Protein AF-0000000083253469 (afdb_homodimer)

Organism: NCBI:txid582686

InterPro domains:
  IPR001451 Hexapeptide repeat [PF00132] (30-63)
  IPR001451 Hexapeptide repeat [PF14602] (118-150)
  IPR011004 Trimeric LpxA-like superfamily [SSF51161] (20-166)
  IPR052265 Gamma-class Carbonic Anhydrase [PTHR43360] (18-203)

Sequence (438 aa):
MTLPAGPYNQFVRFIGVNPATPFHAESLSPRIAPTAFIGPFSSVIGGVAIGDRVFVAPNVSIRADEGTPFHIGEGSNLQDGVILHGLKDGRVLVGGQPYSIYVDRSVSLAHGAIVHGPAYIGEQSFVGFQSLVFQAIVGSNVHIANNAVVIGNVTIANDRFVPPGAMIDTQEKADRLKPIPQDKEAFAAEVQRVNREFAASYSLMFGKRRCSCGIACDAMTLPAGPYNQFVRFIGVNPATPFHAESLSPRIAPTAFIGPFSSVIGGVAIGDRVFVAPNVSIRADEGTPFHIGEGSNLQDGVILHGLKDGRVLVGGQPYSIYVDRSVSLAHGAIVHGPAYIGEQSFVGFQSLVFQAIVGSNVHIANNAVVIGNVTIANDRFVPPGAMIDTQEKADRLKPIPQDKEAFAAEVQRVNREFAASYSLMFGKRRCSCGIACDA

Secondary structure (DSSP, 8-state):
----EEEEE----EEEPPPPBTTB------EE-TT-EE-TT-EEEESEEE-TT-EE-TT-EEEESSS--EEE-TT-EE-TT-EEEE-SS--EEETTEEESEEE-TT-EE-TT-EEEEEEEE-TT-EE-TT-EEEEEEE-TT-EE-TT-EEEEEEEEPTTEEEPTT-EE-SHHHHHTPEEPPHHHHHHHHHHHHHHHHHHHHHHHHT-S-B-TTSSB---/-----S-SSEEEEEEEPPPPBTTB------EE-TT-EE-TT-EEEESEEE-TT-EE-TT-EEEESSS--EEE-TT-EE-TT-EEEE-SS--EEETTEEESEEE-TT-EE-TT-EEEEEEEE-TT-EE-TT-EEEEEEE-TT-EE-TT-EEEEEEEEPTTEEEPTT-EE-SHHHHHTPEEPPHHHHHHHHHHHHHHHHHHHHHHHHH-S-B-TTSSB---

Nearest PDB structures (foldseek):
  3kwc-assembly1_C  TM=9.719E-01  e=8.882E-21  Thermosynechococcus vestitus BP-1
  3otz-assembly1_A  TM=9.745E-01  e=6.705E-19  Methanosarcina thermophila
  3oup-assembly1_A  TM=9.746E-01  e=2.377E-18  Methanosarcina thermophila
  3ow5-assembly1_A  TM=9.685E-01  e=2.139E-18  Methanosarcina thermophila
  3kwd-assembly1_A  TM=9.732E-01  e=9.871E-18  Thermosynechococcus vestitus BP-1

Foldseek 3Di:
DDDDPDDDDFQDEEFEWADADPLRRDTAGEAADLLFDAGGPEYAYHQEYHEHLEYEYPQEYHYPRQFDDEYAEALEYHYAQEYEEEHNDDFDADPRDTGQYYEYHLEYEYHLEYEYGPEYAEHLEYAEANEYHYLEYEYALEYEYHLEYHYANEYAYYQFYHDHNHYHHDNVSSVPTDGDDPVRSVVSVVVSVVSSVVSNVVSPVLHSCCPVVNGSDDD/DPPPDDDDDDQDEAFEWADQDPLRRDTAGEAADLLFDAGGCEYAYHQEYHEHLEYEYHQEYHYCNQFDDEYAEALEYDYAQEYEEEHNDDFDADPNDTGQYYHYHLEYEYHLEYEYGPEYAEHLEYAEANEYHYLEYEYYLEYEYALEYHYANEYAYHQFYHDHNHYHHDNVSNVPTDGHDPVRSVVSVVVSVVSSVVSNVVCVVLDDQCDPVSRSRPD

Radius of gyration: 21.38 Å; Cα contacts (8 Å, |Δi|>4): 1374; chains: 2; bounding box: 58×58×45 Å

Solvent-accessible surface area (backbone atoms only — not comparable to full-atom values): 19915 Å² total; per-residue (Å²): 128,83,72,53,52,52,50,36,72,46,72,45,63,46,79,39,58,23,69,65,39,99,90,42,70,68,60,32,58,54,44,69,36,88,49,31,27,80,24,46,54,16,36,42,29,3,34,34,39,37,29,48,29,19,22,3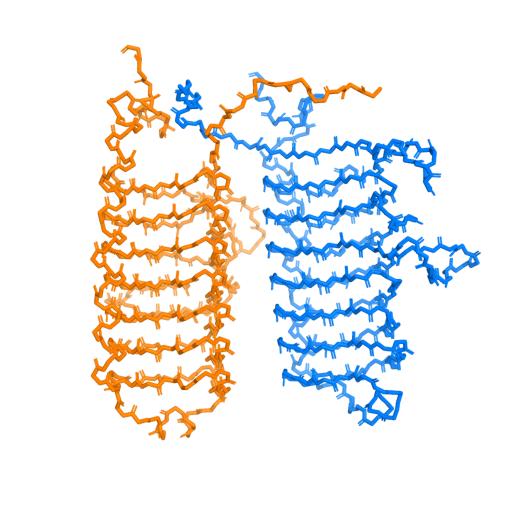4,31,41,46,22,40,38,43,25,63,59,8,53,34,36,39,38,24,40,38,13,33,38,28,44,44,18,37,39,39,26,35,73,60,62,59,35,74,56,96,84,40,71,20,6,31,37,35,32,39,40,22,40,35,27,45,43,14,35,41,33,22,22,24,36,38,25,41,54,14,31,39,22,40,52,14,40,42,31,30,25,37,39,29,34,42,23,40,36,29,40,48,16,36,38,28,63,70,22,57,36,58,60,41,22,34,41,56,68,56,36,76,34,59,37,52,70,55,34,69,64,47,47,67,49,53,68,68,60,52,51,48,46,52,50,53,45,55,55,43,37,47,44,7,52,24,47,41,57,66,47,40,89,49,46,32,96,80,70,33,57,53,76,135,128,84,64,88,79,66,85,78,61,65,34,37,22,32,71,40,57,22,46,47,36,98,90,40,70,70,62,32,58,54,45,68,36,87,51,31,27,82,25,44,54,17,37,40,29,2,33,34,38,36,28,47,31,20,22,34,32,41,45,21,41,39,42,25,61,58,9,53,33,35,37,38,24,40,39,14,33,37,28,44,43,18,35,39,38,26,37,74,60,61,60,36,74,57,95,84,39,73,20,6,31,36,36,32,38,40,21,39,35,28,45,43,15,34,41,32,22,20,24,36,37,26,39,55,15,33,37,22,41,53,13,39,41,31,30,26,38,38,28,33,43,22,41,35,29,40,46,16,35,38,28,63,72,23,58,36,58,59,41,21,35,43,54,67,55,36,76,34,59,37,53,69,55,35,70,64,47,46,67,48,52,68,67,58,53,50,50,48,52,49,53,46,54,56,44,39,48,46,9,53,51,52,42,57,74,58,37,89,20,50,28,93,88,77,24,35,40,65,128

Structure (mmCIF, N/CA/C/O backbone):
data_AF-0000000083253469-model_v1
#
loop_
_entity.id
_entity.type
_entity.pdbx_description
1 polymer 'Carbon dioxide concentrating mechanism protein CcmM'
#
loop_
_atom_site.group_PDB
_atom_site.id
_atom_site.type_symbol
_atom_site.label_atom_id
_atom_site.label_alt_id
_atom_site.label_comp_id
_atom_site.label_asym_id
_atom_site.label_entity_id
_atom_site.label_seq_id
_atom_site.pdbx_PDB_ins_code
_atom_site.Cartn_x
_atom_site.Cartn_y
_atom_site.Cartn_z
_atom_site.occupancy
_atom_site.B_iso_or_equiv
_atom_site.auth_seq_id
_atom_site.auth_comp_id
_atom_site.auth_asym_id
_atom_site.auth_atom_id
_atom_site.pdbx_PDB_model_num
ATOM 1 N N . MET A 1 1 ? -20.859 -10.062 25.219 1 39.72 1 MET A N 1
ATOM 2 C CA . MET A 1 1 ? -20.188 -9.305 24.172 1 39.72 1 MET A CA 1
ATOM 3 C C . MET A 1 1 ? -20.938 -9.461 22.844 1 39.72 1 MET A C 1
ATOM 5 O O . MET A 1 1 ? -21.125 -10.578 22.359 1 39.72 1 MET A O 1
ATOM 9 N N . THR A 1 2 ? -21.828 -8.594 22.594 1 52.28 2 THR A N 1
ATOM 10 C CA . THR A 1 2 ? -22.688 -8.742 21.422 1 52.28 2 THR A CA 1
ATOM 11 C C . THR A 1 2 ? -21.859 -8.867 20.156 1 52.28 2 THR A C 1
ATOM 13 O O . THR A 1 2 ? -20.906 -8.125 19.953 1 52.28 2 THR A O 1
ATOM 16 N N . LEU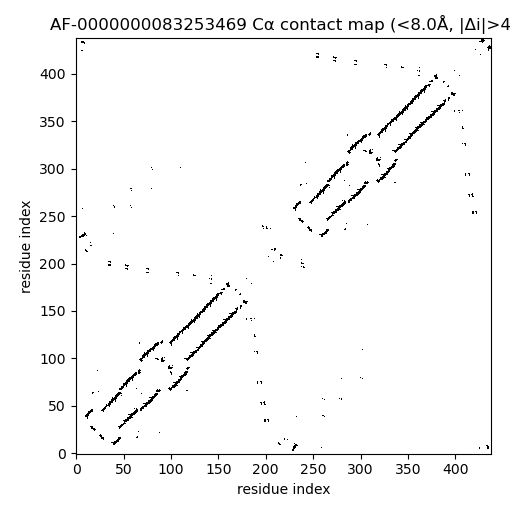 A 1 3 ? -21.953 -10.008 19.5 1 62.88 3 LEU A N 1
ATOM 17 C CA . LEU A 1 3 ? -21.281 -10.266 18.25 1 62.88 3 LEU A CA 1
ATOM 18 C C . LEU A 1 3 ? -21.562 -9.164 17.234 1 62.88 3 LEU A C 1
ATOM 20 O O . LEU A 1 3 ? -22.656 -8.594 17.219 1 62.88 3 LEU A O 1
ATOM 24 N N . PRO A 1 4 ? -20.5 -8.602 16.734 1 66.94 4 PRO A N 1
ATOM 25 C CA . PRO A 1 4 ? -20.75 -7.602 15.695 1 66.94 4 PRO A CA 1
ATOM 26 C C . PRO A 1 4 ? -21.797 -8.055 14.672 1 66.94 4 PRO A C 1
ATOM 28 O O . PRO A 1 4 ? -21.922 -9.25 14.406 1 66.94 4 PRO A O 1
ATOM 31 N N . ALA A 1 5 ? -22.531 -7.07 14.336 1 74.38 5 ALA A N 1
ATOM 32 C CA . ALA A 1 5 ? -23.422 -7.344 13.211 1 74.38 5 ALA A CA 1
ATOM 33 C C . ALA A 1 5 ? -22.641 -7.48 11.906 1 74.38 5 ALA A C 1
ATOM 35 O O . ALA A 1 5 ? -21.641 -6.797 11.703 1 74.38 5 ALA A O 1
ATOM 36 N N . GLY A 1 6 ? -23 -8.391 11.172 1 75.56 6 GLY A N 1
ATOM 37 C CA . GLY A 1 6 ? -22.328 -8.656 9.906 1 75.56 6 GLY A CA 1
ATOM 38 C C . GLY A 1 6 ? -21.938 -10.109 9.727 1 75.56 6 GLY A C 1
ATOM 39 O O . GLY A 1 6 ? -22.469 -10.992 10.406 1 75.56 6 GLY A O 1
ATOM 40 N N . PRO A 1 7 ? -21.078 -10.406 8.828 1 81.19 7 PRO A N 1
ATOM 41 C CA . PRO A 1 7 ? -20.344 -9.539 7.902 1 81.19 7 PRO A CA 1
ATOM 42 C C . PRO A 1 7 ? -21.234 -8.914 6.836 1 81.19 7 PRO A C 1
ATOM 44 O O . PRO A 1 7 ? -22.172 -9.562 6.348 1 81.19 7 PRO A O 1
ATOM 47 N N . TYR A 1 8 ? -20.984 -7.641 6.68 1 81.19 8 TYR A N 1
ATOM 48 C CA . TYR A 1 8 ? -21.609 -6.898 5.59 1 81.19 8 TYR A CA 1
ATOM 49 C C . TYR A 1 8 ? -20.594 -6.539 4.52 1 81.19 8 TYR A C 1
ATOM 51 O O . TYR A 1 8 ? -19.453 -6.211 4.828 1 81.19 8 TYR A O 1
ATOM 59 N N . ASN A 1 9 ? -21.016 -6.707 3.203 1 87 9 ASN A N 1
ATOM 60 C CA . ASN A 1 9 ? -20.234 -6.145 2.105 1 87 9 ASN A CA 1
ATOM 61 C C . ASN A 1 9 ? -20.641 -4.707 1.806 1 87 9 ASN A C 1
ATOM 63 O O . ASN A 1 9 ? -21.719 -4.469 1.233 1 87 9 ASN A O 1
ATOM 67 N N . GLN A 1 10 ? -19.844 -3.783 2.291 1 85.69 10 GLN A N 1
ATOM 68 C CA . GLN A 1 10 ? -20.203 -2.371 2.178 1 85.69 10 GLN A CA 1
ATOM 69 C C . GLN A 1 10 ? -18.969 -1.522 1.869 1 85.69 10 GLN A C 1
ATOM 71 O O . GLN A 1 10 ? -17.875 -1.795 2.373 1 85.69 10 GLN A O 1
ATOM 76 N N . PHE A 1 11 ? -19.234 -0.558 0.989 1 86.88 11 PHE A N 1
ATOM 77 C CA . PHE A 1 11 ? -18.234 0.488 0.789 1 86.88 11 PHE A CA 1
ATOM 78 C C . PHE A 1 11 ? -18.375 1.579 1.843 1 86.88 11 PHE A C 1
ATOM 80 O O . PHE A 1 11 ? -19.328 2.365 1.808 1 86.88 11 PHE A O 1
ATOM 87 N N . VAL A 1 12 ? -17.391 1.551 2.785 1 88.31 12 VAL A N 1
ATOM 88 C CA . VAL A 1 12 ? -17.5 2.504 3.885 1 88.31 12 VAL A CA 1
ATOM 89 C C . VAL A 1 12 ? -16.203 3.314 3.98 1 88.31 12 VAL A C 1
ATOM 91 O O . VAL A 1 12 ? -15.109 2.77 3.832 1 88.31 12 VAL A O 1
ATOM 94 N N . ARG A 1 13 ? -16.359 4.633 4.141 1 89.62 13 ARG A N 1
ATOM 95 C CA . ARG A 1 13 ? -15.258 5.535 4.477 1 89.62 13 ARG A CA 1
ATOM 96 C C . ARG A 1 13 ? -15.664 6.516 5.566 1 89.62 13 ARG A C 1
ATOM 98 O O . ARG A 1 13 ? -16.859 6.652 5.871 1 89.62 13 ARG A O 1
ATOM 105 N N . PHE A 1 14 ? -14.633 7.121 6.188 1 90.69 14 PHE A N 1
ATOM 106 C CA . PHE A 1 14 ? -14.93 8.086 7.238 1 90.69 14 PHE A CA 1
ATOM 107 C C . PHE A 1 14 ? -14.375 9.461 6.883 1 90.69 14 PHE A C 1
ATOM 109 O O . PHE A 1 14 ? -13.156 9.633 6.777 1 90.69 14 PHE A O 1
ATOM 116 N N . ILE A 1 15 ? -15.297 10.43 6.582 1 92.81 15 ILE A N 1
ATOM 117 C CA . ILE A 1 15 ? -14.953 11.836 6.371 1 92.81 15 ILE A CA 1
ATOM 118 C C . ILE A 1 15 ? -15.578 12.688 7.473 1 92.81 15 ILE A C 1
ATOM 120 O O . ILE A 1 15 ? -16.797 12.727 7.621 1 92.81 15 ILE A O 1
ATOM 124 N N . GLY A 1 16 ? -14.664 13.344 8.32 1 91.12 16 GLY A N 1
ATOM 125 C CA . GLY A 1 16 ? -15.242 14.047 9.445 1 91.12 16 GLY A CA 1
ATOM 126 C C . GLY A 1 16 ? -14.359 15.164 9.977 1 91.12 16 GLY A C 1
ATOM 127 O O . GLY A 1 16 ? -13.203 15.289 9.57 1 91.12 16 GLY A O 1
ATOM 128 N N . VAL A 1 17 ? -14.922 15.93 10.898 1 93.06 17 VAL A N 1
ATOM 129 C CA . VAL A 1 17 ? -14.219 17.031 11.531 1 93.06 17 VAL A CA 1
ATOM 130 C C . VAL A 1 17 ? -13.219 16.5 12.555 1 93.06 17 VAL A C 1
ATOM 132 O O . VAL A 1 17 ? -13.367 15.367 13.039 1 93.06 17 VAL A O 1
ATOM 135 N N . ASN A 1 18 ? -12.18 17.297 12.844 1 93.25 18 ASN A N 1
ATOM 136 C CA . ASN A 1 18 ? -11.336 17 14 1 93.25 18 ASN A CA 1
ATOM 137 C C . ASN A 1 18 ? -12.023 17.406 15.305 1 93.25 18 ASN A C 1
ATOM 139 O O . ASN A 1 18 ? -12.797 18.359 15.336 1 93.25 18 ASN A O 1
ATOM 143 N N . PRO A 1 19 ? -11.703 16.656 16.391 1 92.25 19 PRO A N 1
ATOM 144 C CA . PRO A 1 19 ? -12.227 17.125 17.672 1 92.25 19 PRO A CA 1
ATOM 145 C C . PRO A 1 19 ? -11.523 18.375 18.188 1 92.25 19 PRO A C 1
ATOM 147 O O . PRO A 1 19 ? -10.352 18.609 17.875 1 92.25 19 PRO A O 1
ATOM 150 N N . ALA A 1 20 ? -12.305 19.156 18.938 1 93.31 20 ALA A N 1
ATOM 151 C CA . ALA A 1 20 ? -11.648 20.25 19.641 1 93.31 20 ALA A CA 1
ATOM 152 C C . ALA A 1 20 ? -10.742 19.703 20.75 1 93.31 20 ALA A C 1
ATOM 154 O O . ALA A 1 20 ? -11.094 18.766 21.453 1 93.31 20 ALA A O 1
ATOM 155 N N . THR A 1 21 ? -9.547 20.234 20.719 1 92.25 21 THR A N 1
ATOM 156 C CA . THR A 1 21 ? -8.594 19.891 21.766 1 92.25 21 THR A CA 1
ATOM 157 C C . THR A 1 21 ? -8.047 21.156 22.422 1 92.25 21 THR A C 1
ATOM 159 O O . THR A 1 21 ? -8.227 22.266 21.906 1 92.25 21 THR A O 1
ATOM 162 N N . PRO A 1 22 ? -7.41 21.016 23.609 1 92.12 22 PRO A N 1
ATOM 163 C CA . PRO A 1 22 ? -6.816 22.203 24.234 1 92.12 22 PRO A CA 1
ATOM 164 C C . PRO A 1 22 ? -5.77 22.875 23.359 1 92.12 22 PRO A C 1
ATOM 166 O O . PRO A 1 22 ? -5.57 24.094 23.453 1 92.12 22 PRO A O 1
ATOM 169 N N . PHE A 1 23 ? -5.18 22.141 22.422 1 89.88 23 PHE A N 1
ATOM 170 C CA . PHE A 1 23 ? -4.133 22.734 21.594 1 89.88 23 PHE A CA 1
ATOM 171 C C . PHE A 1 23 ? -4.676 23.125 20.234 1 89.88 23 PHE A C 1
ATOM 173 O O . PHE A 1 23 ? -3.977 23.75 19.438 1 89.88 23 PHE A O 1
ATOM 180 N N . HIS A 1 24 ? -5.84 22.672 19.906 1 86.88 24 HIS A N 1
ATOM 181 C CA . HIS A 1 24 ? -6.551 23.016 18.688 1 86.88 24 HIS A CA 1
ATOM 182 C C . HIS A 1 24 ? -8.047 23.141 18.938 1 86.88 24 HIS A C 1
ATOM 184 O O . HIS A 1 24 ? -8.781 22.156 18.859 1 86.88 24 HIS A O 1
ATOM 190 N N . ALA A 1 25 ? -8.539 24.375 19.062 1 89.25 25 ALA A N 1
ATOM 191 C CA . ALA A 1 25 ? -9.906 24.609 19.531 1 89.25 25 ALA A CA 1
ATOM 192 C C . ALA A 1 25 ? -10.898 24.531 18.375 1 89.25 25 ALA A C 1
ATOM 194 O O . ALA A 1 25 ? -12.07 24.219 18.562 1 89.25 25 ALA A O 1
ATOM 195 N N . GLU A 1 26 ? -10.391 24.797 17.25 1 92.19 26 GLU A N 1
ATOM 196 C CA . GLU A 1 26 ? -11.281 24.828 16.094 1 92.19 26 GLU A CA 1
ATOM 197 C C . GLU A 1 26 ? -11.477 23.438 15.5 1 92.19 26 GLU A C 1
ATOM 199 O O . GLU A 1 26 ? -10.531 22.656 15.43 1 92.19 26 GLU A O 1
ATOM 204 N N . SER A 1 27 ? -12.656 23.125 15.172 1 93.56 27 SER A N 1
ATOM 205 C CA . SER A 1 27 ? -12.969 21.922 14.398 1 93.56 27 SER A CA 1
ATOM 206 C C . SER A 1 27 ? -13.148 22.266 12.922 1 93.56 27 SER A C 1
ATOM 208 O O . SER A 1 27 ? -13.992 23.078 12.562 1 93.56 27 SER A O 1
ATOM 210 N N . LEU A 1 28 ? -12.359 21.688 12.195 1 94.31 28 LEU A N 1
ATOM 211 C CA . LEU A 1 28 ? -12.367 21.938 10.758 1 94.31 28 LEU A CA 1
ATOM 212 C C . LEU A 1 28 ? -12.859 20.719 9.992 1 94.31 28 LEU A C 1
ATOM 214 O O . LEU A 1 28 ? -12.672 19.578 10.445 1 94.31 28 LEU A O 1
ATOM 218 N N . SER A 1 29 ? -13.43 20.984 8.828 1 94.81 29 SER A N 1
ATOM 219 C CA . SER A 1 29 ? -13.914 19.906 7.961 1 94.81 29 SER A CA 1
ATOM 220 C C . SER A 1 29 ? -13.062 19.781 6.703 1 94.81 29 SER A C 1
ATOM 222 O O . SER A 1 29 ? -12.648 20.781 6.125 1 94.81 29 SER A O 1
ATOM 224 N N . PRO A 1 30 ? -12.875 18.562 6.25 1 96.69 30 PRO A N 1
ATOM 225 C CA . PRO A 1 30 ? -12.172 18.406 4.977 1 96.69 30 PRO A CA 1
ATOM 226 C C . PRO A 1 30 ? -12.914 19.047 3.807 1 96.69 30 PRO A C 1
ATOM 228 O O . PRO A 1 30 ? -14.148 19.078 3.799 1 96.69 30 PRO A O 1
ATOM 231 N N . ARG A 1 31 ? -12.172 19.609 2.953 1 97.88 31 ARG A N 1
ATOM 232 C CA . ARG A 1 31 ? -12.672 20.062 1.661 1 97.88 31 ARG A CA 1
ATOM 233 C C . ARG A 1 31 ? -12.172 19.172 0.531 1 97.88 31 ARG A C 1
ATOM 235 O O . ARG A 1 31 ? -10.984 19.188 0.202 1 97.88 31 ARG A O 1
ATOM 242 N N . ILE A 1 32 ? -13.078 18.453 -0.111 1 96.31 32 ILE A N 1
ATOM 243 C CA . ILE A 1 32 ? -12.695 17.438 -1.091 1 96.31 32 ILE A CA 1
ATOM 244 C C . ILE A 1 32 ? -13.312 17.781 -2.447 1 96.31 32 ILE A C 1
ATOM 246 O O . ILE A 1 32 ? -14.539 17.922 -2.561 1 96.31 32 ILE A O 1
ATOM 250 N N . ALA A 1 33 ? -12.414 17.875 -3.385 1 95.94 33 ALA A N 1
ATOM 251 C CA . ALA A 1 33 ? -12.922 18.141 -4.727 1 95.94 33 ALA A CA 1
ATOM 252 C C . ALA A 1 33 ? -13.852 17.031 -5.203 1 95.94 33 ALA A C 1
ATOM 254 O O . ALA A 1 33 ? -13.609 15.859 -4.93 1 95.94 33 ALA A O 1
ATOM 255 N N . PRO A 1 34 ? -14.852 17.344 -6.047 1 91.38 34 PRO A N 1
ATOM 256 C CA . PRO A 1 34 ? -15.836 16.359 -6.492 1 91.38 34 PRO A CA 1
ATOM 257 C C . PRO A 1 34 ? -15.227 15.25 -7.348 1 91.38 34 PRO A C 1
ATOM 259 O O . PRO A 1 34 ? -15.758 14.133 -7.395 1 91.38 34 PRO A O 1
ATOM 262 N N . THR A 1 35 ? -14.07 15.508 -7.977 1 93.19 35 THR A N 1
ATOM 263 C CA . THR A 1 35 ? -13.5 14.531 -8.891 1 93.19 35 THR A CA 1
ATOM 264 C C . THR A 1 35 ? -12.461 13.664 -8.188 1 93.19 35 THR A C 1
ATOM 266 O O . THR A 1 35 ? -11.836 12.805 -8.805 1 93.19 35 THR A O 1
ATOM 269 N N . ALA A 1 36 ? -12.258 13.914 -6.91 1 95.5 36 ALA A N 1
ATOM 270 C CA . ALA A 1 36 ? -11.391 13.047 -6.125 1 95.5 36 ALA A CA 1
ATOM 271 C C . ALA A 1 36 ? -12.109 11.766 -5.723 1 95.5 36 ALA A C 1
ATOM 273 O O . ALA A 1 36 ? -13.344 11.742 -5.633 1 95.5 36 ALA A O 1
ATOM 274 N N . PHE A 1 37 ? -11.328 10.75 -5.578 1 95.56 37 PHE A N 1
ATOM 275 C CA . PHE A 1 37 ? -11.875 9.484 -5.098 1 95.56 37 PHE A CA 1
ATOM 276 C C . PHE A 1 37 ? -11.242 9.094 -3.768 1 95.56 37 PHE A C 1
ATOM 278 O O . PHE A 1 37 ? -10.016 9.078 -3.635 1 95.56 37 PHE A O 1
ATOM 285 N N . ILE A 1 38 ? -12.133 8.805 -2.781 1 96.25 38 ILE A N 1
ATOM 286 C CA . ILE A 1 38 ? -11.688 8.297 -1.487 1 96.25 38 ILE A CA 1
ATOM 287 C C . ILE A 1 38 ? -12.094 6.832 -1.338 1 96.25 38 ILE A C 1
ATOM 289 O O . ILE A 1 38 ? -13.289 6.516 -1.264 1 96.25 38 ILE A O 1
ATOM 293 N N . GLY A 1 39 ? -11.078 5.949 -1.179 1 95.31 39 GLY A N 1
ATOM 294 C CA . GLY A 1 39 ? -11.305 4.512 -1.199 1 95.31 39 GLY A CA 1
ATOM 295 C C . GLY A 1 39 ? -11.922 3.986 0.083 1 95.31 39 GLY A C 1
ATOM 296 O O . GLY A 1 39 ? -12.023 4.715 1.073 1 95.31 39 GLY A O 1
ATOM 297 N N . PRO A 1 40 ? -12.328 2.701 0.021 1 94.69 40 PRO A N 1
ATOM 298 C CA . PRO A 1 40 ? -12.984 2.111 1.186 1 94.69 40 PRO A CA 1
ATOM 299 C C . PRO A 1 40 ? -12.07 2.014 2.4 1 94.69 40 PRO A C 1
ATOM 301 O O . PRO A 1 40 ? -10.867 1.788 2.254 1 94.69 40 PRO A O 1
ATOM 304 N N . PHE A 1 41 ? -12.648 2.209 3.582 1 95.88 41 PHE A N 1
ATOM 305 C CA . PHE A 1 41 ? -12.047 2.047 4.898 1 95.88 41 PHE A CA 1
ATOM 306 C C . PHE A 1 41 ? -10.922 3.057 5.113 1 95.88 41 PHE A C 1
ATOM 308 O O . PHE A 1 41 ? -10.023 2.836 5.93 1 95.88 41 PHE A O 1
ATOM 315 N N . SER A 1 42 ? -10.969 4.137 4.289 1 97.12 42 SER A N 1
ATOM 316 C CA . SER A 1 42 ? -10.062 5.262 4.488 1 97.12 42 SER A CA 1
ATOM 317 C C . SER A 1 42 ? -10.711 6.352 5.332 1 97.12 42 SER A C 1
ATOM 319 O O . SER A 1 42 ? -11.938 6.426 5.426 1 97.12 42 SER A O 1
ATOM 321 N N . SER A 1 43 ? -9.828 7.145 5.98 1 97.25 43 SER A N 1
ATOM 322 C CA . SER A 1 43 ? -10.312 8.227 6.824 1 97.25 43 SER A CA 1
ATOM 323 C C . SER A 1 43 ? -9.672 9.555 6.438 1 97.25 43 SER A C 1
ATOM 325 O O . SER A 1 43 ? -8.461 9.625 6.188 1 97.25 43 SER A O 1
ATOM 327 N N . VAL A 1 44 ? -10.5 10.586 6.328 1 97.56 44 VAL A N 1
ATOM 328 C CA . VAL A 1 44 ? -10.07 11.969 6.156 1 97.56 44 VAL A CA 1
ATOM 329 C C . VAL A 1 44 ? -10.641 12.836 7.281 1 97.56 44 VAL A C 1
ATOM 331 O O . VAL A 1 44 ? -11.859 13.016 7.379 1 97.56 44 VAL A O 1
ATOM 334 N N . ILE A 1 45 ? -9.703 13.344 8.109 1 97 45 ILE A N 1
ATOM 335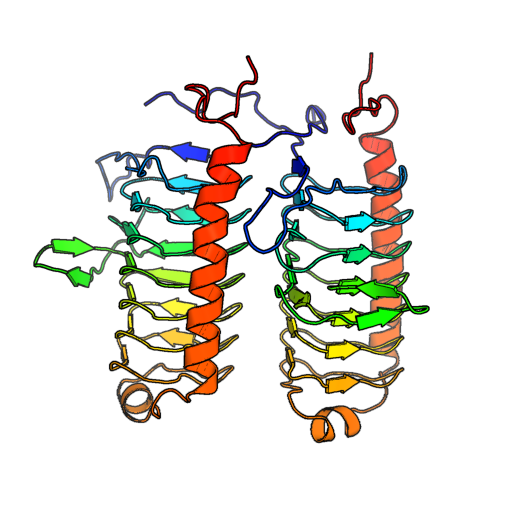 C CA . ILE A 1 45 ? -10.156 13.992 9.336 1 97 45 ILE A CA 1
ATOM 336 C C . ILE A 1 45 ? -9.523 15.375 9.453 1 97 45 ILE A C 1
ATOM 338 O O . ILE A 1 45 ? -8.297 15.508 9.414 1 97 45 ILE A O 1
ATOM 342 N N . GLY A 1 46 ? -10.352 16.422 9.594 1 96.94 46 GLY A N 1
ATOM 343 C CA . GLY A 1 46 ? -9.852 17.734 9.945 1 96.94 46 GLY A CA 1
ATOM 344 C C . GLY A 1 46 ? -9.57 18.609 8.734 1 96.94 46 GLY A C 1
ATOM 345 O O . GLY A 1 46 ? -10.242 18.5 7.707 1 96.94 46 GLY A O 1
ATOM 346 N N . GLY A 1 47 ? -8.68 19.625 8.898 1 97.44 47 GLY A N 1
ATOM 347 C CA . GLY A 1 47 ? -8.383 20.609 7.875 1 97.44 47 GLY A CA 1
ATOM 348 C C . GLY A 1 47 ? -7.543 20.078 6.738 1 97.44 47 GLY A C 1
ATOM 349 O O . GLY A 1 47 ? -6.359 20.406 6.625 1 97.44 47 GLY A O 1
ATOM 350 N N . VAL A 1 48 ? -8.18 19.297 5.887 1 98.69 48 VAL A N 1
ATOM 351 C CA . VAL A 1 48 ? -7.535 18.688 4.727 1 98.69 48 VAL A CA 1
ATOM 352 C C . VAL A 1 48 ? -8.188 19.203 3.445 1 98.69 48 VAL A C 1
ATOM 354 O O . VAL A 1 48 ? -9.414 19.156 3.299 1 98.69 48 VAL A O 1
ATOM 357 N N . ALA A 1 49 ? -7.41 19.75 2.605 1 98.81 49 ALA A N 1
ATOM 358 C CA . ALA A 1 49 ? -7.879 20.109 1.267 1 98.81 49 ALA A CA 1
ATOM 359 C C . ALA A 1 49 ? -7.395 19.094 0.233 1 98.81 49 ALA A C 1
ATOM 361 O O . ALA A 1 49 ? -6.188 18.891 0.075 1 98.81 49 ALA A O 1
ATOM 362 N N . ILE A 1 50 ? -8.312 18.469 -0.428 1 98.56 50 ILE A N 1
ATOM 363 C CA . ILE A 1 50 ? -7.996 17.484 -1.455 1 98.56 50 ILE A CA 1
ATOM 364 C C . ILE A 1 50 ? -8.43 18 -2.822 1 98.56 50 ILE A C 1
ATOM 366 O O . ILE A 1 50 ? -9.609 18.297 -3.033 1 98.56 50 ILE A O 1
ATOM 370 N N . GLY A 1 51 ? -7.457 18.062 -3.682 1 98.38 51 GLY A N 1
ATOM 371 C CA . GLY A 1 51 ? -7.699 18.672 -4.98 1 98.38 51 GLY A CA 1
ATOM 372 C C . GLY A 1 51 ? -8.336 17.719 -5.977 1 98.38 51 GLY A C 1
ATOM 373 O O . GLY A 1 51 ? -8.68 16.594 -5.629 1 98.38 51 GLY A O 1
ATOM 374 N N . ASP A 1 52 ? -8.492 18.219 -7.254 1 97.5 52 ASP A N 1
ATOM 375 C CA . ASP A 1 52 ? -9.148 17.484 -8.336 1 97.5 52 ASP A CA 1
ATOM 376 C C . ASP A 1 52 ? -8.375 16.219 -8.703 1 97.5 52 ASP A C 1
ATOM 378 O O . ASP A 1 52 ? -7.141 16.234 -8.719 1 97.5 52 ASP A O 1
ATOM 382 N N . ARG A 1 53 ? -9.109 15.109 -8.945 1 96.94 53 ARG A N 1
ATOM 383 C CA . ARG A 1 53 ? -8.586 13.883 -9.531 1 96.94 53 ARG A CA 1
ATOM 384 C C . ARG A 1 53 ? -7.559 13.234 -8.609 1 96.94 53 ARG A C 1
ATOM 386 O O . ARG A 1 53 ? -6.613 12.594 -9.078 1 96.94 53 ARG A O 1
ATOM 393 N N . VAL A 1 54 ? -7.656 13.602 -7.34 1 98.44 54 VAL A N 1
ATOM 394 C CA . VAL A 1 54 ? -6.852 12.875 -6.363 1 98.44 54 VAL A CA 1
ATOM 395 C C . VAL A 1 54 ? -7.43 11.477 -6.156 1 98.44 54 VAL A C 1
ATOM 397 O O . VAL A 1 54 ? -8.648 11.312 -6.059 1 98.44 54 VAL A O 1
ATOM 400 N N . PHE A 1 55 ? -6.523 10.523 -6.16 1 98.25 55 PHE A N 1
ATOM 401 C CA . PHE A 1 55 ? -6.91 9.148 -5.891 1 98.25 55 PHE A CA 1
ATOM 402 C C . PHE A 1 55 ? -6.414 8.703 -4.52 1 98.25 55 PHE A C 1
ATOM 404 O O . PHE A 1 55 ? -5.211 8.703 -4.258 1 98.25 55 PHE A O 1
ATOM 411 N N . VAL A 1 56 ? -7.352 8.336 -3.646 1 98.5 56 VAL A N 1
ATOM 412 C CA . VAL A 1 56 ? -7.023 7.742 -2.354 1 98.5 56 VAL A CA 1
ATOM 413 C C . VAL A 1 56 ? -7.465 6.281 -2.328 1 98.5 56 VAL A C 1
ATOM 415 O O . VAL A 1 56 ? -8.664 5.984 -2.402 1 98.5 56 VAL A O 1
ATOM 418 N N . ALA A 1 57 ? -6.516 5.379 -2.15 1 98.5 57 ALA A N 1
ATOM 419 C CA . ALA A 1 57 ? -6.773 3.939 -2.172 1 98.5 57 ALA A CA 1
ATOM 420 C C . ALA A 1 57 ? -7.363 3.469 -0.845 1 98.5 57 ALA A C 1
ATOM 422 O O . ALA A 1 57 ? -7.629 4.277 0.046 1 98.5 57 ALA A O 1
ATOM 423 N N . PRO A 1 58 ? -7.695 2.162 -0.756 1 98.12 58 PRO A N 1
ATOM 424 C CA . PRO A 1 58 ? -8.234 1.623 0.495 1 98.12 58 PRO A CA 1
ATOM 425 C C . PRO A 1 58 ? -7.27 1.78 1.668 1 98.12 58 PRO A C 1
ATOM 427 O O . PRO A 1 58 ? -6.051 1.694 1.486 1 98.12 58 PRO A O 1
ATOM 430 N N . ASN A 1 59 ? -7.84 1.961 2.875 1 98.62 59 ASN A N 1
ATOM 431 C CA . ASN A 1 59 ? -7.148 1.889 4.156 1 98.62 59 ASN A CA 1
ATOM 432 C C . ASN A 1 59 ? -6.098 2.986 4.289 1 98.62 59 ASN A C 1
ATOM 434 O O . ASN A 1 59 ? -5.031 2.766 4.867 1 98.62 59 ASN A O 1
ATOM 438 N N . VAL A 1 60 ? -6.414 4.145 3.699 1 98.81 60 VAL A N 1
ATOM 439 C CA . VAL A 1 60 ? -5.559 5.312 3.875 1 98.81 60 VAL A CA 1
ATOM 440 C C . VAL A 1 60 ? -6.035 6.129 5.078 1 98.81 60 VAL A C 1
ATOM 442 O O . VAL A 1 60 ? -7.238 6.285 5.289 1 98.81 60 VAL A O 1
ATOM 445 N N . SER A 1 61 ? -5.047 6.605 5.863 1 98.88 61 SER A N 1
ATOM 446 C CA . SER A 1 61 ? -5.352 7.484 6.988 1 98.88 61 SER A CA 1
ATOM 447 C C . SER A 1 61 ? -4.793 8.883 6.766 1 98.88 61 SER A C 1
ATOM 449 O O . SER A 1 61 ? -3.574 9.07 6.711 1 98.88 61 SER A O 1
ATOM 451 N N . ILE A 1 62 ? -5.688 9.883 6.57 1 98.88 62 ILE A N 1
ATOM 452 C CA . ILE A 1 62 ? -5.344 11.297 6.508 1 98.88 62 ILE A CA 1
ATOM 453 C C . ILE A 1 62 ? -5.902 12.023 7.73 1 98.88 62 ILE A C 1
ATOM 455 O O . ILE A 1 62 ? -7.094 12.344 7.777 1 98.88 62 ILE A O 1
ATOM 459 N N . ARG A 1 63 ? -5 12.164 8.68 1 98.69 63 ARG A N 1
ATOM 460 C CA . ARG A 1 63 ? -5.48 12.609 9.984 1 98.69 63 ARG A CA 1
ATOM 461 C C . ARG A 1 63 ? -4.848 13.945 10.375 1 98.69 63 ARG A C 1
ATOM 463 O O . ARG A 1 63 ? -3.787 13.977 11 1 98.69 63 ARG A O 1
ATOM 470 N N . ALA A 1 64 ? -5.547 15.039 10.086 1 98.19 64 ALA A N 1
ATOM 471 C CA . ALA A 1 64 ? -5.105 16.391 10.383 1 98.19 64 ALA A CA 1
ATOM 472 C C . ALA A 1 64 ? -5.73 16.906 11.68 1 98.19 64 ALA A C 1
ATOM 474 O O . ALA A 1 64 ? -6.273 18.016 11.719 1 98.19 64 ALA A O 1
ATOM 475 N N . ASP A 1 65 ? -5.582 16.141 12.742 1 96.38 65 ASP A N 1
ATOM 476 C CA . ASP A 1 65 ? -6.207 16.5 14.008 1 96.38 65 ASP A CA 1
ATOM 477 C C . ASP A 1 65 ? -5.18 17.031 15 1 96.38 65 ASP A C 1
ATOM 479 O O . ASP A 1 65 ? -5.539 17.531 16.062 1 96.38 65 ASP A O 1
ATOM 483 N N . GLU A 1 66 ? -3.875 16.875 14.734 1 96.69 66 GLU A N 1
ATOM 484 C CA . GLU A 1 66 ? -2.77 17.453 15.492 1 96.69 66 GLU A CA 1
ATOM 485 C C . GLU A 1 66 ? -2.074 18.562 14.703 1 96.69 66 GLU A C 1
ATOM 487 O O . GLU A 1 66 ? -2.359 19.75 14.891 1 96.69 66 GLU A O 1
ATOM 492 N N . GLY A 1 67 ? -1.254 18.109 13.812 1 96.38 67 GLY A N 1
ATOM 493 C CA . GLY A 1 67 ? -0.79 19.078 12.828 1 96.38 67 GLY A CA 1
ATOM 494 C C . GLY A 1 67 ? -1.809 19.344 11.742 1 96.38 67 GLY A C 1
ATOM 495 O O . GLY A 1 67 ? -2.439 18.422 11.227 1 96.38 67 GLY A O 1
ATOM 496 N N . THR A 1 68 ? -1.979 20.609 11.438 1 97 68 THR A N 1
ATOM 497 C CA . THR A 1 68 ? -2.969 21.078 10.477 1 97 68 THR A CA 1
ATOM 498 C C . THR A 1 68 ? -2.588 22.453 9.93 1 97 68 THR A C 1
ATOM 500 O O . THR A 1 68 ? -1.87 23.219 10.594 1 97 68 THR A O 1
ATOM 503 N N . PRO A 1 69 ? -2.992 22.828 8.641 1 98 69 PRO A N 1
ATOM 504 C CA . PRO A 1 69 ? -3.797 22.062 7.684 1 98 69 PRO A CA 1
ATOM 505 C C . PRO A 1 69 ? -2.945 21.203 6.754 1 98 69 PRO A C 1
ATOM 507 O O . PRO A 1 69 ? -1.717 21.312 6.75 1 98 69 PRO A O 1
ATOM 510 N N . PHE A 1 70 ? -3.57 20.266 6.055 1 98.88 70 PHE A N 1
ATOM 511 C CA . PHE A 1 70 ? -2.963 19.5 4.969 1 98.88 70 PHE A CA 1
ATOM 512 C C . PHE A 1 70 ? -3.467 20 3.617 1 98.88 70 PHE A C 1
ATOM 514 O O . PHE A 1 70 ? -4.613 20.438 3.498 1 98.88 70 PHE A O 1
ATOM 521 N N . HIS A 1 71 ? -2.604 19.953 2.689 1 98.94 71 HIS A N 1
ATOM 522 C CA . HIS A 1 71 ? -2.953 20.141 1.287 1 98.94 71 HIS A CA 1
ATOM 523 C C . HIS A 1 71 ? -2.494 18.969 0.435 1 98.94 71 HIS A C 1
ATOM 525 O O . HIS A 1 71 ? -1.332 18.562 0.508 1 98.94 71 HIS A O 1
ATOM 531 N N . ILE A 1 72 ? -3.418 18.422 -0.321 1 98.94 72 ILE A N 1
ATOM 532 C CA . ILE A 1 72 ? -3.113 17.391 -1.307 1 98.94 72 ILE A CA 1
ATOM 533 C C . ILE A 1 72 ? -3.488 17.891 -2.703 1 98.94 72 ILE A C 1
ATOM 535 O O . ILE A 1 72 ? -4.672 18.047 -3.012 1 98.94 72 ILE A O 1
ATOM 539 N N . GLY A 1 73 ? -2.494 17.984 -3.52 1 98.88 73 GLY A N 1
ATOM 540 C CA . GLY A 1 73 ? -2.65 18.688 -4.785 1 98.88 73 GLY A CA 1
ATOM 541 C C . GLY A 1 73 ? -3.266 17.828 -5.871 1 98.88 73 GLY A C 1
ATOM 542 O O . GLY A 1 73 ? -3.236 16.594 -5.789 1 98.88 73 GLY A O 1
ATOM 543 N N . GLU A 1 74 ? -3.676 18.516 -6.898 1 98.56 74 GLU A N 1
ATOM 544 C CA . GLU A 1 74 ? -4.391 17.922 -8.031 1 98.56 74 GLU A CA 1
ATOM 545 C C . GLU A 1 74 ? -3.617 16.75 -8.625 1 98.56 74 GLU A C 1
ATOM 547 O O . GLU A 1 74 ? -2.408 16.844 -8.844 1 98.56 74 GLU A O 1
ATOM 552 N N . GLY A 1 75 ? -4.305 15.672 -8.836 1 98.19 75 GLY A N 1
ATOM 553 C CA . GLY A 1 75 ? -3.75 14.547 -9.586 1 98.19 75 GLY A CA 1
ATOM 554 C C . GLY A 1 75 ? -2.82 13.68 -8.758 1 98.19 75 GLY A C 1
ATOM 555 O O . GLY A 1 75 ? -2.273 12.695 -9.266 1 98.19 75 GLY A O 1
ATOM 556 N N . SER A 1 76 ? -2.646 14.008 -7.508 1 98.88 76 SER A N 1
ATOM 557 C CA . SER A 1 76 ? -1.828 13.164 -6.645 1 98.88 76 SER A CA 1
ATOM 558 C C . SER A 1 76 ? -2.555 11.875 -6.281 1 98.88 76 SER A C 1
ATOM 560 O O . SER A 1 76 ? -3.768 11.758 -6.477 1 98.88 76 SER A O 1
ATOM 562 N N . ASN A 1 77 ? -1.774 10.953 -5.898 1 98.81 77 ASN A N 1
ATOM 563 C CA . ASN A 1 77 ? -2.369 9.695 -5.457 1 98.81 77 ASN A CA 1
ATOM 564 C C . ASN A 1 77 ? -1.732 9.195 -4.16 1 98.81 77 ASN A C 1
ATOM 566 O O . ASN A 1 77 ? -0.521 9.32 -3.973 1 98.81 77 ASN A O 1
ATOM 570 N N . LEU A 1 78 ? -2.578 8.781 -3.23 1 98.94 78 LEU A N 1
ATOM 571 C CA . LEU A 1 78 ? -2.221 8.07 -2.01 1 98.94 78 LEU A CA 1
ATOM 572 C C . LEU A 1 78 ? -2.633 6.602 -2.1 1 98.94 78 LEU A C 1
ATOM 574 O O . LEU A 1 78 ? -3.82 6.281 -2.035 1 98.94 78 LEU A O 1
ATOM 578 N N . GLN A 1 79 ? -1.646 5.773 -2.256 1 98.81 79 GLN A N 1
ATOM 579 C CA . GLN A 1 79 ? -1.917 4.359 -2.498 1 98.81 79 GLN A CA 1
ATOM 580 C C . GLN A 1 79 ? -2.24 3.631 -1.195 1 98.81 79 GLN A C 1
ATOM 582 O O . GLN A 1 79 ? -2.375 4.262 -0.144 1 98.81 79 GLN A O 1
ATOM 587 N N . ASP A 1 80 ? -2.453 2.312 -1.322 1 98.81 80 ASP A N 1
ATOM 588 C CA . ASP A 1 80 ? -3.02 1.525 -0.231 1 98.81 80 ASP A CA 1
ATOM 589 C C . ASP A 1 80 ? -2.176 1.652 1.034 1 98.81 80 ASP A C 1
ATOM 591 O O . ASP A 1 80 ? -0.961 1.441 1 1 98.81 80 ASP A O 1
ATOM 595 N N . GLY A 1 81 ? -2.838 2.062 2.162 1 98.69 81 GLY A N 1
ATOM 596 C CA . GLY A 1 81 ? -2.205 2.01 3.471 1 98.69 81 GLY A CA 1
ATOM 597 C C . GLY A 1 81 ? -1.335 3.219 3.76 1 98.69 81 GLY A C 1
ATOM 598 O O . GLY A 1 81 ? -0.635 3.258 4.773 1 98.69 81 GLY A O 1
ATOM 599 N N . VAL A 1 82 ? -1.393 4.242 2.957 1 98.88 82 VAL A N 1
ATOM 600 C CA . VAL A 1 82 ? -0.629 5.461 3.207 1 98.88 82 VAL A CA 1
ATOM 601 C C . VAL A 1 82 ? -1.158 6.156 4.457 1 98.88 82 VAL A C 1
ATOM 603 O O . VAL A 1 82 ? -2.363 6.141 4.723 1 98.88 82 VAL A O 1
ATOM 606 N N . ILE A 1 83 ? -0.2 6.785 5.203 1 98.94 83 ILE A N 1
ATOM 607 C CA . ILE A 1 83 ? -0.562 7.5 6.422 1 98.94 83 ILE A CA 1
ATOM 608 C C . ILE A 1 83 ? -0.018 8.922 6.367 1 98.94 83 ILE A C 1
ATOM 610 O O . ILE A 1 83 ? 1.173 9.133 6.121 1 98.94 83 ILE A O 1
ATOM 614 N N . LEU A 1 84 ? -0.894 9.906 6.539 1 98.94 84 LEU A N 1
ATOM 615 C CA . LEU A 1 84 ? -0.506 11.297 6.75 1 98.94 84 LEU A CA 1
ATOM 616 C C . LEU A 1 84 ? -0.893 11.766 8.148 1 98.94 84 LEU A C 1
ATOM 618 O O . LEU A 1 84 ? -2.055 11.656 8.547 1 98.94 84 LEU A O 1
ATOM 622 N N . HIS A 1 85 ? 0.083 12.234 8.883 1 98.81 85 HIS A N 1
ATOM 623 C CA . HIS A 1 85 ? -0.102 12.859 10.188 1 98.81 85 HIS A CA 1
ATOM 624 C C . HIS A 1 85 ? 0.975 13.906 10.453 1 98.81 85 HIS A C 1
ATOM 626 O O . HIS A 1 85 ? 1.966 13.984 9.719 1 98.81 85 HIS A O 1
ATOM 632 N N . GLY A 1 86 ? 0.66 14.789 11.352 1 97.38 86 GLY A N 1
ATOM 633 C CA . GLY A 1 86 ? 1.645 15.836 11.586 1 97.38 86 GLY A CA 1
ATOM 634 C C . GLY A 1 86 ? 1.759 16.234 13.047 1 97.38 86 GLY A C 1
ATOM 635 O O . GLY A 1 86 ? 0.795 16.109 13.805 1 97.38 86 GLY A O 1
ATOM 636 N N . LEU A 1 87 ? 2.877 16.703 13.367 1 95.69 87 LEU A N 1
ATOM 637 C CA . LEU A 1 87 ? 3.129 17.234 14.703 1 95.69 87 LEU A CA 1
ATOM 638 C C . LEU A 1 87 ? 2.303 18.484 14.945 1 95.69 87 LEU A C 1
ATOM 640 O O . LEU A 1 87 ? 1.981 19.219 14.008 1 95.69 87 LEU A O 1
ATOM 644 N N . LYS A 1 88 ? 2.078 18.625 16.234 1 94.62 88 LYS A N 1
ATOM 645 C CA . LYS A 1 88 ? 1.347 19.828 16.656 1 94.62 88 LYS A CA 1
ATOM 646 C C . LYS A 1 88 ? 2.049 21.094 16.188 1 94.62 88 LYS A C 1
ATOM 648 O O . LYS A 1 88 ? 1.397 22.047 15.742 1 94.62 88 LYS A O 1
ATOM 653 N N . ASP A 1 89 ? 3.322 21.031 16.297 1 92.75 89 ASP A N 1
ATOM 654 C CA . ASP A 1 89 ? 4.121 22.219 15.992 1 92.75 89 ASP A CA 1
ATOM 655 C C . ASP A 1 89 ? 4.902 22.016 14.695 1 92.75 89 ASP A C 1
ATOM 657 O O . ASP A 1 89 ? 5.117 20.891 14.258 1 92.75 89 ASP A O 1
ATOM 661 N N . GLY A 1 90 ? 5.238 23.078 14.047 1 94.5 90 GLY A N 1
ATOM 662 C CA . GLY A 1 90 ? 5.988 23.062 12.797 1 94.5 90 GLY A CA 1
ATOM 663 C C . GLY A 1 90 ? 5.105 23.141 11.57 1 94.5 90 GLY A C 1
ATOM 664 O O . GLY A 1 90 ? 4.008 22.594 11.547 1 94.5 90 GLY A O 1
ATOM 665 N N . ARG A 1 91 ? 5.562 23.938 10.703 1 97.75 91 ARG A N 1
ATOM 666 C CA . ARG A 1 91 ? 4.844 24.141 9.453 1 97.75 91 ARG A CA 1
ATOM 667 C C . ARG A 1 91 ? 5.816 24.375 8.297 1 97.75 91 ARG A C 1
ATOM 669 O O . ARG A 1 91 ? 6.949 24.812 8.508 1 97.75 91 ARG A O 1
ATOM 676 N N . VAL A 1 92 ? 5.316 24 7.133 1 97.94 92 VAL A N 1
ATOM 677 C CA . VAL A 1 92 ? 5.988 24.438 5.914 1 97.94 92 VAL A CA 1
ATOM 678 C C . VAL A 1 92 ? 5.207 25.594 5.281 1 97.94 92 VAL A C 1
ATOM 680 O O . VAL A 1 92 ? 3.975 25.594 5.305 1 97.94 92 VAL A O 1
ATOM 683 N N . LEU A 1 93 ? 5.98 26.547 4.77 1 97.5 93 LEU A N 1
ATOM 684 C CA . LEU A 1 93 ? 5.336 27.703 4.152 1 97.5 93 LEU A CA 1
ATOM 685 C C . LEU A 1 93 ? 5.242 27.531 2.641 1 97.5 93 LEU A C 1
ATOM 687 O O . LEU A 1 93 ? 6.246 27.25 1.979 1 97.5 93 LEU A O 1
ATOM 691 N N . VAL A 1 94 ? 4.039 27.625 2.062 1 97.69 94 VAL A N 1
ATOM 692 C CA . VAL A 1 94 ? 3.801 27.609 0.624 1 97.69 94 VAL A CA 1
ATOM 693 C C . VAL A 1 94 ? 2.955 28.812 0.219 1 97.69 94 VAL A C 1
ATOM 695 O O . VAL A 1 94 ? 1.818 28.953 0.674 1 97.69 94 VAL A O 1
ATOM 698 N N . GLY A 1 95 ? 3.502 29.672 -0.687 1 96.31 95 GLY A N 1
ATOM 699 C CA . GLY A 1 95 ? 2.801 30.906 -1.044 1 96.31 95 GLY A CA 1
ATOM 700 C C . GLY A 1 95 ? 2.471 31.766 0.154 1 96.31 95 GLY A C 1
ATOM 701 O O . GLY A 1 95 ? 1.388 32.344 0.225 1 96.31 95 GLY A O 1
ATOM 702 N N . GLY A 1 96 ? 3.303 31.656 1.124 1 96.38 96 GLY A N 1
ATOM 703 C CA . GLY A 1 96 ? 3.135 32.469 2.316 1 96.38 96 GLY A CA 1
ATOM 704 C C . GLY A 1 96 ? 2.168 31.859 3.318 1 96.38 96 GLY A C 1
ATOM 705 O O . GLY A 1 96 ? 1.94 32.438 4.391 1 96.38 96 GLY A O 1
ATOM 706 N N . GLN A 1 97 ? 1.588 30.797 3.023 1 97.88 97 GLN A N 1
ATOM 707 C CA . GLN A 1 97 ? 0.629 30.156 3.91 1 97.88 97 GLN A CA 1
ATOM 708 C C . GLN A 1 97 ? 1.254 28.938 4.605 1 97.88 97 GLN A C 1
ATOM 710 O O . GLN A 1 97 ? 1.994 28.172 3.984 1 97.88 97 GLN A O 1
ATOM 715 N N . PRO A 1 98 ? 1.008 28.781 5.859 1 98.12 98 PRO A N 1
ATOM 716 C CA . PRO A 1 98 ? 1.575 27.656 6.613 1 98.12 98 PRO A CA 1
ATOM 717 C C . PRO A 1 98 ? 0.777 26.359 6.445 1 98.12 98 PRO A C 1
ATOM 719 O O . PRO A 1 98 ? -0.456 26.391 6.445 1 98.12 98 PRO A O 1
ATOM 722 N N . TYR A 1 99 ? 1.451 25.266 6.305 1 98.75 99 TYR A N 1
ATOM 723 C CA . TYR A 1 99 ? 0.851 23.953 6.238 1 98.75 99 TYR A CA 1
ATOM 724 C C . TYR A 1 99 ? 1.614 22.953 7.109 1 98.75 99 TYR A C 1
ATOM 726 O O . TYR A 1 99 ? 2.842 23.031 7.211 1 98.75 99 TYR A O 1
ATOM 734 N N . SER A 1 100 ? 0.89 22.016 7.781 1 98.62 100 SER A N 1
ATOM 735 C CA . SER A 1 100 ? 1.564 20.875 8.391 1 98.62 100 SER A CA 1
ATOM 736 C C . SER A 1 100 ? 2.119 19.922 7.328 1 98.62 100 SER A C 1
ATOM 738 O O . SER A 1 100 ? 3.271 19.5 7.414 1 98.62 100 SER A O 1
ATOM 740 N N . ILE A 1 101 ? 1.303 19.594 6.367 1 98.94 101 ILE A N 1
ATOM 741 C CA . ILE A 1 101 ? 1.719 18.781 5.227 1 98.94 101 ILE A CA 1
ATOM 742 C C . ILE A 1 101 ? 1.22 19.422 3.932 1 98.94 101 ILE A C 1
ATOM 744 O O . ILE A 1 101 ? 0.044 19.766 3.818 1 98.94 101 ILE A O 1
ATOM 748 N N . TYR A 1 102 ? 2.119 19.594 3.023 1 98.94 102 TYR A N 1
ATOM 749 C CA . TYR A 1 102 ? 1.762 20.047 1.685 1 98.94 102 TYR A CA 1
ATOM 750 C C . TYR A 1 102 ? 2.27 19.078 0.626 1 98.94 102 TYR A C 1
ATOM 752 O O . TYR A 1 102 ? 3.479 18.969 0.407 1 98.94 102 TYR A O 1
ATOM 760 N N . VAL A 1 103 ? 1.382 18.391 0.056 1 98.94 103 VAL A N 1
ATOM 761 C CA . VAL A 1 103 ? 1.657 17.547 -1.102 1 98.94 103 VAL A CA 1
ATOM 762 C C . VAL A 1 103 ? 1.267 18.281 -2.383 1 98.94 103 VAL A C 1
ATOM 764 O O . VAL A 1 103 ? 0.088 18.562 -2.605 1 98.94 103 VAL A O 1
ATOM 767 N N . ASP A 1 104 ? 2.24 18.594 -3.189 1 98.81 104 ASP A N 1
ATOM 768 C CA . ASP A 1 104 ? 1.977 19.344 -4.41 1 98.81 104 ASP A CA 1
ATOM 769 C C . ASP A 1 104 ? 1.274 18.469 -5.453 1 98.81 104 ASP A C 1
ATOM 771 O O . ASP A 1 104 ? 0.822 17.375 -5.148 1 98.81 104 ASP A O 1
ATOM 775 N N . ARG A 1 105 ? 1.054 19.047 -6.719 1 98.69 105 ARG A N 1
ATOM 776 C CA . ARG A 1 105 ? 0.318 18.344 -7.77 1 98.69 105 ARG A CA 1
ATOM 777 C C . ARG A 1 105 ? 1.096 17.141 -8.273 1 98.69 105 ARG A C 1
ATOM 779 O O . ARG A 1 105 ? 2.328 17.172 -8.336 1 98.69 105 ARG A O 1
ATOM 786 N N . SER A 1 106 ? 0.378 16.094 -8.602 1 98.69 106 SER A N 1
ATOM 787 C CA . SER A 1 106 ? 0.902 14.945 -9.32 1 98.69 106 SER A CA 1
ATOM 788 C C . SER A 1 106 ? 2.006 14.25 -8.523 1 98.69 106 SER A C 1
ATOM 790 O O . SER A 1 106 ? 3.059 13.922 -9.07 1 98.69 106 SER A O 1
ATOM 792 N N . VAL A 1 107 ? 1.793 14.133 -7.281 1 98.88 107 VAL A N 1
ATOM 793 C CA . VAL A 1 107 ? 2.684 13.367 -6.414 1 98.88 107 VAL A CA 1
ATOM 794 C C . VAL A 1 107 ? 2.115 11.969 -6.199 1 98.88 107 VAL A C 1
ATOM 796 O O . VAL A 1 107 ? 0.904 11.797 -6.039 1 98.88 107 VAL A O 1
ATOM 799 N N . SER A 1 108 ? 3.006 10.984 -6.215 1 98.94 108 SER A N 1
ATOM 800 C CA . SER A 1 108 ? 2.613 9.625 -5.855 1 98.94 108 SER A CA 1
ATOM 801 C C . SER A 1 108 ? 3.188 9.227 -4.504 1 98.94 108 SER A C 1
ATOM 803 O O . SER A 1 108 ? 4.406 9.227 -4.316 1 98.94 108 SER A O 1
ATOM 805 N N . LEU A 1 109 ? 2.307 8.945 -3.541 1 98.94 109 LEU A N 1
ATOM 806 C CA . LEU A 1 109 ? 2.678 8.273 -2.301 1 98.94 109 LEU A CA 1
ATOM 807 C C . LEU A 1 109 ? 2.326 6.789 -2.359 1 98.94 109 LEU A C 1
ATOM 809 O O . LEU A 1 109 ? 1.151 6.426 -2.289 1 98.94 109 LEU A O 1
ATOM 813 N N . ALA A 1 110 ? 3.354 5.973 -2.459 1 98.75 110 ALA A N 1
ATOM 814 C CA . ALA A 1 110 ? 3.146 4.562 -2.777 1 98.75 110 ALA A CA 1
ATOM 815 C C . ALA A 1 110 ? 2.74 3.775 -1.535 1 98.75 110 ALA A C 1
ATOM 817 O O . ALA A 1 110 ? 2.727 4.316 -0.427 1 98.75 110 ALA A O 1
ATOM 818 N N . HIS A 1 111 ? 2.371 2.49 -1.801 1 98.75 111 HIS A N 1
ATOM 819 C CA . HIS A 1 111 ? 1.767 1.633 -0.788 1 98.75 111 HIS A CA 1
ATOM 820 C C . HIS A 1 111 ? 2.57 1.661 0.508 1 98.75 111 HIS A C 1
ATOM 822 O O . HIS A 1 111 ? 3.783 1.438 0.496 1 98.75 111 HIS A O 1
ATOM 828 N N . GLY A 1 112 ? 1.868 2.016 1.62 1 98.56 112 GLY A N 1
ATOM 829 C CA . GLY A 1 112 ? 2.445 1.914 2.951 1 98.56 112 GLY A CA 1
ATOM 830 C C . GLY A 1 112 ? 3.357 3.078 3.295 1 98.56 112 GLY A C 1
ATOM 831 O O . GLY A 1 112 ? 3.963 3.102 4.367 1 98.56 112 GLY A O 1
ATOM 832 N N . ALA A 1 113 ? 3.479 4.059 2.455 1 98.81 113 ALA A N 1
ATOM 833 C CA . ALA A 1 113 ? 4.305 5.219 2.771 1 98.81 113 ALA A CA 1
ATOM 834 C C . ALA A 1 113 ? 3.697 6.031 3.912 1 98.81 113 ALA A C 1
ATOM 836 O O . ALA A 1 113 ? 2.48 6.02 4.113 1 98.81 113 ALA A O 1
ATOM 837 N N . ILE A 1 114 ? 4.602 6.73 4.645 1 98.94 114 ILE A N 1
ATOM 838 C CA . ILE A 1 114 ? 4.18 7.605 5.734 1 98.94 114 ILE A CA 1
ATOM 839 C C . ILE A 1 114 ? 4.758 9 5.523 1 98.94 114 ILE A C 1
ATOM 841 O O . ILE A 1 114 ? 5.945 9.156 5.234 1 98.94 114 ILE A O 1
ATOM 845 N N . VAL A 1 115 ? 3.914 9.984 5.555 1 98.94 115 VAL A N 1
ATOM 846 C CA . VAL A 1 115 ? 4.34 11.375 5.629 1 98.94 115 VAL A CA 1
ATOM 847 C C . VAL A 1 115 ? 3.91 11.977 6.965 1 98.94 115 VAL A C 1
ATOM 849 O O . VAL A 1 115 ? 2.719 12.016 7.281 1 98.94 115 VAL A O 1
ATOM 852 N N . HIS A 1 116 ? 4.855 12.359 7.734 1 98.81 116 HIS A N 1
ATOM 853 C CA . HIS A 1 116 ? 4.582 12.984 9.023 1 98.81 116 HIS A CA 1
ATOM 854 C C . HIS A 1 116 ? 5.094 14.422 9.062 1 98.81 116 HIS A C 1
ATOM 856 O O . HIS A 1 116 ? 6.293 14.656 8.898 1 98.81 116 HIS A O 1
ATOM 862 N N . GLY A 1 117 ? 4.172 15.297 9.266 1 98.12 117 GLY A N 1
ATOM 863 C CA . GLY A 1 117 ? 4.516 16.703 9.195 1 98.12 117 GLY A CA 1
ATOM 864 C C . GLY A 1 117 ? 5.328 17.188 10.375 1 98.12 117 GLY A C 1
ATOM 865 O O . GLY A 1 117 ? 5.293 16.578 11.453 1 98.12 117 GLY A O 1
ATOM 866 N N . PRO A 1 118 ? 6.043 18.438 10.102 1 98.5 118 PRO A N 1
ATOM 867 C CA . PRO A 1 118 ? 5.906 19.297 8.914 1 98.5 118 PRO A CA 1
ATOM 868 C C . PRO A 1 118 ? 6.602 18.719 7.688 1 98.5 118 PRO A C 1
ATOM 870 O O . PRO A 1 118 ? 7.691 18.156 7.797 1 98.5 118 PRO A O 1
ATOM 873 N N . ALA A 1 119 ? 5.949 18.75 6.523 1 98.88 119 ALA A N 1
ATOM 874 C CA . ALA A 1 119 ? 6.559 18.172 5.328 1 98.88 119 ALA A CA 1
ATOM 875 C C . ALA A 1 119 ? 6.012 18.828 4.066 1 98.88 119 ALA A C 1
ATOM 877 O O . ALA A 1 119 ? 4.816 19.125 3.979 1 98.88 119 ALA A O 1
ATOM 878 N N . TYR A 1 120 ? 6.887 19.047 3.182 1 98.88 120 TYR A N 1
ATOM 879 C CA . TYR A 1 120 ? 6.559 19.469 1.823 1 98.88 120 TYR A CA 1
ATOM 880 C C . TYR A 1 120 ? 7.055 18.453 0.805 1 98.88 120 TYR A C 1
ATOM 882 O O . TYR A 1 120 ? 8.203 18 0.872 1 98.88 120 TYR A O 1
ATOM 890 N N . ILE A 1 121 ? 6.184 18.047 -0.099 1 98.94 121 ILE A N 1
ATOM 891 C CA . ILE A 1 121 ? 6.559 17.188 -1.216 1 98.94 121 ILE A CA 1
ATOM 892 C C . ILE A 1 121 ? 6.227 17.891 -2.535 1 98.94 121 ILE A C 1
ATOM 894 O O . ILE A 1 121 ? 5.055 18.125 -2.84 1 98.94 121 ILE A O 1
ATOM 898 N N . GLY A 1 122 ? 7.238 18.078 -3.34 1 98.88 122 GLY A N 1
ATOM 899 C CA . GLY A 1 122 ? 7.109 18.859 -4.562 1 98.88 122 GLY A CA 1
ATOM 900 C C . GLY A 1 122 ? 6.469 18.078 -5.699 1 98.88 122 GLY A C 1
ATOM 901 O O . GLY A 1 122 ? 6.387 16.859 -5.652 1 98.88 122 GLY A O 1
ATOM 902 N N . GLU A 1 123 ? 6.051 18.859 -6.715 1 98.69 123 GLU A N 1
ATOM 903 C CA . GLU A 1 123 ? 5.258 18.328 -7.816 1 98.69 123 GLU A CA 1
ATOM 904 C C . GLU A 1 123 ? 5.996 17.203 -8.531 1 98.69 123 GLU A C 1
ATOM 906 O O . GLU A 1 123 ? 7.219 17.234 -8.656 1 98.69 123 GLU A O 1
ATOM 911 N N . GLN A 1 124 ? 5.297 16.141 -8.938 1 98.56 124 GLN A N 1
ATOM 912 C CA . GLN A 1 124 ? 5.746 15.039 -9.781 1 98.56 124 GLN A CA 1
ATOM 913 C C . GLN A 1 124 ? 6.672 14.102 -9.016 1 98.56 124 GLN A C 1
ATOM 915 O O . GLN A 1 124 ? 7.27 13.195 -9.602 1 98.56 124 GLN A O 1
ATOM 920 N N . SER A 1 125 ? 6.785 14.266 -7.75 1 98.88 125 SER A N 1
ATOM 921 C CA . SER A 1 125 ? 7.66 13.391 -6.973 1 98.88 125 SER A CA 1
ATOM 922 C C . SER A 1 125 ? 6.977 12.07 -6.648 1 98.88 125 SER A C 1
ATOM 924 O O . SER A 1 125 ? 5.75 11.977 -6.66 1 98.88 125 SER A O 1
ATOM 926 N N . PHE A 1 126 ? 7.809 11.07 -6.438 1 98.88 126 PHE A N 1
ATOM 927 C CA . PHE A 1 126 ? 7.398 9.711 -6.102 1 98.88 126 PHE A CA 1
ATOM 928 C C . PHE A 1 126 ? 7.996 9.281 -4.77 1 98.88 126 PHE A C 1
ATOM 930 O O . PHE A 1 126 ? 9.219 9.281 -4.598 1 98.88 126 PHE A O 1
ATOM 937 N N . VAL A 1 127 ? 7.094 8.969 -3.801 1 98.94 127 VAL A N 1
ATOM 938 C CA . VAL A 1 127 ? 7.516 8.414 -2.52 1 98.94 127 VAL A CA 1
ATOM 939 C C . VAL A 1 127 ? 7.246 6.91 -2.496 1 98.94 127 VAL A C 1
ATOM 941 O O . VAL A 1 127 ? 6.094 6.48 -2.459 1 98.94 127 VAL A O 1
ATOM 944 N N . GLY A 1 128 ? 8.281 6.152 -2.404 1 98.56 128 GLY A N 1
ATOM 945 C CA . GLY A 1 128 ? 8.227 4.723 -2.676 1 98.56 128 GLY A CA 1
ATOM 946 C C . GLY A 1 128 ? 7.598 3.924 -1.552 1 98.56 128 GLY A C 1
ATOM 947 O O . GLY A 1 128 ? 7.242 4.48 -0.511 1 98.56 128 GLY A O 1
ATOM 948 N N . PHE A 1 129 ? 7.504 2.594 -1.808 1 97.56 129 PHE A N 1
ATOM 949 C CA . PHE A 1 129 ? 6.848 1.655 -0.905 1 97.56 129 PHE A CA 1
ATOM 950 C C . PHE A 1 129 ? 7.457 1.733 0.491 1 97.56 129 PHE A C 1
ATOM 952 O O . PHE A 1 129 ? 8.68 1.673 0.647 1 97.56 129 PHE A O 1
ATOM 959 N N . GLN A 1 130 ? 6.547 1.849 1.527 1 98.19 130 GLN A N 1
ATOM 960 C CA . GLN A 1 130 ? 6.941 1.706 2.926 1 98.19 130 GLN A CA 1
ATOM 961 C C . GLN A 1 130 ? 8.055 2.686 3.289 1 98.19 130 GLN A C 1
ATOM 963 O O . GLN A 1 130 ? 8.914 2.379 4.117 1 98.19 130 GLN A O 1
ATOM 968 N N . SER A 1 131 ? 8.094 3.838 2.588 1 98.62 131 SER A N 1
ATOM 969 C CA . SER A 1 131 ? 9.062 4.875 2.91 1 98.62 131 SER A CA 1
ATOM 970 C C . SER A 1 131 ? 8.484 5.898 3.883 1 98.62 131 SER A C 1
ATOM 972 O O . SER A 1 131 ? 7.266 5.945 4.086 1 98.62 131 SER A O 1
ATOM 974 N N . LEU A 1 132 ? 9.406 6.691 4.473 1 98.81 132 LEU A N 1
ATOM 975 C CA . LEU A 1 132 ? 9.023 7.688 5.469 1 98.81 132 LEU A CA 1
ATOM 976 C C . LEU A 1 132 ? 9.57 9.062 5.098 1 98.81 132 LEU A C 1
ATOM 978 O O . LEU A 1 132 ? 10.758 9.203 4.801 1 98.81 132 LEU A O 1
ATOM 982 N N . VAL A 1 133 ? 8.742 10.039 5.012 1 98.94 133 VAL A N 1
ATOM 983 C CA . VAL A 1 133 ? 9.125 11.445 4.965 1 98.94 133 VAL A CA 1
ATOM 984 C C . VAL A 1 133 ? 8.656 12.156 6.23 1 98.94 133 VAL A C 1
ATOM 986 O O . VAL A 1 133 ? 7.453 12.234 6.496 1 98.94 133 VAL A O 1
ATOM 989 N N . PHE A 1 134 ? 9.562 12.594 7.039 1 98.62 134 PHE A N 1
ATOM 990 C CA . PHE A 1 134 ? 9.227 13.219 8.312 1 98.62 134 PHE A CA 1
ATOM 991 C C . PHE A 1 134 ? 10.055 14.477 8.531 1 98.62 134 PHE A C 1
ATOM 993 O O . PHE A 1 134 ? 11.281 14.43 8.539 1 98.62 134 PHE A O 1
ATOM 1000 N N . GLN A 1 135 ? 9.406 15.602 8.719 1 97.75 135 GLN A N 1
ATOM 1001 C CA . GLN A 1 135 ? 10.109 16.859 8.953 1 97.75 135 GLN A CA 1
ATOM 1002 C C . GLN A 1 135 ? 11.125 17.141 7.848 1 97.75 135 GLN A C 1
ATOM 1004 O O . GLN A 1 135 ? 12.328 17.234 8.117 1 97.75 135 GLN A O 1
ATOM 1009 N N . ALA A 1 136 ? 10.609 17.281 6.625 1 98.75 136 ALA A N 1
ATOM 1010 C CA . ALA A 1 136 ? 11.508 17.422 5.484 1 98.75 136 ALA A CA 1
ATOM 1011 C C . ALA A 1 136 ? 10.828 18.172 4.336 1 98.75 136 ALA A C 1
ATOM 1013 O O . ALA A 1 136 ? 9.594 18.203 4.254 1 98.75 136 ALA A O 1
ATOM 1014 N N . ILE A 1 137 ? 11.641 18.797 3.57 1 98.88 137 ILE A N 1
ATOM 1015 C CA . ILE A 1 137 ? 11.227 19.391 2.307 1 98.88 137 ILE A CA 1
ATOM 1016 C C . ILE A 1 137 ? 11.773 18.578 1.142 1 98.88 137 ILE A C 1
ATOM 1018 O O . ILE A 1 137 ? 12.992 18.484 0.959 1 98.88 137 ILE A O 1
ATOM 1022 N N . VAL A 1 138 ? 10.898 17.953 0.4 1 98.94 138 VAL A N 1
ATOM 1023 C CA . VAL A 1 138 ? 11.258 17.203 -0.797 1 98.94 138 VAL A CA 1
ATOM 1024 C C . VAL A 1 138 ? 10.953 18.031 -2.041 1 98.94 138 VAL A C 1
ATOM 1026 O O . VAL A 1 138 ? 9.812 18.438 -2.262 1 98.94 138 VAL A O 1
ATOM 1029 N N . GLY A 1 139 ? 11.992 18.297 -2.848 1 98.88 139 GLY A N 1
ATOM 1030 C CA . GLY A 1 139 ? 11.797 19.078 -4.055 1 98.88 139 GLY A CA 1
ATOM 1031 C C . GLY A 1 139 ? 10.914 18.391 -5.078 1 98.88 139 GLY A C 1
ATOM 1032 O O . GLY A 1 139 ? 10.258 17.391 -4.77 1 98.88 139 GLY A O 1
ATOM 1033 N N . SER A 1 140 ? 10.883 19 -6.305 1 98.88 140 SER A N 1
ATOM 1034 C CA . SER A 1 140 ? 10.086 18.453 -7.402 1 98.88 140 SER A CA 1
ATOM 1035 C C . SER A 1 140 ? 10.852 17.375 -8.148 1 98.88 140 SER A C 1
ATOM 1037 O O . SER A 1 140 ? 12.078 17.406 -8.227 1 98.88 140 SER A O 1
ATOM 1039 N N . ASN A 1 141 ? 10.062 16.406 -8.633 1 98.75 141 ASN A N 1
ATOM 1040 C CA . ASN A 1 141 ? 10.617 15.336 -9.453 1 98.75 141 ASN A CA 1
ATOM 1041 C C . ASN A 1 141 ? 11.688 14.555 -8.703 1 98.75 141 ASN A C 1
ATOM 1043 O O . ASN A 1 141 ? 12.742 14.242 -9.258 1 98.75 141 ASN A O 1
ATOM 1047 N N . VAL A 1 142 ? 11.461 14.352 -7.488 1 98.94 142 VAL A N 1
ATOM 1048 C CA . VAL A 1 142 ? 12.32 13.508 -6.66 1 98.94 142 VAL A CA 1
ATOM 1049 C C . VAL A 1 142 ? 11.734 12.094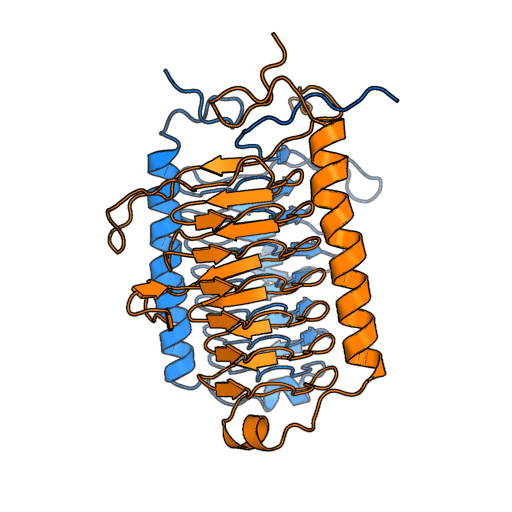 -6.59 1 98.94 142 VAL A C 1
ATOM 1051 O O . VAL A 1 142 ? 10.523 11.93 -6.445 1 98.94 142 VAL A O 1
ATOM 1054 N N . HIS A 1 143 ? 12.586 11.102 -6.734 1 98.94 143 HIS A N 1
ATOM 1055 C CA . HIS A 1 143 ? 12.195 9.711 -6.543 1 98.94 143 HIS A CA 1
ATOM 1056 C C . HIS A 1 143 ? 12.797 9.141 -5.262 1 98.94 143 HIS A C 1
ATOM 1058 O O . HIS A 1 143 ? 14.008 8.914 -5.188 1 98.94 143 HIS A O 1
ATOM 1064 N N . ILE A 1 144 ? 11.961 8.977 -4.281 1 98.94 144 ILE A N 1
ATOM 1065 C CA . ILE A 1 144 ? 12.359 8.273 -3.066 1 98.94 144 ILE A CA 1
ATOM 1066 C C . ILE A 1 144 ? 12.031 6.789 -3.205 1 98.94 144 ILE A C 1
ATOM 1068 O O . ILE A 1 144 ? 10.867 6.398 -3.232 1 98.94 144 ILE A O 1
ATOM 1072 N N . ALA A 1 145 ? 13.031 5.961 -3.223 1 98.38 145 ALA A N 1
ATOM 1073 C CA . ALA A 1 145 ? 12.836 4.531 -3.447 1 98.38 145 ALA A CA 1
ATOM 1074 C C . ALA A 1 145 ? 12.281 3.852 -2.197 1 98.38 145 ALA A C 1
ATOM 1076 O O . ALA A 1 145 ? 12.141 4.484 -1.148 1 98.38 145 ALA A O 1
ATOM 1077 N N . ASN A 1 146 ? 11.961 2.551 -2.418 1 97.81 146 ASN A N 1
ATOM 1078 C CA . ASN A 1 146 ? 11.305 1.795 -1.358 1 97.81 146 ASN A CA 1
ATOM 1079 C C . ASN A 1 146 ? 12.133 1.781 -0.078 1 97.81 146 ASN A C 1
ATOM 1081 O O . ASN A 1 146 ? 13.367 1.724 -0.131 1 97.81 146 ASN A O 1
ATOM 1085 N N . ASN A 1 147 ? 11.469 1.851 1.061 1 97.88 147 ASN A N 1
ATOM 1086 C CA . ASN A 1 147 ? 12.008 1.647 2.402 1 97.88 147 ASN A CA 1
ATOM 1087 C C . ASN A 1 147 ? 13.008 2.734 2.773 1 97.88 147 ASN A C 1
ATOM 1089 O O . ASN A 1 147 ? 13.766 2.584 3.734 1 97.88 147 ASN A O 1
ATOM 1093 N N . ALA A 1 148 ? 13.062 3.818 2.018 1 98.5 148 ALA A N 1
ATOM 1094 C CA . ALA A 1 148 ? 13.953 4.926 2.369 1 98.5 148 ALA A CA 1
ATOM 1095 C C . ALA A 1 148 ? 13.328 5.805 3.447 1 98.5 148 ALA A C 1
ATOM 1097 O O . ALA A 1 148 ? 12.109 5.801 3.631 1 98.5 148 ALA A O 1
ATOM 1098 N N . VAL A 1 149 ? 14.18 6.512 4.148 1 98.75 149 VAL A N 1
ATOM 1099 C CA . VAL A 1 149 ? 13.75 7.422 5.207 1 98.75 149 VAL A CA 1
ATOM 1100 C C . VAL A 1 149 ? 14.344 8.805 4.969 1 98.75 149 VAL A C 1
ATOM 1102 O O . VAL A 1 149 ? 15.555 8.953 4.809 1 98.75 149 VAL A O 1
ATOM 1105 N N . VAL A 1 150 ? 13.555 9.773 4.84 1 98.88 150 VAL A N 1
ATOM 1106 C CA . VAL A 1 150 ? 13.945 11.172 4.754 1 98.88 150 VAL A CA 1
ATOM 1107 C C . VAL A 1 150 ? 13.461 11.922 5.996 1 98.88 150 VAL A C 1
ATOM 1109 O O . VAL A 1 150 ? 12.258 12.07 6.203 1 98.88 150 VAL A O 1
ATOM 1112 N N . ILE A 1 151 ? 14.445 12.383 6.836 1 98.38 151 ILE A N 1
ATOM 1113 C CA . ILE A 1 151 ? 14.031 12.914 8.133 1 98.38 151 ILE A CA 1
ATOM 1114 C C . ILE A 1 151 ? 15.047 13.945 8.617 1 98.38 151 ILE A C 1
ATOM 1116 O O . ILE A 1 151 ? 16.141 14.047 8.062 1 98.38 151 ILE A O 1
ATOM 1120 N N . GLY A 1 152 ? 14.672 14.75 9.555 1 95.62 152 GLY A N 1
ATOM 1121 C CA . GLY A 1 152 ? 15.633 15.578 10.273 1 95.62 152 GLY A CA 1
ATOM 1122 C C . GLY A 1 152 ? 15.812 16.953 9.664 1 95.62 152 GLY A C 1
ATOM 1123 O O . GLY A 1 152 ? 16.938 17.453 9.578 1 95.62 152 GLY A O 1
ATOM 1124 N N . ASN A 1 153 ? 14.734 17.531 9.242 1 97 153 ASN A N 1
ATOM 1125 C CA . ASN A 1 153 ? 14.727 18.891 8.727 1 97 153 ASN A CA 1
ATOM 1126 C C . ASN A 1 153 ? 15.641 19.047 7.512 1 97 153 ASN A C 1
ATOM 1128 O O . ASN A 1 153 ? 16.359 20.031 7.379 1 97 153 ASN A O 1
ATOM 1132 N N . VAL A 1 154 ? 15.68 18.031 6.695 1 98.38 154 VAL A N 1
ATOM 1133 C CA . VAL A 1 154 ? 16.516 18.094 5.496 1 98.38 154 VAL A CA 1
ATOM 1134 C C . VAL A 1 154 ? 15.688 18.641 4.328 1 98.38 154 VAL A C 1
ATOM 1136 O O . VAL A 1 154 ? 14.453 18.578 4.348 1 98.38 154 VAL A O 1
ATOM 1139 N N . THR A 1 155 ? 16.422 19.219 3.428 1 98.81 155 THR A N 1
ATOM 1140 C CA . THR A 1 155 ? 15.875 19.656 2.146 1 98.81 155 THR A CA 1
ATOM 1141 C C . THR A 1 155 ? 16.516 18.875 0.998 1 98.81 155 THR A C 1
ATOM 1143 O O . THR A 1 155 ? 17.734 18.875 0.84 1 98.81 155 THR A O 1
ATOM 1146 N N . ILE A 1 156 ? 15.695 18.141 0.25 1 98.94 156 ILE A N 1
ATOM 1147 C CA . ILE A 1 156 ? 16.156 17.469 -0.951 1 98.94 156 ILE A CA 1
ATOM 1148 C C . ILE A 1 156 ? 15.898 18.328 -2.176 1 98.94 156 ILE A C 1
ATOM 1150 O O . ILE A 1 156 ? 14.766 18.766 -2.402 1 98.94 156 ILE A O 1
ATOM 1154 N N . ALA A 1 157 ? 16.891 18.578 -2.959 1 98.88 157 ALA A N 1
ATOM 1155 C CA . ALA A 1 157 ? 16.766 19.406 -4.16 1 98.88 157 ALA A CA 1
ATOM 1156 C C . ALA A 1 157 ? 15.922 18.703 -5.219 1 98.88 157 ALA A C 1
ATOM 1158 O O . ALA A 1 157 ? 15.672 17.5 -5.125 1 98.88 157 ALA A O 1
ATOM 1159 N N . ASN A 1 158 ? 15.508 19.531 -6.238 1 98.88 158 ASN A N 1
ATOM 1160 C CA . ASN A 1 158 ? 14.773 18.953 -7.363 1 98.88 158 ASN A CA 1
ATOM 1161 C C . ASN A 1 158 ? 15.594 17.906 -8.094 1 98.88 158 ASN A C 1
ATOM 1163 O O . ASN A 1 158 ? 16.828 17.938 -8.062 1 98.88 158 ASN A O 1
ATOM 1167 N N . ASP A 1 159 ? 14.891 16.953 -8.656 1 98.88 159 ASP A N 1
ATOM 1168 C CA . ASP A 1 159 ? 15.453 16.016 -9.625 1 98.88 159 ASP A CA 1
ATOM 1169 C C . ASP A 1 159 ? 16.5 15.117 -8.969 1 98.88 159 ASP A C 1
ATOM 1171 O O . ASP A 1 159 ? 17.562 14.867 -9.555 1 98.88 159 ASP A O 1
ATOM 1175 N N . ARG A 1 160 ? 16.188 14.656 -7.734 1 98.94 160 ARG A N 1
ATOM 1176 C CA . ARG A 1 160 ? 17.125 13.789 -7.027 1 98.94 160 ARG A CA 1
ATOM 1177 C C . ARG A 1 160 ? 16.547 12.391 -6.82 1 98.94 160 ARG A C 1
ATOM 1179 O O . ARG A 1 160 ? 15.32 12.211 -6.895 1 98.94 160 ARG A O 1
ATOM 1186 N N . PHE A 1 161 ? 17.453 11.492 -6.656 1 98.88 161 PHE A N 1
ATOM 1187 C CA . PHE A 1 161 ? 17.094 10.094 -6.406 1 98.88 161 PHE A CA 1
ATOM 1188 C C . PHE A 1 161 ? 17.594 9.656 -5.031 1 98.88 161 PHE A C 1
ATOM 1190 O O . PHE A 1 161 ? 18.781 9.766 -4.723 1 98.88 161 PHE A O 1
ATOM 1197 N N . VAL A 1 162 ? 16.609 9.172 -4.168 1 98.88 162 VAL A N 1
ATOM 1198 C CA . VAL A 1 162 ? 16.953 8.539 -2.896 1 98.88 162 VAL A CA 1
ATOM 1199 C C . VAL A 1 162 ? 16.953 7.023 -3.055 1 98.88 162 VAL A C 1
ATOM 1201 O O . VAL A 1 162 ? 15.914 6.418 -3.312 1 98.88 162 VAL A O 1
ATOM 1204 N N . PRO A 1 163 ? 18.078 6.406 -2.85 1 98.31 163 PRO A N 1
ATOM 1205 C CA . PRO A 1 163 ? 18.172 4.969 -3.102 1 98.31 163 PRO A CA 1
ATOM 1206 C C . PRO A 1 163 ? 17.344 4.145 -2.119 1 98.31 163 PRO A C 1
ATOM 1208 O O . PRO A 1 163 ? 16.984 4.633 -1.044 1 98.31 163 PRO A O 1
ATOM 1211 N N . PRO A 1 164 ? 17.125 2.879 -2.527 1 97.75 164 PRO A N 1
ATOM 1212 C CA . PRO A 1 164 ? 16.344 1.997 -1.646 1 97.75 164 PRO A CA 1
ATOM 1213 C C . PRO A 1 164 ? 17 1.825 -0.274 1 97.75 164 PRO A C 1
ATOM 1215 O O . PRO A 1 164 ? 18.203 1.601 -0.181 1 97.75 164 PRO A O 1
ATOM 1218 N N . GLY A 1 165 ? 16.172 2.047 0.702 1 97.31 165 GLY A N 1
ATOM 1219 C CA . GLY A 1 165 ? 16.625 1.772 2.057 1 97.31 165 GLY A CA 1
ATOM 1220 C C . GLY A 1 165 ? 17.516 2.863 2.619 1 97.31 165 GLY A C 1
ATOM 1221 O O . GLY A 1 165 ? 17.969 2.777 3.766 1 97.31 165 GLY A O 1
ATOM 1222 N N . ALA A 1 166 ? 17.719 3.928 1.898 1 98.19 166 ALA A N 1
ATOM 1223 C CA . ALA A 1 166 ? 18.641 4.969 2.348 1 98.19 166 ALA A CA 1
ATOM 1224 C C . ALA A 1 166 ? 1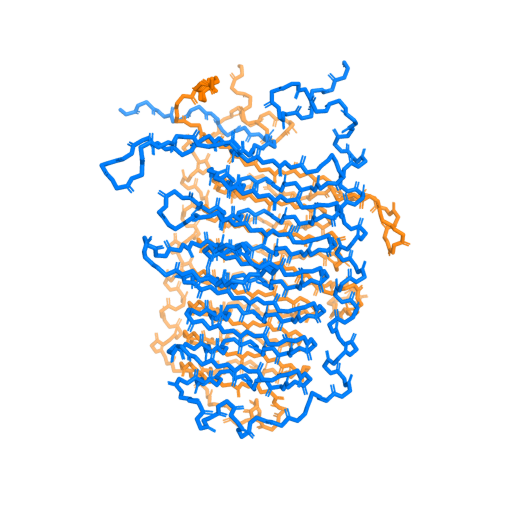8.062 5.746 3.523 1 98.19 166 ALA A C 1
ATOM 1226 O O . ALA A 1 166 ? 16.844 5.926 3.615 1 98.19 166 ALA A O 1
ATOM 1227 N N . MET A 1 167 ? 18.938 6.133 4.363 1 98.5 167 MET A N 1
ATOM 1228 C CA . MET A 1 167 ? 18.609 7.035 5.465 1 98.5 167 MET A CA 1
ATOM 1229 C C . MET A 1 167 ? 19.172 8.43 5.211 1 98.5 167 MET A C 1
ATOM 1231 O O . MET A 1 167 ? 20.391 8.648 5.312 1 98.5 167 MET A O 1
ATOM 1235 N N . ILE A 1 168 ? 18.312 9.344 4.867 1 98.88 168 ILE A N 1
ATOM 1236 C CA . ILE A 1 168 ? 18.703 10.727 4.637 1 98.88 168 ILE A CA 1
ATOM 1237 C C . ILE A 1 168 ? 18.328 11.586 5.84 1 98.88 168 ILE A C 1
ATOM 1239 O O . ILE A 1 168 ? 17.219 12.141 5.895 1 98.88 168 ILE A O 1
ATOM 1243 N N . ASP A 1 169 ? 19.328 11.719 6.793 1 98.69 169 ASP A N 1
ATOM 1244 C CA . ASP A 1 169 ? 18.984 12.359 8.062 1 98.69 169 ASP A CA 1
ATOM 1245 C C . ASP A 1 169 ? 19.875 13.578 8.32 1 98.69 169 ASP A C 1
ATOM 1247 O O . ASP A 1 169 ? 19.828 14.148 9.414 1 98.69 169 ASP A O 1
ATOM 1251 N N . THR A 1 170 ? 20.688 13.953 7.344 1 98.75 170 THR A N 1
ATOM 1252 C CA . THR A 1 170 ? 21.469 15.188 7.391 1 98.75 170 THR A CA 1
ATOM 1253 C C . THR A 1 170 ? 21.406 15.914 6.047 1 98.75 170 THR A C 1
ATOM 1255 O O . THR A 1 170 ? 21.234 15.281 5.004 1 98.75 170 THR A O 1
ATOM 1258 N N . GLN A 1 171 ? 21.641 17.219 6.188 1 98.69 171 GLN A N 1
ATOM 1259 C CA . GLN A 1 171 ? 21.641 17.984 4.949 1 98.69 171 GLN A CA 1
ATOM 1260 C C . GLN A 1 171 ? 22.797 17.578 4.051 1 98.69 171 GLN A C 1
ATOM 1262 O O . GLN A 1 171 ? 22.672 17.578 2.824 1 98.69 171 GLN A O 1
ATOM 1267 N N . GLU A 1 172 ? 23.891 17.188 4.656 1 98.69 172 GLU A N 1
ATOM 1268 C CA . GLU A 1 172 ? 25.031 16.719 3.881 1 98.69 172 GLU A CA 1
ATOM 1269 C C . GLU A 1 172 ? 24.672 15.5 3.033 1 98.69 172 GLU A C 1
ATOM 1271 O O . GLU A 1 172 ? 25.031 15.422 1.858 1 98.69 172 GLU A O 1
ATOM 1276 N N . LYS A 1 173 ? 23.938 14.57 3.627 1 98.75 173 LYS A N 1
ATOM 1277 C CA . LYS A 1 173 ? 23.5 13.398 2.889 1 98.75 173 LYS A CA 1
ATOM 1278 C C . LYS A 1 173 ? 22.547 13.789 1.759 1 98.75 173 LYS A C 1
ATOM 1280 O O . LYS A 1 173 ? 22.641 13.25 0.653 1 98.75 173 LYS A O 1
ATOM 1285 N N . ALA A 1 174 ? 21.656 14.688 2.043 1 98.81 174 ALA A N 1
ATOM 1286 C CA . ALA A 1 174 ? 20.719 15.156 1.036 1 98.81 174 ALA A CA 1
ATOM 1287 C C . ALA A 1 174 ? 21.438 15.805 -0.137 1 98.81 174 ALA A C 1
ATOM 1289 O O . ALA A 1 174 ? 21.094 15.578 -1.297 1 98.81 174 ALA A O 1
ATOM 1290 N N . ASP A 1 175 ? 22.484 16.578 0.208 1 98.69 175 ASP A N 1
ATOM 1291 C CA . ASP A 1 175 ? 23.219 17.328 -0.802 1 98.69 175 ASP A CA 1
ATOM 1292 C C . ASP A 1 175 ? 24 16.375 -1.713 1 98.69 175 ASP A C 1
ATOM 1294 O O . ASP A 1 175 ? 24.375 16.75 -2.83 1 98.69 175 ASP A O 1
ATOM 1298 N N . ARG A 1 176 ? 24.25 15.18 -1.286 1 98.56 176 ARG A N 1
ATOM 1299 C CA . ARG A 1 176 ? 25.094 14.242 -2.018 1 98.56 176 ARG A CA 1
ATOM 1300 C C . ARG A 1 176 ? 24.25 13.344 -2.922 1 98.56 176 ARG A C 1
ATOM 1302 O O . ARG A 1 176 ? 24.797 12.555 -3.699 1 98.56 176 ARG A O 1
ATOM 1309 N N . LEU A 1 177 ? 22.984 13.484 -2.848 1 98.75 177 LEU A N 1
ATOM 1310 C CA . LEU A 1 177 ? 22.109 12.633 -3.652 1 98.75 177 LEU A CA 1
ATOM 1311 C C . LEU A 1 177 ? 22.359 12.859 -5.141 1 98.75 177 LEU A C 1
ATOM 1313 O O . LEU A 1 177 ? 22.562 14 -5.574 1 98.75 177 LEU A O 1
ATOM 1317 N N . LYS A 1 178 ? 22.297 11.82 -5.926 1 98.62 178 LYS A N 1
ATOM 1318 C CA . LYS A 1 178 ? 22.516 11.859 -7.371 1 98.62 178 LYS A CA 1
ATOM 1319 C C . LYS A 1 178 ? 21.25 12.25 -8.117 1 98.62 178 LYS A C 1
ATOM 1321 O O . LYS A 1 178 ? 20.141 12.195 -7.551 1 98.62 178 LYS A O 1
ATOM 1326 N N . PRO A 1 179 ? 21.406 12.664 -9.367 1 98.62 179 PRO A N 1
ATOM 1327 C CA . PRO A 1 179 ? 20.219 12.945 -10.172 1 98.62 179 PRO A CA 1
ATOM 1328 C C . PRO A 1 179 ? 19.344 11.719 -10.406 1 98.62 179 PRO A C 1
ATOM 1330 O O . PRO A 1 179 ? 19.859 10.594 -10.43 1 98.62 179 PRO A O 1
ATOM 1333 N N . ILE A 1 180 ? 18.109 11.969 -10.602 1 98.31 180 ILE A N 1
ATOM 1334 C CA . ILE A 1 180 ? 17.156 10.891 -10.828 1 98.31 180 ILE A CA 1
ATOM 1335 C C . ILE A 1 180 ? 17.484 10.172 -12.133 1 98.31 180 ILE A C 1
ATOM 1337 O O . ILE A 1 180 ? 17.609 10.812 -13.18 1 98.31 180 ILE A O 1
ATOM 1341 N N . PRO A 1 181 ? 17.594 8.891 -12.109 1 97.56 181 PRO A N 1
ATOM 1342 C CA . PRO A 1 181 ? 17.781 8.148 -13.352 1 97.56 181 PRO A CA 1
ATOM 1343 C C . PRO A 1 181 ? 16.547 8.164 -14.242 1 97.56 181 PRO A C 1
ATOM 1345 O O . PRO A 1 181 ? 15.422 8.258 -13.742 1 97.56 181 PRO A O 1
ATOM 1348 N N . GLN A 1 182 ? 16.75 7.938 -15.477 1 96.75 182 GLN A N 1
ATOM 1349 C CA . GLN A 1 182 ? 15.672 8.023 -16.453 1 96.75 182 GLN A CA 1
ATOM 1350 C C . GLN A 1 182 ? 14.617 6.953 -16.203 1 96.75 182 GLN A C 1
ATOM 1352 O O . GLN A 1 182 ? 13.414 7.207 -16.359 1 96.75 182 GLN A O 1
ATOM 1357 N N . ASP A 1 183 ? 14.984 5.852 -15.938 1 95.94 183 ASP A N 1
ATOM 1358 C CA . ASP A 1 183 ? 14.047 4.754 -15.742 1 95.94 183 ASP A CA 1
ATOM 1359 C C . ASP A 1 183 ? 13.148 5.016 -14.531 1 95.94 183 ASP A C 1
ATOM 1361 O O . ASP A 1 183 ? 11.969 4.637 -14.531 1 95.94 183 ASP A O 1
ATOM 1365 N N . LYS A 1 184 ? 13.672 5.617 -13.531 1 96.19 184 LYS A N 1
ATOM 1366 C CA . LYS A 1 184 ? 12.883 5.953 -12.352 1 96.19 184 LYS A CA 1
ATOM 1367 C C . LYS A 1 184 ? 11.883 7.07 -12.656 1 96.19 184 LYS A C 1
ATOM 1369 O O . LYS A 1 184 ? 10.742 7.039 -12.188 1 96.19 184 LYS A O 1
ATOM 1374 N N . GLU A 1 185 ? 12.344 7.941 -13.414 1 96.56 185 GLU A N 1
ATOM 1375 C CA . GLU A 1 185 ? 11.453 9.016 -13.844 1 96.56 185 GLU A CA 1
ATOM 1376 C C . GLU A 1 185 ? 10.297 8.477 -14.672 1 96.56 185 GLU A C 1
ATOM 1378 O O . GLU A 1 185 ? 9.148 8.867 -14.477 1 96.56 185 GLU A O 1
ATOM 1383 N N . ALA A 1 186 ? 10.609 7.645 -15.516 1 96.06 186 ALA A N 1
ATOM 1384 C CA . ALA A 1 186 ? 9.602 7.035 -16.375 1 96.06 186 ALA A CA 1
ATOM 1385 C C . ALA A 1 186 ? 8.617 6.195 -15.547 1 96.06 186 ALA A C 1
ATOM 1387 O O . ALA A 1 186 ? 7.418 6.199 -15.812 1 96.06 186 ALA A O 1
ATOM 1388 N N . PHE A 1 187 ? 9.156 5.535 -14.688 1 95.38 187 PHE A N 1
ATOM 1389 C CA . PHE A 1 187 ? 8.32 4.73 -13.805 1 95.38 187 PHE A CA 1
ATOM 1390 C C . PHE A 1 187 ? 7.32 5.605 -13.062 1 95.38 187 PHE A C 1
ATOM 1392 O O . PHE A 1 187 ? 6.125 5.312 -13.039 1 95.38 187 PHE A O 1
ATOM 1399 N N . ALA A 1 188 ? 7.773 6.621 -12.492 1 96.25 188 ALA A N 1
ATOM 1400 C CA . ALA A 1 188 ? 6.926 7.543 -11.734 1 96.25 188 ALA A CA 1
ATOM 1401 C C . ALA A 1 188 ? 5.848 8.148 -12.625 1 96.25 188 ALA A C 1
ATOM 1403 O O . ALA A 1 188 ? 4.699 8.305 -12.211 1 96.25 188 ALA A O 1
ATOM 1404 N N . ALA A 1 189 ? 6.242 8.461 -13.766 1 96.25 189 ALA A N 1
ATOM 1405 C CA . ALA A 1 189 ? 5.293 9.039 -14.711 1 96.25 189 ALA A CA 1
ATOM 1406 C C . ALA A 1 189 ? 4.188 8.047 -15.055 1 96.25 189 ALA A C 1
ATOM 1408 O O . ALA A 1 189 ? 3.018 8.422 -15.164 1 96.25 189 ALA A O 1
ATOM 1409 N N . GLU A 1 190 ? 4.551 6.82 -15.219 1 95.12 190 GLU A N 1
ATOM 1410 C CA . GLU A 1 190 ? 3.561 5.793 -15.523 1 95.12 190 GLU A CA 1
ATOM 1411 C C . GLU A 1 190 ? 2.617 5.574 -14.344 1 95.12 190 GLU A C 1
ATOM 1413 O O . GLU A 1 190 ? 1.408 5.418 -14.531 1 95.12 190 GLU A O 1
ATOM 1418 N N . VAL A 1 191 ? 3.154 5.551 -13.164 1 95.69 191 VAL A N 1
ATOM 1419 C CA . VAL A 1 191 ? 2.336 5.426 -11.961 1 95.69 191 VAL A CA 1
ATOM 1420 C C . VAL A 1 191 ? 1.318 6.559 -11.906 1 95.69 191 VAL A C 1
ATOM 1422 O O . VAL A 1 191 ? 0.143 6.336 -11.609 1 95.69 191 VAL A O 1
ATOM 1425 N N . GLN A 1 192 ? 1.768 7.691 -12.219 1 95.5 192 GLN A N 1
ATOM 1426 C CA . GLN A 1 192 ? 0.897 8.859 -12.211 1 95.5 192 GLN A CA 1
ATOM 1427 C C . GLN A 1 192 ? -0.233 8.711 -13.227 1 95.5 192 GLN A C 1
ATOM 1429 O O . GLN A 1 192 ? -1.394 8.984 -12.922 1 95.5 192 GLN A O 1
ATOM 1434 N N . ARG A 1 193 ? 0.128 8.305 -14.312 1 93.44 193 ARG A N 1
ATOM 1435 C CA . ARG A 1 193 ? -0.862 8.156 -15.375 1 93.44 193 ARG A CA 1
ATOM 1436 C C . ARG A 1 193 ? -1.939 7.148 -14.977 1 93.44 193 ARG A C 1
ATOM 1438 O O . ARG A 1 193 ? -3.133 7.43 -15.102 1 93.44 193 ARG A O 1
ATOM 1445 N N . VAL A 1 194 ? -1.579 6.07 -14.547 1 94.06 194 VAL A N 1
ATOM 1446 C CA . VAL A 1 194 ? -2.49 4.992 -14.18 1 94.06 194 VAL A CA 1
ATOM 1447 C C . VAL A 1 194 ? -3.406 5.453 -13.055 1 94.06 194 VAL A C 1
ATOM 1449 O O . VAL A 1 194 ? -4.621 5.254 -13.109 1 94.06 194 VAL A O 1
ATOM 1452 N N . ASN A 1 195 ? -2.826 6.082 -12.078 1 94.31 195 ASN A N 1
ATOM 1453 C CA . ASN A 1 195 ? -3.613 6.434 -10.898 1 94.31 195 ASN A CA 1
ATOM 1454 C C . ASN A 1 195 ? -4.566 7.59 -11.188 1 94.31 195 ASN A C 1
ATOM 1456 O O . ASN A 1 195 ? -5.629 7.688 -10.57 1 94.31 195 ASN A O 1
ATOM 1460 N N . ARG A 1 196 ? -4.254 8.391 -12.109 1 93.38 196 ARG A N 1
ATOM 1461 C CA . ARG A 1 196 ? -5.195 9.414 -12.555 1 93.38 196 ARG A CA 1
ATOM 1462 C C . ARG A 1 196 ? -6.438 8.781 -13.18 1 93.38 196 ARG A C 1
ATOM 1464 O O . ARG A 1 196 ? -7.555 9.258 -12.969 1 93.38 196 ARG A O 1
ATOM 1471 N N . GLU A 1 197 ? -6.199 7.77 -13.859 1 93.44 197 GLU A N 1
ATOM 1472 C CA . GLU A 1 197 ? -7.312 7.039 -14.461 1 93.44 197 GLU A CA 1
ATOM 1473 C C . GLU A 1 197 ? -8.188 6.395 -13.391 1 93.44 197 GLU A C 1
ATOM 1475 O O . GLU A 1 197 ? -9.414 6.312 -13.547 1 93.44 197 GLU A O 1
ATOM 1480 N N . PHE A 1 198 ? -7.613 5.969 -12.359 1 93.88 198 PHE A N 1
ATOM 1481 C CA . PHE A 1 198 ? -8.375 5.344 -11.281 1 93.88 198 PHE A CA 1
ATOM 1482 C C . PHE A 1 198 ? -9.344 6.336 -10.664 1 93.88 198 PHE A C 1
ATOM 1484 O O . PHE A 1 198 ? -10.508 6.004 -10.414 1 93.88 198 PHE A O 1
ATOM 1491 N N . ALA A 1 199 ? -8.859 7.535 -10.406 1 92.75 199 ALA A N 1
ATOM 1492 C CA . ALA A 1 199 ? -9.734 8.539 -9.812 1 92.75 199 ALA A CA 1
ATOM 1493 C C . ALA A 1 199 ? -11 8.727 -10.641 1 92.75 199 ALA A C 1
ATOM 1495 O O . ALA A 1 199 ? -12.109 8.719 -10.109 1 92.75 199 ALA A O 1
ATOM 1496 N N . ALA A 1 200 ? -10.852 8.758 -11.867 1 90.56 200 ALA A N 1
ATOM 1497 C CA . ALA A 1 200 ? -11.977 8.961 -12.773 1 90.56 200 ALA A CA 1
ATOM 1498 C C . ALA A 1 200 ? -12.844 7.711 -12.852 1 90.56 200 ALA A C 1
ATOM 1500 O O . ALA A 1 200 ? -14.07 7.793 -12.75 1 90.56 200 ALA A O 1
ATOM 1501 N N . SER A 1 201 ? -12.258 6.602 -13 1 92 201 SER A N 1
ATOM 1502 C CA . SER A 1 201 ? -12.969 5.352 -13.25 1 92 201 SER A CA 1
ATOM 1503 C C . SER A 1 201 ? -13.75 4.906 -12.016 1 92 201 SER A C 1
ATOM 1505 O O . SER A 1 201 ? -14.891 4.457 -12.125 1 92 201 SER A O 1
ATOM 1507 N N . TYR A 1 202 ? -13.156 4.992 -10.898 1 91.44 202 TYR A N 1
ATOM 1508 C CA . TYR A 1 202 ? -13.852 4.641 -9.664 1 91.44 202 TYR A CA 1
ATOM 1509 C C . TYR A 1 202 ? -15 5.605 -9.391 1 91.44 202 TYR A C 1
ATOM 1511 O O . TYR A 1 202 ? -16.062 5.199 -8.914 1 91.44 202 TYR A O 1
ATOM 1519 N N . SER A 1 203 ? -14.719 6.863 -9.633 1 84.88 203 SER A N 1
ATOM 1520 C CA . SER A 1 203 ? -15.773 7.859 -9.438 1 84.88 203 SER A CA 1
ATOM 1521 C C . SER A 1 203 ? -16.984 7.566 -10.32 1 84.88 203 SER A C 1
ATOM 1523 O O . SER A 1 203 ? -18.125 7.723 -9.883 1 84.88 203 SER A O 1
ATOM 1525 N N . LEU A 1 204 ? -16.719 7.125 -11.492 1 81.38 204 LEU A N 1
ATOM 1526 C CA . LEU A 1 204 ? -17.797 6.781 -12.414 1 81.38 204 LEU A CA 1
ATOM 1527 C C . LEU A 1 204 ? -18.547 5.543 -11.938 1 81.38 204 LEU A C 1
ATOM 1529 O O . LEU A 1 204 ? -19.766 5.473 -12.055 1 81.38 204 LEU A O 1
ATOM 1533 N N . MET A 1 205 ? -17.875 4.637 -11.5 1 81.69 205 MET A N 1
ATOM 1534 C CA . MET A 1 205 ? -18.453 3.371 -11.055 1 81.69 205 MET A CA 1
ATOM 1535 C C . MET A 1 205 ? -19.359 3.582 -9.852 1 81.69 205 MET A C 1
ATOM 1537 O O . MET A 1 205 ? -20.422 2.961 -9.758 1 81.69 205 MET A O 1
ATOM 1541 N N . PHE A 1 206 ? -18.969 4.293 -8.898 1 73.88 206 PHE A N 1
ATOM 1542 C CA . PHE A 1 206 ? -19.766 4.477 -7.695 1 73.88 206 PHE A CA 1
ATOM 1543 C C . PHE A 1 206 ? -20.734 5.641 -7.859 1 73.88 206 PHE A C 1
ATOM 1545 O O . PHE A 1 206 ? -21.625 5.824 -7.039 1 73.88 206 PHE A O 1
ATOM 1552 N N . GLY A 1 207 ? -21.094 5.926 -9.219 1 60.22 207 GLY A N 1
ATOM 1553 C CA . GLY A 1 207 ? -22.078 6.922 -9.617 1 60.22 207 GLY A CA 1
ATOM 1554 C C . GLY A 1 207 ? -21.859 8.273 -8.969 1 60.22 207 GLY A C 1
ATOM 1555 O O . GLY A 1 207 ? -21.016 8.414 -8.078 1 60.22 207 GLY A O 1
ATOM 1556 N N . LYS A 1 208 ? -22.484 9.367 -9.68 1 47.62 208 LYS A N 1
ATOM 1557 C CA . LYS A 1 208 ? -22.578 10.727 -9.172 1 47.62 208 LYS A CA 1
ATOM 1558 C C . LYS A 1 208 ? -23.266 10.758 -7.809 1 47.62 208 LYS A C 1
ATOM 1560 O O . LYS A 1 208 ? -23.297 11.789 -7.141 1 47.62 208 LYS A O 1
ATOM 1565 N N . ARG A 1 209 ? -24.234 9.836 -7.746 1 37.69 209 ARG A N 1
ATOM 1566 C CA . ARG A 1 209 ? -25.125 9.93 -6.594 1 37.69 209 ARG A CA 1
ATOM 1567 C C . ARG A 1 209 ? -24.438 9.445 -5.324 1 37.69 209 ARG A C 1
ATOM 1569 O O . ARG A 1 209 ? -24.344 8.242 -5.078 1 37.69 209 ARG A O 1
ATOM 1576 N N . ARG A 1 210 ? -23.25 9.875 -5.035 1 42.91 210 ARG A N 1
ATOM 1577 C CA . ARG A 1 210 ? -22.875 9.695 -3.637 1 42.91 210 ARG A CA 1
ATOM 1578 C C . ARG A 1 210 ? -24.016 10.094 -2.703 1 42.91 210 ARG A C 1
ATOM 1580 O O . ARG A 1 210 ? -24.609 11.164 -2.854 1 42.91 210 ARG A O 1
ATOM 1587 N N . CYS A 1 211 ? -24.781 9.125 -2.361 1 40.12 211 CYS A N 1
ATOM 1588 C CA . CYS A 1 211 ? -25.781 9.578 -1.414 1 40.12 211 CYS A CA 1
ATOM 1589 C C . CYS A 1 211 ? -25.188 10.586 -0.434 1 40.12 211 CYS A C 1
ATOM 1591 O O . CYS A 1 211 ? -23.984 10.641 -0.249 1 40.12 211 CYS A O 1
ATOM 1593 N N . SER A 1 212 ? -25.906 11.531 -0.198 1 36.28 212 SER A N 1
ATOM 1594 C CA . SER A 1 212 ? -25.469 12.492 0.805 1 36.28 212 SER A CA 1
ATOM 1595 C C . SER A 1 212 ? -24.672 11.812 1.913 1 36.28 212 SER A C 1
ATOM 1597 O O . SER A 1 212 ? -23.969 12.477 2.684 1 36.28 212 SER A O 1
ATOM 1599 N N . CYS A 1 213 ? -24.922 10.461 2.117 1 35.81 213 CYS A N 1
ATOM 1600 C CA . CYS A 1 213 ? -24.328 9.789 3.268 1 35.81 213 CYS A CA 1
ATOM 1601 C C . CYS A 1 213 ? -22.969 9.18 2.908 1 35.81 213 CYS A C 1
ATOM 1603 O O . CYS A 1 213 ? -22.297 8.602 3.764 1 35.81 213 CYS A O 1
ATOM 1605 N N . GLY A 1 214 ? -22.344 9.422 1.817 1 35.88 214 GLY A N 1
ATOM 1606 C CA . GLY A 1 214 ? -21.031 8.984 1.364 1 35.88 214 GLY A CA 1
ATOM 1607 C C . GLY A 1 214 ? -21.047 7.617 0.716 1 35.88 214 GLY A C 1
ATOM 1608 O O . GLY A 1 214 ? -20 7.082 0.354 1 35.88 214 GLY A O 1
ATOM 1609 N N . ILE A 1 215 ? -22.219 6.855 0.921 1 37.12 215 ILE A N 1
ATOM 1610 C CA . ILE A 1 215 ? -22.406 5.531 0.341 1 37.12 215 ILE A CA 1
ATOM 1611 C C . ILE A 1 215 ? -22.984 5.66 -1.069 1 37.12 215 ILE A C 1
ATOM 1613 O O . ILE A 1 215 ? -23.781 6.555 -1.34 1 37.12 215 ILE A O 1
ATOM 1617 N N . ALA A 1 216 ? -22.438 5.039 -2.074 1 39.44 216 ALA A N 1
ATOM 1618 C CA . ALA A 1 216 ? -23.047 4.988 -3.4 1 39.44 216 ALA A CA 1
ATOM 1619 C C . ALA A 1 216 ? -24.438 4.363 -3.346 1 39.44 216 ALA A C 1
ATOM 1621 O O . ALA A 1 216 ? -24.578 3.197 -2.973 1 39.44 216 ALA A O 1
ATOM 1622 N N . CYS A 1 217 ? -25.5 5.156 -2.857 1 37.25 217 CYS A N 1
ATOM 1623 C CA . CYS A 1 217 ? -26.891 4.727 -2.834 1 37.25 217 CYS A CA 1
ATOM 1624 C C . CYS A 1 217 ? -27.422 4.488 -4.246 1 37.25 217 CYS A C 1
ATOM 1626 O O . CYS A 1 217 ? -27.203 5.312 -5.137 1 37.25 217 CYS A O 1
ATOM 1628 N N . ASP A 1 218 ? -27.406 3.213 -4.641 1 34.66 218 ASP A N 1
ATOM 1629 C CA . ASP A 1 218 ? -28.125 2.891 -5.863 1 34.66 218 ASP A CA 1
ATOM 1630 C C . ASP A 1 218 ? -29.438 3.674 -5.949 1 34.66 218 ASP A C 1
ATOM 1632 O O . ASP A 1 218 ? -30.078 3.934 -4.93 1 34.66 218 ASP A O 1
ATOM 1636 N N . ALA A 1 219 ? -30.094 3.979 -7.203 1 29.75 219 ALA A N 1
ATOM 1637 C CA . ALA A 1 219 ? -31.469 4.457 -7.406 1 29.75 219 ALA A CA 1
ATOM 1638 C C . ALA A 1 219 ? -32.469 3.504 -6.789 1 29.75 219 ALA A C 1
ATOM 1640 O O . ALA A 1 219 ? -32.312 2.283 -6.859 1 29.75 219 ALA A O 1
ATOM 1641 N N . MET B 1 1 ? -22.172 19.469 12.133 1 32.06 1 MET B N 1
ATOM 1642 C CA . MET B 1 1 ? -21.234 18.375 11.875 1 32.06 1 MET B CA 1
ATOM 1643 C C . MET B 1 1 ? -21.875 17.031 12.203 1 32.06 1 MET B C 1
ATOM 1645 O O . MET B 1 1 ? -22.297 16.797 13.336 1 32.06 1 MET B O 1
ATOM 1649 N N . THR B 1 2 ? -22.641 16.469 11.289 1 39.12 2 THR B N 1
ATOM 1650 C CA . THR B 1 2 ? -23.375 15.258 11.625 1 39.12 2 THR B CA 1
ATOM 1651 C C . THR B 1 2 ? -22.438 14.18 12.156 1 39.12 2 THR B C 1
ATOM 1653 O O . THR B 1 2 ? -21.406 13.898 11.547 1 39.12 2 THR B O 1
ATOM 1656 N N . LEU B 1 3 ? -22.453 14.031 13.484 1 47.69 3 LEU B N 1
ATOM 1657 C CA . LEU B 1 3 ? -21.719 12.938 14.109 1 47.69 3 LEU B CA 1
ATOM 1658 C C . LEU B 1 3 ? -21.953 11.625 13.367 1 47.69 3 LEU B C 1
ATOM 1660 O O . LEU B 1 3 ? -22.984 11.445 12.734 1 47.69 3 LEU B O 1
ATOM 1664 N N . PRO B 1 4 ? -20.844 10.992 13.164 1 50.91 4 PRO B N 1
ATOM 1665 C CA . PRO B 1 4 ? -21.047 9.695 12.523 1 50.91 4 PRO B CA 1
ATOM 1666 C C . PRO B 1 4 ? -22.266 8.953 13.055 1 50.91 4 PRO B C 1
ATOM 1668 O O . PRO B 1 4 ? -22.531 8.977 14.258 1 50.91 4 PRO B O 1
ATOM 1671 N N . ALA B 1 5 ? -23.328 8.953 12.234 1 53.53 5 ALA B N 1
ATOM 1672 C CA . ALA B 1 5 ? -24.5 8.117 12.531 1 53.53 5 ALA B CA 1
ATOM 1673 C C . ALA B 1 5 ? -24.25 6.664 12.141 1 53.53 5 ALA B C 1
ATOM 1675 O O . ALA B 1 5 ? -23.484 6.391 11.203 1 53.53 5 ALA B O 1
ATOM 1676 N N . GLY B 1 6 ? -23.984 5.633 12.727 1 53 6 GLY B N 1
ATOM 1677 C CA . GLY B 1 6 ? -24.078 4.246 12.289 1 53 6 GLY B CA 1
ATOM 1678 C C . GLY B 1 6 ? -24 3.258 13.438 1 53 6 GLY B C 1
ATOM 1679 O O . GLY B 1 6 ? -23.75 3.643 14.578 1 53 6 GLY B O 1
ATOM 1680 N N . PRO B 1 7 ? -24.688 2.18 13.156 1 56.41 7 PRO B N 1
ATOM 1681 C CA . PRO B 1 7 ? -24.422 1.154 14.164 1 56.41 7 PRO B CA 1
ATOM 1682 C C . PRO B 1 7 ? -22.953 1.069 14.547 1 56.41 7 PRO B C 1
ATOM 1684 O O . PRO B 1 7 ? -22.078 1.296 13.703 1 56.41 7 PRO B O 1
ATOM 1687 N N . TYR B 1 8 ? -22.844 0.957 15.836 1 69.06 8 TYR B N 1
ATOM 1688 C CA . TYR B 1 8 ? -21.562 0.769 16.5 1 69.06 8 TYR B CA 1
ATOM 1689 C C . TYR B 1 8 ? -21.156 -0.701 16.516 1 69.06 8 TYR B C 1
ATOM 1691 O O . TYR B 1 8 ? -22 -1.582 16.312 1 69.06 8 TYR B O 1
ATOM 1699 N N . ASN B 1 9 ? -20.109 -1.199 16.125 1 78 9 ASN B N 1
ATOM 1700 C CA . ASN B 1 9 ? -19.484 -2.518 16.156 1 78 9 ASN B CA 1
ATOM 1701 C C . ASN B 1 9 ? -19.953 -3.381 14.977 1 78 9 ASN B C 1
ATOM 1703 O O . ASN B 1 9 ? -20.828 -4.23 15.141 1 78 9 ASN B O 1
ATOM 1707 N N . GLN B 1 10 ? -19.453 -2.986 13.844 1 83.06 10 GLN B N 1
ATOM 1708 C CA . GLN B 1 10 ? -19.844 -3.66 12.609 1 83.06 10 GLN B CA 1
ATOM 1709 C C . GLN B 1 10 ? -18.672 -4.41 11.992 1 83.06 10 GLN B C 1
ATOM 1711 O O . GLN B 1 10 ? -17.547 -3.906 11.984 1 83.06 10 GLN B O 1
ATOM 1716 N N . PHE B 1 11 ? -19.031 -5.652 11.609 1 86.62 11 PHE B N 1
ATOM 1717 C CA . PHE B 1 11 ? -18.125 -6.363 10.711 1 86.62 11 PHE B CA 1
ATOM 1718 C C . PHE B 1 11 ? -18.406 -6 9.258 1 86.62 11 PHE B C 1
ATOM 1720 O O . PHE B 1 11 ? -19.422 -6.426 8.688 1 86.62 11 PHE B O 1
ATOM 1727 N N . VAL B 1 12 ? -17.516 -5.125 8.719 1 89.12 12 VAL B N 1
ATOM 1728 C CA . VAL B 1 12 ? -17.719 -4.672 7.348 1 89.12 12 VAL B CA 1
ATOM 1729 C C . VAL B 1 12 ? -16.469 -4.996 6.512 1 89.12 12 VAL B C 1
ATOM 1731 O O . VAL B 1 12 ? -15.344 -4.82 6.969 1 89.12 12 VAL B O 1
ATOM 1734 N N . ARG B 1 13 ? -16.703 -5.605 5.332 1 92.19 13 ARG B N 1
ATOM 1735 C CA . ARG B 1 13 ? -15.68 -5.777 4.305 1 92.19 13 ARG B CA 1
ATOM 1736 C C . ARG B 1 13 ? -16.172 -5.27 2.953 1 92.19 13 ARG B C 1
ATOM 1738 O O . ARG B 1 13 ? -17.359 -4.988 2.789 1 92.19 13 ARG B O 1
ATOM 1745 N N . PHE B 1 14 ? -15.188 -5.023 1.984 1 93.62 14 PHE B N 1
ATOM 1746 C CA . PHE B 1 14 ? -15.594 -4.59 0.652 1 93.62 14 PHE B CA 1
ATOM 1747 C C . PHE B 1 14 ? -15.109 -5.57 -0.408 1 93.62 14 PHE B C 1
ATOM 1749 O O . PHE B 1 14 ? -13.914 -5.656 -0.684 1 93.62 14 PHE B O 1
ATOM 1756 N N . ILE B 1 15 ? -16.078 -6.297 -0.973 1 94.31 15 ILE B N 1
ATOM 1757 C CA . ILE B 1 15 ? -15.852 -7.199 -2.1 1 94.31 15 ILE B CA 1
ATOM 1758 C C . ILE B 1 15 ? -16.578 -6.672 -3.334 1 94.31 15 ILE B C 1
ATOM 1760 O O . ILE B 1 15 ? -17.812 -6.559 -3.34 1 94.31 15 ILE B O 1
ATOM 1764 N N . GLY B 1 16 ? -15.805 -6.277 -4.359 1 92.06 16 GLY B N 1
ATOM 1765 C CA . GLY B 1 16 ? -16.469 -5.648 -5.496 1 92.06 16 GLY B CA 1
ATOM 1766 C C . GLY B 1 16 ? -15.688 -5.793 -6.789 1 92.06 16 GLY B C 1
ATOM 1767 O O . GLY B 1 16 ? -14.539 -6.234 -6.785 1 92.06 16 GLY B O 1
ATOM 1768 N N . VAL B 1 17 ? -16.297 -5.367 -7.867 1 93.5 17 VAL B N 1
ATOM 1769 C CA . VAL B 1 17 ? -15.688 -5.406 -9.195 1 93.5 17 VAL B CA 1
ATOM 1770 C C . VAL B 1 17 ? -14.664 -4.277 -9.328 1 93.5 17 VAL B C 1
ATOM 1772 O O . VAL B 1 17 ? -14.734 -3.279 -8.609 1 93.5 17 VAL B O 1
ATOM 1775 N N . ASN B 1 18 ? -13.672 -4.461 -10.211 1 94.06 18 ASN B N 1
ATOM 1776 C CA . ASN B 1 18 ? -12.828 -3.342 -10.625 1 94.06 18 ASN B CA 1
ATOM 1777 C C . ASN B 1 18 ? -13.555 -2.404 -11.578 1 94.06 18 ASN B C 1
ATOM 1779 O O . ASN B 1 18 ? -14.422 -2.842 -12.344 1 94.06 18 ASN B O 1
ATOM 1783 N N . PRO B 1 19 ? -13.172 -1.101 -11.508 1 93.06 19 PRO B N 1
ATOM 1784 C CA . PRO B 1 19 ? -13.742 -0.21 -12.516 1 93.06 19 PRO B CA 1
ATOM 1785 C C . PRO B 1 19 ? -13.188 -0.467 -13.914 1 93.06 19 PRO B C 1
ATOM 1787 O O . PRO B 1 19 ? -12.055 -0.936 -14.055 1 93.06 19 PRO B O 1
ATOM 1790 N N . ALA B 1 20 ? -14.031 -0.19 -14.898 1 92.81 20 ALA B N 1
ATOM 1791 C CA . ALA B 1 20 ? -13.477 -0.135 -16.25 1 92.81 20 ALA B CA 1
ATOM 1792 C C . ALA B 1 20 ? -12.531 1.05 -16.406 1 92.81 20 ALA B C 1
ATOM 1794 O O . ALA B 1 20 ? -12.805 2.145 -15.906 1 92.81 20 ALA B O 1
ATOM 1795 N N . THR B 1 21 ? -11.398 0.812 -16.922 1 92.56 21 THR B N 1
ATOM 1796 C CA . THR B 1 21 ? -10.422 1.854 -17.219 1 92.56 21 THR B CA 1
ATOM 1797 C C . THR B 1 21 ? -10.008 1.805 -18.688 1 92.56 21 THR B C 1
ATOM 1799 O O . THR B 1 21 ? -10.305 0.835 -19.391 1 92.56 21 THR B O 1
ATOM 1802 N N . PRO B 1 22 ? -9.336 2.861 -19.156 1 90.56 22 PRO B N 1
ATOM 1803 C CA . PRO B 1 22 ? -8.859 2.838 -20.547 1 90.56 22 PRO B CA 1
ATOM 1804 C C . PRO B 1 22 ? -7.871 1.699 -20.797 1 90.56 22 PRO B C 1
ATOM 1806 O O . PRO B 1 22 ? -7.766 1.222 -21.938 1 90.56 22 PRO B O 1
ATOM 1809 N N . PHE B 1 23 ? -7.234 1.242 -19.719 1 89.81 23 PHE B N 1
ATOM 1810 C CA . PHE B 1 23 ? -6.238 0.199 -19.938 1 89.81 23 PHE B CA 1
ATOM 1811 C C . PHE B 1 23 ? -6.801 -1.169 -19.562 1 89.81 23 PHE B C 1
ATOM 1813 O O . PHE B 1 23 ? -6.145 -2.191 -19.766 1 89.81 23 PHE B O 1
ATOM 1820 N N . HIS B 1 24 ? -7.883 -1.198 -18.969 1 89.19 24 HIS B N 1
ATOM 1821 C CA . HIS B 1 24 ? -8.602 -2.416 -18.609 1 89.19 24 HIS B CA 1
ATOM 1822 C C . HIS B 1 24 ? -10.109 -2.215 -18.719 1 89.19 24 HIS B C 1
ATOM 1824 O O . HIS B 1 24 ? -10.75 -1.775 -17.766 1 89.19 24 HIS B O 1
ATOM 1830 N N . ALA B 1 25 ? -10.719 -2.67 -19.781 1 89.56 25 ALA B N 1
ATOM 1831 C CA . ALA B 1 25 ? -12.109 -2.342 -20.078 1 89.56 25 ALA B CA 1
ATOM 1832 C C . ALA B 1 25 ? -13.062 -3.273 -19.344 1 89.56 25 ALA B C 1
ATOM 1834 O O . ALA B 1 25 ? -14.211 -2.91 -19.062 1 89.56 25 ALA B O 1
ATOM 1835 N N . GLU B 1 26 ? -12.57 -4.414 -19.016 1 92.12 26 GLU B N 1
ATOM 1836 C CA . GLU B 1 26 ? -13.438 -5.414 -18.391 1 92.12 26 GLU B CA 1
ATOM 1837 C C . GLU B 1 26 ? -13.508 -5.227 -16.875 1 92.12 26 GLU B C 1
ATOM 1839 O O . GLU B 1 26 ? -12.492 -4.941 -16.234 1 92.12 26 GLU B O 1
ATOM 1844 N N . SER B 1 27 ? -14.719 -5.316 -16.359 1 92.5 27 SER B N 1
ATOM 1845 C CA . SER B 1 27 ? -14.914 -5.371 -14.914 1 92.5 27 SER B CA 1
ATOM 1846 C C . SER B 1 27 ? -15.109 -6.809 -14.438 1 92.5 27 SER B C 1
ATOM 1848 O O . SER B 1 27 ? -16.016 -7.504 -14.891 1 92.5 27 SER B O 1
ATOM 1850 N N . LEU B 1 28 ? -14.25 -7.203 -13.633 1 94.31 28 LEU B N 1
ATOM 1851 C CA . LEU B 1 28 ? -14.273 -8.57 -13.117 1 94.31 28 LEU B CA 1
ATOM 1852 C C . LEU B 1 28 ? -14.641 -8.586 -11.641 1 94.31 28 LEU B C 1
ATOM 1854 O O . LEU B 1 28 ? -14.32 -7.645 -10.906 1 94.31 28 LEU B O 1
ATOM 1858 N N . SER B 1 29 ? -15.281 -9.711 -11.25 1 94.75 29 SER B N 1
ATOM 1859 C CA . SER B 1 29 ? -15.641 -9.891 -9.844 1 94.75 29 SER B CA 1
ATOM 1860 C C . SER B 1 29 ? -14.766 -10.945 -9.18 1 94.75 29 SER B C 1
ATOM 1862 O O . SER B 1 29 ? -14.43 -11.961 -9.789 1 94.75 29 SER B O 1
ATOM 1864 N N . PRO B 1 30 ? -14.477 -10.742 -7.902 1 97 30 PRO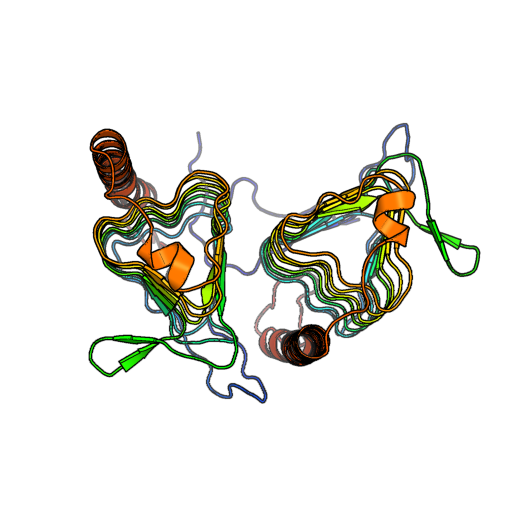 B N 1
ATOM 1865 C CA . PRO B 1 30 ? -13.734 -11.781 -7.188 1 97 30 PRO B CA 1
ATOM 1866 C C . PRO B 1 30 ? -14.5 -13.102 -7.086 1 97 30 PRO B C 1
ATOM 1868 O O . PRO B 1 30 ? -15.734 -13.094 -6.996 1 97 30 PRO B O 1
ATOM 1871 N N . ARG B 1 31 ? -13.789 -14.156 -7.188 1 97.94 31 ARG B N 1
ATOM 1872 C CA . ARG B 1 31 ? -14.297 -15.492 -6.898 1 97.94 31 ARG B CA 1
ATOM 1873 C C . ARG B 1 31 ? -13.703 -16.031 -5.598 1 97.94 31 ARG B C 1
ATOM 1875 O O . ARG B 1 31 ? -12.516 -16.359 -5.539 1 97.94 31 ARG B O 1
ATOM 1882 N N . ILE B 1 32 ? -14.57 -16.172 -4.594 1 96.56 32 ILE B N 1
ATOM 1883 C CA . ILE B 1 32 ? -14.086 -16.516 -3.262 1 96.56 32 ILE B CA 1
ATOM 1884 C C . ILE B 1 32 ? -14.719 -17.828 -2.811 1 96.56 32 ILE B C 1
ATOM 1886 O O . ILE B 1 32 ? -15.938 -17.969 -2.768 1 96.56 32 ILE B O 1
ATOM 1890 N N . ALA B 1 33 ? -13.805 -18.734 -2.498 1 95.88 33 ALA B N 1
ATOM 1891 C CA . ALA B 1 33 ? -14.305 -20.031 -2.012 1 95.88 33 ALA B CA 1
ATOM 1892 C C . ALA B 1 33 ? -15.133 -19.844 -0.744 1 95.88 33 ALA B C 1
ATOM 1894 O O . ALA B 1 33 ? -14.797 -19.016 0.114 1 95.88 33 ALA B O 1
ATOM 1895 N N . PRO B 1 34 ? -16.125 -20.672 -0.476 1 91.06 34 PRO B N 1
ATOM 1896 C CA . PRO B 1 34 ? -17.016 -20.531 0.673 1 91.06 34 PRO B CA 1
ATOM 1897 C C . PRO B 1 34 ? -16.297 -20.719 2.008 1 91.06 34 PRO B C 1
ATOM 1899 O O . PRO B 1 34 ? -16.734 -20.188 3.029 1 91.06 34 PRO B O 1
ATOM 1902 N N . THR B 1 35 ? -15.188 -21.438 1.999 1 92.19 35 THR B N 1
ATOM 1903 C CA . THR B 1 35 ? -14.523 -21.75 3.26 1 92.19 35 THR B CA 1
ATOM 1904 C C . THR B 1 35 ? -13.422 -20.719 3.559 1 92.19 35 THR B C 1
ATOM 1906 O O . THR B 1 35 ? -12.734 -20.828 4.574 1 92.19 35 THR B O 1
ATOM 1909 N N . ALA B 1 36 ? -13.242 -19.797 2.68 1 95.31 36 ALA B N 1
ATOM 1910 C CA . ALA B 1 36 ? -12.32 -18.703 2.961 1 95.31 36 ALA B CA 1
ATOM 1911 C C . ALA B 1 36 ? -12.945 -17.672 3.908 1 95.31 36 ALA B C 1
ATOM 1913 O O . ALA B 1 36 ? -14.172 -17.562 3.975 1 95.31 36 ALA B O 1
ATOM 1914 N N . PHE B 1 37 ? -12.086 -17.047 4.617 1 94.56 37 PHE B N 1
ATOM 1915 C CA . PHE B 1 37 ? -12.539 -15.969 5.496 1 94.56 37 PHE B CA 1
ATOM 1916 C C . PHE B 1 37 ? -11.898 -14.641 5.105 1 94.56 37 PHE B C 1
ATOM 1918 O O . PHE B 1 37 ? -10.68 -14.547 4.973 1 94.56 37 PHE B O 1
ATOM 1925 N N . ILE B 1 38 ? -12.797 -13.641 4.895 1 96.19 38 ILE B N 1
ATOM 1926 C CA . ILE B 1 38 ? -12.328 -12.281 4.625 1 96.19 38 ILE B CA 1
ATOM 1927 C C . ILE B 1 38 ? -12.594 -11.398 5.836 1 96.19 38 ILE B C 1
ATOM 1929 O O . ILE B 1 38 ? -13.75 -11.125 6.176 1 96.19 38 ILE B O 1
ATOM 1933 N N . GLY B 1 39 ? -11.508 -10.906 6.434 1 95.19 39 GLY B N 1
ATOM 1934 C CA . GLY B 1 39 ? -11.594 -10.164 7.68 1 95.19 39 GLY B CA 1
ATOM 1935 C C . GLY B 1 39 ? -12.188 -8.781 7.512 1 95.19 39 GLY B C 1
ATOM 1936 O O . GLY B 1 39 ? -12.367 -8.305 6.387 1 95.19 39 GLY B O 1
ATOM 1937 N N . PRO B 1 40 ? -12.547 -8.156 8.648 1 93.69 40 PRO B N 1
ATOM 1938 C CA . PRO B 1 40 ? -13.18 -6.836 8.586 1 93.69 40 PRO B CA 1
ATOM 1939 C C . PRO B 1 40 ? -12.242 -5.758 8.047 1 93.69 40 PRO B C 1
ATOM 1941 O O . PRO B 1 40 ? -11.031 -5.816 8.266 1 93.69 40 PRO B O 1
ATOM 1944 N N . PHE B 1 41 ? -12.805 -4.812 7.305 1 96.19 41 PHE B N 1
ATOM 1945 C CA . PHE B 1 41 ? -12.141 -3.627 6.773 1 96.19 41 PHE B CA 1
ATOM 1946 C C . PHE B 1 41 ? -11.094 -4.016 5.734 1 96.19 41 PHE B C 1
ATOM 1948 O O . PHE B 1 41 ? -10.125 -3.287 5.52 1 96.19 41 PHE B O 1
ATOM 1955 N N . SER B 1 42 ? -11.289 -5.234 5.191 1 98 42 SER B N 1
ATOM 1956 C CA . SER B 1 42 ? -10.477 -5.68 4.062 1 98 42 SER B CA 1
ATOM 1957 C C . SER B 1 42 ? -11.211 -5.473 2.742 1 98 42 SER B C 1
ATOM 1959 O O . SER B 1 42 ? -12.445 -5.43 2.711 1 98 42 SER B O 1
ATOM 1961 N N . SER B 1 43 ? -10.438 -5.25 1.689 1 98 43 SER B N 1
ATOM 1962 C CA . SER B 1 43 ? -10.992 -5.043 0.356 1 98 43 SER B CA 1
ATOM 1963 C C . SER B 1 43 ? -10.469 -6.09 -0.627 1 98 43 SER B C 1
ATOM 1965 O O . SER B 1 43 ? -9.273 -6.387 -0.649 1 98 43 SER B O 1
ATOM 1967 N N . VAL B 1 44 ? -11.359 -6.707 -1.355 1 98.25 44 VAL B N 1
ATOM 1968 C CA . VAL B 1 44 ? -11.055 -7.578 -2.484 1 98.25 44 VAL B CA 1
ATOM 1969 C C . VAL B 1 44 ? -11.711 -7.039 -3.75 1 98.25 44 VAL B C 1
ATOM 1971 O O . VAL B 1 44 ? -12.938 -7.047 -3.871 1 98.25 44 VAL B O 1
ATOM 1974 N N . ILE B 1 45 ? -10.875 -6.605 -4.668 1 97.5 45 ILE B N 1
ATOM 1975 C CA . ILE B 1 45 ? -11.398 -5.867 -5.812 1 97.5 45 ILE B CA 1
ATOM 1976 C C . ILE B 1 45 ? -10.898 -6.496 -7.109 1 97.5 45 ILE B C 1
ATOM 1978 O O . ILE B 1 45 ? -9.688 -6.633 -7.309 1 97.5 45 ILE B O 1
ATOM 1982 N N . GLY B 1 46 ? -11.812 -6.867 -7.984 1 97.25 46 GLY B N 1
ATOM 1983 C CA . GLY B 1 46 ? -11.438 -7.258 -9.336 1 97.25 46 GLY B CA 1
ATOM 1984 C C . GLY B 1 46 ? -11.219 -8.75 -9.484 1 97.25 46 GLY B C 1
ATOM 1985 O O . GLY B 1 46 ? -11.852 -9.547 -8.789 1 97.25 46 GLY B O 1
ATOM 1986 N N . GLY B 1 47 ? -10.406 -9.172 -10.508 1 97.56 47 GLY B N 1
ATOM 1987 C CA . GLY B 1 47 ? -10.195 -10.562 -10.867 1 97.56 47 GLY B CA 1
ATOM 1988 C C . GLY B 1 47 ? -9.289 -11.297 -9.898 1 97.56 47 GLY B C 1
ATOM 1989 O O . GLY B 1 47 ? -8.141 -11.609 -10.227 1 97.56 47 GLY B O 1
ATOM 1990 N N . VAL B 1 48 ? -9.859 -11.602 -8.75 1 98.75 48 VAL B N 1
ATOM 1991 C CA . VAL B 1 48 ? -9.141 -12.32 -7.699 1 98.75 48 VAL B CA 1
ATOM 1992 C C . VAL B 1 48 ? -9.812 -13.664 -7.438 1 98.75 48 VAL B C 1
ATOM 1994 O O . VAL B 1 48 ? -11.023 -13.727 -7.195 1 98.75 48 VAL B O 1
ATOM 1997 N N . ALA B 1 49 ? -9.062 -14.734 -7.535 1 98.81 49 ALA B N 1
ATOM 1998 C CA . ALA B 1 49 ? -9.531 -16.047 -7.117 1 98.81 49 ALA B CA 1
ATOM 1999 C C . ALA B 1 49 ? -8.945 -16.438 -5.758 1 98.81 49 ALA B C 1
ATOM 2001 O O . ALA B 1 49 ? -7.727 -16.5 -5.602 1 98.81 49 ALA B O 1
ATOM 2002 N N . ILE B 1 50 ? -9.82 -16.625 -4.82 1 98.56 50 ILE B N 1
ATOM 2003 C CA . ILE B 1 50 ? -9.398 -17.016 -3.477 1 98.56 50 ILE B CA 1
ATOM 2004 C C . ILE B 1 50 ? -9.852 -18.438 -3.188 1 98.56 50 ILE B C 1
ATOM 2006 O O . ILE B 1 50 ? -11.055 -18.734 -3.221 1 98.56 50 ILE B O 1
ATOM 2010 N N . GLY B 1 51 ? -8.852 -19.25 -2.863 1 98.25 51 GLY B N 1
ATOM 2011 C CA . GLY B 1 51 ? -9.117 -20.672 -2.703 1 98.25 51 GLY B CA 1
ATOM 2012 C C . GLY B 1 51 ? -9.656 -21.016 -1.329 1 98.25 51 GLY B C 1
ATOM 2013 O O . GLY B 1 51 ? -9.906 -20.141 -0.508 1 98.25 51 GLY B O 1
ATOM 2014 N N . ASP B 1 52 ? -9.82 -22.375 -1.116 1 96.94 52 ASP B N 1
ATOM 2015 C CA . ASP B 1 52 ? -10.398 -22.922 0.108 1 96.94 52 ASP B CA 1
ATOM 2016 C C . ASP B 1 52 ? -9.508 -22.625 1.313 1 96.94 52 ASP B C 1
ATOM 2018 O O . ASP B 1 52 ? -8.281 -22.703 1.217 1 96.94 52 ASP B O 1
ATOM 2022 N N . ARG B 1 53 ? -10.141 -22.219 2.471 1 96.19 53 ARG B N 1
ATOM 2023 C CA . ARG B 1 53 ? -9.516 -22.109 3.783 1 96.19 53 ARG B CA 1
ATOM 2024 C C . ARG B 1 53 ? -8.445 -21.031 3.791 1 96.19 53 ARG B C 1
ATOM 2026 O O . ARG B 1 53 ? -7.457 -21.125 4.523 1 96.19 53 ARG B O 1
ATOM 2033 N N . VAL B 1 54 ? -8.586 -20.125 2.83 1 98.12 54 VAL B N 1
ATOM 2034 C CA . VAL B 1 54 ? -7.738 -18.938 2.889 1 98.12 54 VAL B CA 1
ATOM 2035 C C . VAL B 1 54 ? -8.203 -18.031 4.027 1 98.12 54 VAL B C 1
ATOM 2037 O O . VAL B 1 54 ? -9.406 -17.828 4.215 1 98.12 54 VAL B O 1
ATOM 2040 N N . PHE B 1 55 ? -7.242 -17.578 4.758 1 98.12 55 PHE B N 1
ATOM 2041 C CA . PHE B 1 55 ? -7.523 -16.625 5.832 1 98.12 55 PHE B CA 1
ATOM 2042 C C . PHE B 1 55 ? -7.012 -15.242 5.473 1 98.12 55 PHE B C 1
ATOM 2044 O O . PHE B 1 55 ? -5.809 -15.047 5.277 1 98.12 55 PHE B O 1
ATOM 2051 N N . VAL B 1 56 ? -7.922 -14.289 5.359 1 98.25 56 VAL B N 1
ATOM 2052 C CA . VAL B 1 56 ? -7.566 -12.883 5.184 1 98.25 56 VAL B CA 1
ATOM 2053 C C . VAL B 1 56 ? -7.871 -12.102 6.461 1 98.25 56 VAL B C 1
ATOM 2055 O O . VAL B 1 56 ? -9.031 -11.984 6.859 1 98.25 56 VAL B O 1
ATOM 2058 N N . ALA B 1 57 ? -6.859 -11.602 7.09 1 98.19 57 ALA B N 1
ATOM 2059 C CA . ALA B 1 57 ? -6.984 -10.852 8.344 1 98.19 57 ALA B CA 1
ATOM 2060 C C . ALA B 1 57 ? -7.555 -9.461 8.094 1 98.19 57 ALA B C 1
ATOM 2062 O O . ALA B 1 57 ? -7.891 -9.109 6.961 1 98.19 57 ALA B O 1
ATOM 2063 N N . PRO B 1 58 ? -7.828 -8.688 9.195 1 97.56 58 PRO B N 1
ATOM 2064 C CA . PRO B 1 58 ? -8.367 -7.332 9.031 1 97.56 58 PRO B CA 1
ATOM 2065 C C . PRO B 1 58 ? -7.418 -6.406 8.273 1 97.56 58 PRO B C 1
ATOM 2067 O O . PRO B 1 58 ? -6.195 -6.562 8.359 1 97.56 58 PRO B O 1
ATOM 2070 N N . ASN B 1 59 ? -7.984 -5.461 7.512 1 98.44 59 ASN B N 1
ATOM 2071 C CA . ASN B 1 59 ? -7.273 -4.332 6.918 1 98.44 59 ASN B CA 1
ATOM 2072 C C . ASN B 1 59 ? -6.336 -4.789 5.801 1 98.44 59 ASN B C 1
ATOM 2074 O O . ASN B 1 59 ? -5.258 -4.223 5.621 1 98.44 59 ASN B O 1
ATOM 2078 N N . VAL B 1 60 ? -6.734 -5.887 5.141 1 98.81 60 VAL B N 1
ATOM 2079 C CA . VAL B 1 60 ? -5.984 -6.348 3.977 1 98.81 60 VAL B CA 1
ATOM 2080 C C . VAL B 1 60 ? -6.547 -5.699 2.711 1 98.81 60 VAL B C 1
ATOM 2082 O O . VAL B 1 60 ? -7.762 -5.535 2.578 1 98.81 60 VAL B O 1
ATOM 2085 N N . SER B 1 61 ? -5.652 -5.23 1.808 1 98.88 61 SER B N 1
ATOM 2086 C CA . SER B 1 61 ? -6.047 -4.703 0.506 1 98.88 61 SER B CA 1
ATOM 2087 C C . SER B 1 61 ? -5.586 -5.617 -0.625 1 98.88 61 SER B C 1
ATOM 2089 O O . SER B 1 61 ? -4.383 -5.77 -0.856 1 98.88 61 SER B O 1
ATOM 2091 N N . ILE B 1 62 ? -6.508 -6.316 -1.273 1 98.88 62 ILE B N 1
ATOM 2092 C CA . ILE B 1 62 ? -6.285 -7.102 -2.482 1 98.88 62 ILE B CA 1
ATOM 2093 C C . ILE B 1 62 ? -6.918 -6.395 -3.68 1 98.88 62 ILE B C 1
ATOM 2095 O O . ILE B 1 62 ? -8.125 -6.488 -3.895 1 98.88 62 ILE B O 1
ATOM 2099 N N . ARG B 1 63 ? -6.074 -5.684 -4.402 1 98.62 63 ARG B N 1
ATOM 2100 C CA . ARG B 1 63 ? -6.602 -4.77 -5.406 1 98.62 63 ARG B CA 1
ATOM 2101 C C . ARG B 1 63 ? -6.105 -5.141 -6.801 1 98.62 63 ARG B C 1
ATOM 2103 O O . ARG B 1 63 ? -5.059 -4.656 -7.242 1 98.62 63 ARG B O 1
ATOM 2110 N N . ALA B 1 64 ? -6.875 -5.957 -7.516 1 98.25 64 ALA B N 1
ATOM 2111 C CA . ALA B 1 64 ? -6.582 -6.395 -8.875 1 98.25 64 ALA B CA 1
ATOM 2112 C C . ALA B 1 64 ? -7.285 -5.508 -9.898 1 98.25 64 ALA B C 1
ATOM 2114 O O . ALA B 1 64 ? -7.957 -6.004 -10.805 1 98.25 64 ALA B O 1
ATOM 2115 N N . ASP B 1 65 ? -7.09 -4.242 -9.742 1 96.81 65 ASP B N 1
ATOM 2116 C CA . ASP B 1 65 ? -7.758 -3.291 -10.625 1 96.81 65 ASP B CA 1
ATOM 2117 C C . ASP B 1 65 ? -6.801 -2.758 -11.688 1 96.81 65 ASP B C 1
ATOM 2119 O O . ASP B 1 65 ? -7.223 -2.1 -12.633 1 96.81 65 ASP B O 1
ATOM 2123 N N . GLU B 1 66 ? -5.504 -2.922 -11.492 1 97 66 GLU B N 1
ATOM 2124 C CA . GLU B 1 66 ? -4.477 -2.588 -12.477 1 97 66 GLU B CA 1
ATOM 2125 C C . GLU B 1 66 ? -3.885 -3.846 -13.102 1 97 66 GLU B C 1
ATOM 2127 O O . GLU B 1 66 ? -4.289 -4.25 -14.195 1 97 66 GLU B O 1
ATOM 2132 N N . GLY B 1 67 ? -2.979 -4.406 -12.398 1 96.88 67 GLY B N 1
ATOM 2133 C CA . GLY B 1 67 ? -2.596 -5.762 -12.773 1 96.88 67 GLY B CA 1
ATOM 2134 C C . GLY B 1 67 ? -3.619 -6.805 -12.359 1 96.88 67 GLY B C 1
ATOM 2135 O O . GLY B 1 67 ? -4.16 -6.75 -11.258 1 96.88 67 GLY B O 1
ATOM 2136 N N . THR B 1 68 ? -3.9 -7.715 -13.242 1 97.25 68 THR B N 1
ATOM 2137 C CA . THR B 1 68 ? -4.91 -8.75 -13.055 1 97.25 68 THR B CA 1
ATOM 2138 C C . THR B 1 68 ? -4.645 -9.945 -13.969 1 97.25 68 THR B C 1
ATOM 2140 O O . THR B 1 68 ? -4.027 -9.789 -15.023 1 97.25 68 THR B O 1
ATO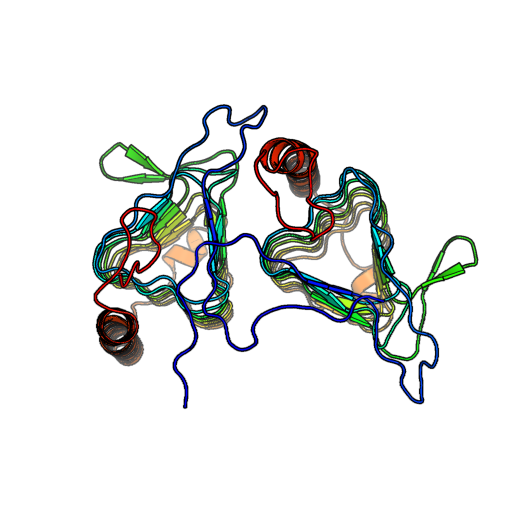M 2143 N N . PRO B 1 69 ? -5.023 -11.266 -13.617 1 98.19 69 PRO B N 1
ATOM 2144 C CA . PRO B 1 69 ? -5.746 -11.672 -12.406 1 98.19 69 PRO B CA 1
ATOM 2145 C C . PRO B 1 69 ? -4.812 -12.055 -11.266 1 98.19 69 PRO B C 1
ATOM 2147 O O . PRO B 1 69 ? -3.598 -12.148 -11.461 1 98.19 69 PRO B O 1
ATOM 2150 N N . PHE B 1 70 ? -5.355 -12.125 -10.039 1 98.88 70 PHE B N 1
ATOM 2151 C CA . PHE B 1 70 ? -4.668 -12.695 -8.883 1 98.88 70 PHE B CA 1
ATOM 2152 C C . PHE B 1 70 ? -5.191 -14.094 -8.57 1 98.88 70 PHE B C 1
ATOM 2154 O O . PHE B 1 70 ? -6.371 -14.383 -8.781 1 98.88 70 PHE B O 1
ATOM 2161 N N . HIS B 1 71 ? -4.316 -14.922 -8.117 1 98.94 71 HIS B N 1
ATOM 2162 C CA . HIS B 1 71 ? -4.656 -16.219 -7.539 1 98.94 71 HIS B CA 1
ATOM 2163 C C . HIS B 1 71 ? -4.074 -16.359 -6.137 1 98.94 71 HIS B C 1
ATOM 2165 O O . HIS B 1 71 ? -2.883 -16.125 -5.926 1 98.94 71 HIS B O 1
ATOM 2171 N N . ILE B 1 72 ? -4.934 -16.672 -5.191 1 98.94 72 ILE B N 1
ATOM 2172 C CA . ILE B 1 72 ? -4.52 -17 -3.832 1 98.94 72 ILE B CA 1
ATOM 2173 C C . ILE B 1 72 ? -4.906 -18.438 -3.512 1 98.94 72 ILE B C 1
ATOM 2175 O O . ILE B 1 72 ? -6.09 -18.766 -3.393 1 98.94 72 ILE B O 1
ATOM 2179 N N . GLY B 1 73 ? -3.9 -19.234 -3.264 1 98.81 73 GLY B N 1
ATOM 2180 C CA . GLY B 1 73 ? -4.09 -20.672 -3.201 1 98.81 73 GLY B CA 1
ATOM 2181 C C . GLY B 1 73 ? -4.609 -21.156 -1.858 1 98.81 73 GLY B C 1
ATOM 2182 O O . GLY B 1 73 ? -4.465 -20.453 -0.85 1 98.81 73 GLY B O 1
ATOM 2183 N N . GLU B 1 74 ? -5.051 -22.375 -1.884 1 98.38 74 GLU B N 1
ATOM 2184 C CA . GLU B 1 74 ? -5.691 -23.031 -0.746 1 98.38 74 GLU B CA 1
ATOM 2185 C C . GLU B 1 74 ? -4.805 -22.969 0.496 1 98.38 74 GLU B C 1
ATOM 2187 O O . GLU B 1 74 ? -3.607 -23.25 0.423 1 98.38 74 GLU B O 1
ATOM 2192 N N . GLY B 1 75 ? -5.426 -22.562 1.561 1 97.94 75 GLY B N 1
ATOM 2193 C CA . GLY B 1 75 ? -4.77 -22.656 2.854 1 97.94 75 GLY B CA 1
ATOM 2194 C C . GLY B 1 75 ? -3.775 -21.531 3.104 1 97.94 75 GLY B C 1
ATOM 2195 O O . GLY B 1 75 ? -3.131 -21.5 4.152 1 97.94 75 GLY B O 1
ATOM 2196 N N . SER B 1 76 ? -3.641 -20.625 2.201 1 98.81 76 SER B N 1
ATOM 2197 C CA . SER B 1 76 ? -2.771 -19.469 2.416 1 98.81 76 SER B CA 1
ATOM 2198 C C . SER B 1 76 ? -3.395 -18.484 3.395 1 98.81 76 SER B C 1
ATOM 2200 O O . SER B 1 76 ? -4.59 -18.562 3.684 1 98.81 76 SER B O 1
ATOM 2202 N N . ASN B 1 77 ? -2.529 -17.703 3.934 1 98.75 77 ASN B N 1
ATOM 2203 C CA . ASN B 1 77 ? -3.023 -16.656 4.832 1 98.75 77 ASN B CA 1
ATOM 2204 C C . ASN B 1 77 ? -2.367 -15.312 4.543 1 98.75 77 ASN B C 1
ATOM 2206 O O . ASN B 1 77 ? -1.173 -15.25 4.246 1 98.75 77 ASN B O 1
ATOM 2210 N N . LEU B 1 78 ? -3.188 -14.32 4.441 1 98.88 78 LEU B N 1
ATOM 2211 C CA . LEU B 1 78 ? -2.789 -12.914 4.395 1 98.88 78 LEU B CA 1
ATOM 2212 C C . LEU B 1 78 ? -3.072 -12.227 5.727 1 98.88 78 LEU B C 1
ATOM 2214 O O . LEU B 1 78 ? -4.23 -11.992 6.074 1 98.88 78 LEU B O 1
ATOM 2218 N N . GLN B 1 79 ? -2.033 -11.938 6.441 1 98.75 79 GLN B N 1
ATOM 2219 C CA . GLN B 1 79 ? -2.186 -11.406 7.789 1 98.75 79 GLN B CA 1
ATOM 2220 C C . GLN B 1 79 ? -2.457 -9.906 7.762 1 98.75 79 GLN B C 1
ATOM 2222 O O . GLN B 1 79 ? -2.664 -9.328 6.695 1 98.75 79 GLN B O 1
ATOM 2227 N N . ASP B 1 80 ? -2.514 -9.289 8.938 1 98.69 80 ASP B N 1
ATOM 2228 C CA . ASP B 1 80 ? -3.047 -7.938 9.094 1 98.69 80 ASP B CA 1
ATOM 2229 C C . ASP B 1 80 ? -2.254 -6.93 8.266 1 98.69 80 ASP B C 1
ATOM 2231 O O . ASP B 1 80 ? -1.029 -6.848 8.383 1 98.69 80 ASP B O 1
ATOM 2235 N N . GLY B 1 81 ? -3.014 -6.184 7.352 1 98.62 81 GLY B N 1
ATOM 2236 C CA . GLY B 1 81 ? -2.396 -5.059 6.672 1 98.62 81 GLY B CA 1
ATOM 2237 C C . GLY B 1 81 ? -1.615 -5.461 5.434 1 98.62 81 GLY B C 1
ATOM 2238 O O . GLY B 1 81 ? -0.917 -4.637 4.84 1 98.62 81 GLY B O 1
ATOM 2239 N N . VAL B 1 82 ? -1.728 -6.703 5.023 1 98.88 82 VAL B N 1
ATOM 2240 C CA . VAL B 1 82 ? -1.076 -7.137 3.793 1 98.88 82 VAL B CA 1
ATOM 2241 C C . VAL B 1 82 ? -1.696 -6.414 2.6 1 98.88 82 VAL B C 1
ATOM 2243 O O . VAL B 1 82 ? -2.906 -6.18 2.568 1 98.88 82 VAL B O 1
ATOM 2246 N N . ILE B 1 83 ? -0.828 -6.035 1.622 1 98.94 83 ILE B N 1
ATOM 2247 C CA . ILE B 1 83 ? -1.273 -5.344 0.417 1 98.94 83 ILE B CA 1
ATOM 2248 C C . ILE B 1 83 ? -0.834 -6.129 -0.819 1 98.94 83 ILE B C 1
ATOM 2250 O O . ILE B 1 83 ? 0.349 -6.438 -0.976 1 98.94 83 ILE B O 1
ATOM 2254 N N . LEU B 1 84 ? -1.765 -6.535 -1.656 1 98.94 84 LEU B N 1
ATOM 2255 C CA . LEU B 1 84 ? -1.506 -7.086 -2.982 1 98.94 84 LEU B CA 1
ATOM 2256 C C . LEU B 1 84 ? -1.959 -6.117 -4.07 1 98.94 84 LEU B C 1
ATOM 2258 O O . LEU B 1 84 ? -3.125 -5.719 -4.105 1 98.94 84 LEU B O 1
ATOM 2262 N N . HIS B 1 85 ? -1.093 -5.73 -4.883 1 98.75 85 HIS B N 1
ATOM 2263 C CA . HIS B 1 85 ? -1.358 -4.926 -6.07 1 98.75 85 HIS B CA 1
ATOM 2264 C C . HIS B 1 85 ? -0.395 -5.273 -7.199 1 98.75 85 HIS B C 1
ATOM 2266 O O . HIS B 1 85 ? 0.586 -5.992 -6.988 1 98.75 85 HIS B O 1
ATOM 2272 N N . GLY B 1 86 ? -0.77 -4.941 -8.438 1 97.19 86 GLY B N 1
ATOM 2273 C CA . GLY B 1 86 ? 0.094 -5.309 -9.547 1 97.19 86 GLY B CA 1
ATOM 2274 C C . GLY B 1 86 ? 0.155 -4.25 -10.633 1 97.19 86 GLY B C 1
ATOM 2275 O O . GLY B 1 86 ? -0.821 -3.533 -10.867 1 97.19 86 GLY B O 1
ATOM 2276 N N . LEU B 1 87 ? 1.237 -4.199 -11.258 1 95.38 87 LEU B N 1
ATOM 2277 C CA . LEU B 1 87 ? 1.415 -3.305 -12.398 1 95.38 87 LEU B CA 1
ATOM 2278 C C . LEU B 1 87 ? 0.492 -3.695 -13.547 1 95.38 87 LEU B C 1
ATOM 2280 O O . LEU B 1 87 ? 0.137 -4.867 -13.688 1 95.38 87 LEU B O 1
ATOM 2284 N N . LYS B 1 88 ? 0.266 -2.648 -14.305 1 93.38 88 LYS B N 1
ATOM 2285 C CA . LYS B 1 88 ? -0.566 -2.836 -15.484 1 93.38 88 LYS B CA 1
ATOM 2286 C C . LYS B 1 88 ? 0.016 -3.906 -16.406 1 93.38 88 LYS B C 1
ATOM 2288 O O . LYS B 1 88 ? -0.722 -4.719 -16.969 1 93.38 88 LYS B O 1
ATOM 2293 N N . ASP B 1 89 ? 1.297 -3.846 -16.484 1 91.81 89 ASP B N 1
ATOM 2294 C CA . ASP B 1 89 ? 1.978 -4.738 -17.406 1 91.81 89 ASP B CA 1
ATOM 2295 C C . ASP B 1 89 ? 2.783 -5.801 -16.672 1 91.81 89 ASP B C 1
ATOM 2297 O O . ASP B 1 89 ? 3.086 -5.637 -15.477 1 91.81 89 ASP B O 1
ATOM 2301 N N . GLY B 1 90 ? 3.043 -6.859 -17.297 1 93.81 90 GLY B N 1
ATOM 2302 C CA . GLY B 1 90 ? 3.805 -7.957 -16.719 1 93.81 90 GLY B CA 1
ATOM 2303 C C . GLY B 1 90 ? 2.932 -9.031 -16.094 1 93.81 90 GLY B C 1
ATOM 2304 O O . GLY B 1 90 ? 1.882 -8.734 -15.523 1 93.81 90 GLY B O 1
ATOM 2305 N N . ARG B 1 91 ? 3.348 -10.234 -16.359 1 97.88 91 ARG B N 1
ATOM 2306 C CA . ARG B 1 91 ? 2.641 -11.398 -15.828 1 97.88 91 ARG B CA 1
ATOM 2307 C C . ARG B 1 91 ? 3.607 -12.531 -15.516 1 97.88 91 ARG B C 1
ATOM 2309 O O . ARG B 1 91 ? 4.699 -12.602 -16.094 1 97.88 91 ARG B O 1
ATOM 2316 N N . VAL B 1 92 ? 3.152 -13.336 -14.578 1 97.94 92 VAL B N 1
ATOM 2317 C CA . VAL B 1 92 ? 3.805 -14.633 -14.391 1 97.94 92 VAL B CA 1
ATOM 2318 C C . VAL B 1 92 ? 2.934 -15.742 -14.977 1 97.94 92 VAL B C 1
ATOM 2320 O O . VAL B 1 92 ? 1.704 -15.68 -14.898 1 97.94 92 VAL B O 1
ATOM 2323 N N . LEU B 1 93 ? 3.611 -16.734 -15.562 1 97.44 93 LEU B N 1
ATOM 2324 C CA . LEU B 1 93 ? 2.875 -17.828 -16.172 1 97.44 93 LEU B CA 1
ATOM 2325 C C . LEU B 1 93 ? 2.822 -19.031 -15.234 1 97.44 93 LEU B C 1
ATOM 2327 O O . LEU B 1 93 ? 3.857 -19.5 -14.75 1 97.44 93 LEU B O 1
ATOM 2331 N N . VAL B 1 94 ? 1.656 -19.516 -14.93 1 97.56 94 VAL B N 1
ATOM 2332 C CA . VAL B 1 94 ? 1.444 -20.734 -14.156 1 97.56 94 VAL B CA 1
ATOM 2333 C C . VAL B 1 94 ? 0.504 -21.672 -14.906 1 97.56 94 VAL B C 1
ATOM 2335 O O . VAL B 1 94 ? -0.652 -21.328 -15.164 1 97.56 94 VAL B O 1
ATOM 2338 N N . GLY B 1 95 ? 0.992 -22.875 -15.25 1 96.38 95 GLY B N 1
ATOM 2339 C CA . GLY B 1 95 ? 0.196 -23.797 -16.047 1 96.38 95 GLY B CA 1
ATOM 2340 C C . GLY B 1 95 ? -0.235 -23.203 -17.375 1 96.38 95 GLY B C 1
ATOM 2341 O O . GLY B 1 95 ? -1.366 -23.406 -17.828 1 96.38 95 GLY B O 1
ATOM 2342 N N . GLY B 1 96 ? 0.563 -22.328 -17.875 1 96.56 96 GLY B N 1
ATOM 2343 C CA . GLY B 1 96 ? 0.298 -21.703 -19.156 1 96.56 96 GLY B CA 1
ATOM 2344 C C . GLY B 1 96 ? -0.636 -20.516 -19.078 1 96.56 96 GLY B C 1
ATOM 2345 O O . GLY B 1 96 ? -0.934 -19.875 -20.078 1 96.56 96 GLY B O 1
ATOM 2346 N N . GLN B 1 97 ? -1.086 -20.234 -17.938 1 97.88 97 GLN B N 1
ATOM 2347 C CA . GLN B 1 97 ? -2.006 -19.109 -17.75 1 97.88 97 GLN B CA 1
ATOM 2348 C C . GLN B 1 97 ? -1.297 -17.922 -17.125 1 97.88 97 GLN B C 1
ATOM 2350 O O . GLN B 1 97 ? -0.483 -18.078 -16.219 1 97.88 97 GLN B O 1
ATOM 2355 N N . PRO B 1 98 ? -1.546 -16.75 -17.609 1 98.19 98 PRO B N 1
ATOM 2356 C CA . PRO B 1 98 ? -0.901 -15.539 -17.094 1 98.19 98 PRO B CA 1
ATOM 2357 C C . PRO B 1 98 ? -1.579 -15.008 -15.828 1 98.19 98 PRO B C 1
ATOM 2359 O O . 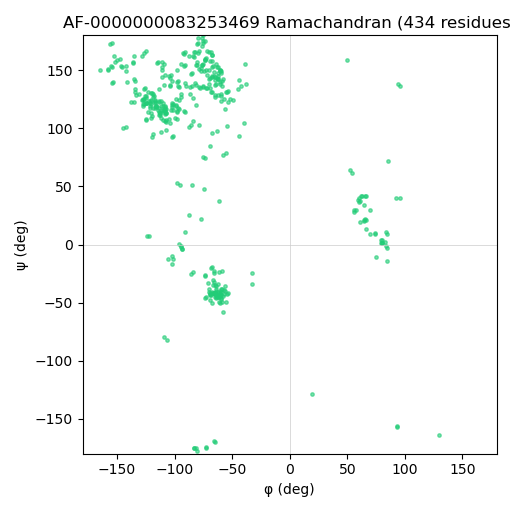PRO B 1 98 ? -2.811 -14.984 -15.75 1 98.19 98 PRO B O 1
ATOM 2362 N N . TYR B 1 99 ? -0.795 -14.609 -14.883 1 98.75 99 TYR B N 1
ATOM 2363 C CA . TYR B 1 99 ? -1.273 -13.977 -13.656 1 98.75 99 TYR B CA 1
ATOM 2364 C C . TYR B 1 99 ? -0.441 -12.75 -13.32 1 98.75 99 TYR B C 1
ATOM 2366 O O . TYR B 1 99 ? 0.771 -12.727 -13.547 1 98.75 99 TYR B O 1
ATOM 2374 N N . SER B 1 100 ? -1.119 -11.672 -12.828 1 98.62 100 SER B N 1
ATOM 2375 C CA . SER B 1 100 ? -0.358 -10.594 -12.219 1 98.62 100 SER B CA 1
ATOM 2376 C C . SER B 1 100 ? 0.3 -11.047 -10.922 1 98.62 100 SER B C 1
ATOM 2378 O O . SER B 1 100 ? 1.486 -10.797 -10.695 1 98.62 100 SER B O 1
ATOM 2380 N N . ILE B 1 101 ? -0.471 -11.656 -10.047 1 98.94 101 ILE B N 1
ATOM 2381 C CA . ILE B 1 101 ? 0.043 -12.234 -8.812 1 98.94 101 ILE B CA 1
ATOM 2382 C C . ILE B 1 101 ? -0.482 -13.656 -8.648 1 98.94 101 ILE B C 1
ATOM 2384 O O . ILE B 1 101 ? -1.682 -13.906 -8.805 1 98.94 101 ILE B O 1
ATOM 2388 N N . TYR B 1 102 ? 0.419 -14.586 -8.383 1 98.94 102 TYR B N 1
ATOM 2389 C CA . TYR B 1 102 ? 0.048 -15.961 -8.055 1 98.94 102 TYR B CA 1
ATOM 2390 C C . TYR B 1 102 ? 0.656 -16.391 -6.719 1 98.94 102 TYR B C 1
ATOM 2392 O O . TYR B 1 102 ? 1.873 -16.547 -6.613 1 98.94 102 TYR B O 1
ATOM 2400 N N . VAL B 1 103 ? -0.165 -16.484 -5.766 1 98.94 103 VAL B N 1
ATOM 2401 C CA . VAL B 1 103 ? 0.206 -17.062 -4.473 1 98.94 103 VAL B CA 1
ATOM 2402 C C . VAL B 1 103 ? -0.225 -18.516 -4.41 1 98.94 103 VAL B C 1
ATOM 2404 O O . VAL B 1 103 ? -1.42 -18.828 -4.434 1 98.94 103 VAL B O 1
ATOM 2407 N N . ASP B 1 104 ? 0.735 -19.391 -4.34 1 98.75 104 ASP B N 1
ATOM 2408 C CA . ASP B 1 104 ? 0.428 -20.812 -4.34 1 98.75 104 ASP B CA 1
ATOM 2409 C C . ASP B 1 104 ? -0.176 -21.234 -3.004 1 98.75 104 ASP B C 1
ATOM 2411 O O . ASP B 1 104 ? -0.54 -20.391 -2.182 1 98.75 104 ASP B O 1
ATOM 2415 N N . ARG B 1 105 ? -0.408 -22.609 -2.807 1 98.56 105 ARG B N 1
ATOM 2416 C CA . ARG B 1 105 ? -1.064 -23.141 -1.615 1 98.56 105 ARG B CA 1
ATOM 2417 C C . ARG B 1 105 ? -0.176 -22.984 -0.386 1 98.56 105 ARG B C 1
ATOM 2419 O O . ARG B 1 105 ? 1.049 -23.094 -0.481 1 98.56 105 ARG B O 1
ATOM 2426 N N . SER B 1 106 ? -0.775 -22.703 0.718 1 98.56 106 SER B N 1
ATOM 2427 C CA . SER B 1 106 ? -0.145 -22.75 2.033 1 98.56 106 SER B CA 1
ATOM 2428 C C . SER B 1 106 ? 0.999 -21.75 2.133 1 98.56 106 SER B C 1
ATOM 2430 O O . SER B 1 106 ? 2.082 -22.078 2.621 1 98.56 106 SER B O 1
ATOM 2432 N N . VAL B 1 107 ? 0.782 -20.609 1.619 1 98.88 107 VAL B N 1
ATOM 2433 C CA . VAL B 1 107 ? 1.716 -19.5 1.758 1 98.88 107 VAL B CA 1
ATOM 2434 C C . VAL B 1 107 ? 1.268 -18.594 2.896 1 98.88 107 VAL B C 1
ATOM 2436 O O . VAL B 1 107 ? 0.072 -18.344 3.062 1 98.88 107 VAL B O 1
ATOM 2439 N N . SER B 1 108 ? 2.225 -18.109 3.668 1 98.94 108 SER B N 1
ATOM 2440 C CA . SER B 1 108 ? 1.947 -17.109 4.68 1 98.94 108 SER B CA 1
ATOM 2441 C C . SER B 1 108 ? 2.537 -15.75 4.289 1 98.94 108 SER B C 1
ATOM 2443 O O . SER B 1 108 ? 3.746 -15.633 4.086 1 98.94 108 SER B O 1
ATOM 2445 N N . LEU B 1 109 ? 1.686 -14.789 4.078 1 98.88 109 LEU B N 1
ATOM 2446 C CA . LEU B 1 109 ? 2.092 -13.391 3.986 1 98.88 109 LEU B CA 1
ATOM 2447 C C . LEU B 1 109 ? 1.877 -12.672 5.316 1 98.88 109 LEU B C 1
ATOM 2449 O O . LEU B 1 109 ? 0.738 -12.391 5.695 1 98.88 109 LEU B O 1
ATOM 2453 N N . ALA B 1 110 ? 2.957 -12.375 5.996 1 98.75 110 ALA B N 1
ATOM 2454 C CA . ALA B 1 110 ? 2.879 -11.891 7.371 1 98.75 110 ALA B CA 1
ATOM 2455 C C . ALA B 1 110 ? 2.52 -10.406 7.41 1 98.75 110 ALA B C 1
ATOM 2457 O O . ALA B 1 110 ? 2.443 -9.75 6.371 1 98.75 110 ALA B O 1
ATOM 2458 N N . HIS B 1 111 ? 2.283 -9.898 8.656 1 98.69 111 HIS B N 1
ATOM 2459 C CA . HIS B 1 111 ? 1.702 -8.586 8.891 1 98.69 111 HIS B CA 1
ATOM 2460 C C . HIS B 1 111 ? 2.48 -7.5 8.148 1 98.69 111 HIS B C 1
ATOM 2462 O O . HIS B 1 111 ? 3.705 -7.422 8.266 1 98.69 111 HIS B O 1
ATOM 2468 N N . GLY B 1 112 ? 1.7 -6.777 7.297 1 98.56 112 GLY B N 1
ATOM 2469 C CA . GLY B 1 112 ? 2.273 -5.602 6.66 1 98.56 112 GLY B CA 1
ATOM 2470 C C . GLY B 1 112 ? 3.092 -5.93 5.426 1 98.56 112 GLY B C 1
ATOM 2471 O O . GLY B 1 112 ? 3.678 -5.039 4.809 1 98.56 112 GLY B O 1
ATOM 2472 N N . ALA B 1 113 ? 3.164 -7.184 5.039 1 98.81 113 ALA B N 1
ATOM 2473 C CA . ALA B 1 113 ? 3.885 -7.531 3.816 1 98.81 113 ALA B CA 1
ATOM 2474 C C . ALA B 1 113 ? 3.191 -6.949 2.588 1 98.81 113 ALA B C 1
ATOM 2476 O O . ALA B 1 113 ? 1.976 -6.746 2.592 1 98.81 113 ALA B O 1
ATOM 2477 N N . ILE B 1 114 ? 3.99 -6.613 1.559 1 98.88 114 ILE B N 1
ATOM 2478 C CA . ILE B 1 114 ? 3.473 -6.113 0.289 1 98.88 114 ILE B CA 1
ATOM 2479 C C . ILE B 1 114 ? 3.938 -7.02 -0.849 1 98.88 114 ILE B C 1
ATOM 2481 O O . ILE B 1 114 ? 5.125 -7.336 -0.953 1 98.88 114 ILE B O 1
ATOM 2485 N N . VAL B 1 115 ? 3.02 -7.543 -1.595 1 98.88 115 VAL B N 1
ATOM 2486 C CA . VAL B 1 115 ? 3.311 -8.219 -2.855 1 98.88 115 VAL B CA 1
ATOM 2487 C C . VAL B 1 115 ? 2.793 -7.379 -4.023 1 98.88 115 VAL B C 1
ATOM 2489 O O . VAL B 1 115 ? 1.592 -7.113 -4.121 1 98.88 115 VAL B O 1
ATOM 2492 N N . HIS B 1 116 ? 3.67 -6.902 -4.844 1 98.69 116 HIS B N 1
ATOM 2493 C CA . HIS B 1 116 ? 3.32 -6.094 -6.004 1 98.69 116 HIS B CA 1
ATOM 2494 C C . HIS B 1 116 ? 3.709 -6.793 -7.301 1 98.69 116 HIS B C 1
ATOM 2496 O O . HIS B 1 116 ? 4.891 -7.035 -7.555 1 98.69 116 HIS B O 1
ATOM 2502 N N . GLY B 1 117 ? 2.721 -7.074 -8.148 1 98.12 117 GLY B N 1
ATOM 2503 C CA . GLY B 1 117 ? 2.941 -7.875 -9.344 1 98.12 117 GLY B CA 1
ATOM 2504 C C . GLY B 1 117 ? 3.684 -7.129 -10.438 1 98.12 117 GLY B C 1
ATOM 2505 O O . GLY B 1 117 ? 3.689 -5.895 -10.453 1 98.12 117 GLY B O 1
ATOM 2506 N N . PRO B 1 118 ? 4.293 -8.07 -11.352 1 98.38 118 PRO B N 1
ATOM 2507 C CA . PRO B 1 118 ? 4.113 -9.523 -11.461 1 98.38 118 PRO B CA 1
ATOM 2508 C C . PRO B 1 118 ? 4.883 -10.289 -10.391 1 98.38 118 PRO B C 1
ATOM 2510 O O . PRO B 1 118 ? 6.02 -9.938 -10.062 1 98.38 118 PRO B O 1
ATOM 2513 N N . ALA B 1 119 ? 4.234 -11.25 -9.789 1 98.88 119 ALA B N 1
ATOM 2514 C CA . ALA B 1 119 ? 4.914 -12 -8.742 1 98.88 119 ALA B CA 1
ATOM 2515 C C . ALA B 1 119 ? 4.34 -13.406 -8.602 1 98.88 119 ALA B C 1
ATOM 2517 O O . ALA B 1 119 ? 3.127 -13.602 -8.711 1 98.88 119 ALA B O 1
ATOM 2518 N N . TYR B 1 120 ? 5.199 -14.336 -8.406 1 98.88 120 TYR B N 1
ATOM 2519 C CA . TYR B 1 120 ? 4.867 -15.703 -8.039 1 98.88 120 TYR B CA 1
ATOM 2520 C C . TYR B 1 120 ? 5.465 -16.062 -6.68 1 98.88 120 TYR B C 1
ATOM 2522 O O . TYR B 1 120 ? 6.645 -15.812 -6.43 1 98.88 120 TYR B O 1
ATOM 2530 N N . ILE B 1 121 ? 4.648 -16.594 -5.797 1 98.94 121 ILE B N 1
ATOM 2531 C CA . ILE B 1 121 ? 5.121 -17.125 -4.52 1 98.94 121 ILE B CA 1
ATOM 2532 C C . ILE B 1 121 ? 4.754 -18.609 -4.406 1 98.94 121 ILE B C 1
ATOM 2534 O O . ILE B 1 121 ? 3.572 -18.953 -4.355 1 98.94 121 ILE B O 1
ATOM 2538 N N . GLY B 1 122 ? 5.754 -19.406 -4.246 1 98.88 122 GLY B N 1
ATOM 2539 C CA . GLY B 1 122 ? 5.578 -20.859 -4.273 1 98.88 122 GLY B CA 1
ATOM 2540 C C . GLY B 1 122 ? 5.027 -21.406 -2.973 1 98.88 122 GLY B C 1
ATOM 2541 O O . GLY B 1 122 ? 5.059 -20.734 -1.94 1 98.88 122 GLY B O 1
ATOM 2542 N N . GLU B 1 123 ? 4.594 -22.672 -3.076 1 98.62 123 GLU B N 1
ATOM 2543 C CA . GLU B 1 123 ? 3.871 -23.312 -1.989 1 98.62 123 GLU B CA 1
ATOM 2544 C C . GLU B 1 123 ? 4.715 -23.375 -0.719 1 98.62 123 GLU B C 1
ATOM 2546 O O . GLU B 1 123 ? 5.938 -23.516 -0.785 1 98.62 123 GLU B O 1
ATOM 2551 N N . GLN B 1 124 ? 4.109 -23.141 0.438 1 98.44 124 GLN B N 1
ATOM 2552 C CA . GLN B 1 124 ? 4.66 -23.312 1.776 1 98.44 124 GLN B CA 1
ATOM 2553 C C . GLN B 1 124 ? 5.656 -22.203 2.113 1 98.44 124 GLN B C 1
ATOM 2555 O O . GLN B 1 124 ? 6.336 -22.266 3.141 1 98.44 124 GLN B O 1
ATOM 2560 N N . SER B 1 125 ? 5.734 -21.219 1.314 1 98.81 125 SER B N 1
ATOM 2561 C CA . SER B 1 125 ? 6.664 -20.125 1.588 1 98.81 125 SER B CA 1
ATOM 2562 C C . SER B 1 125 ? 6.094 -19.156 2.615 1 98.81 125 SER B C 1
ATOM 2564 O O . SER B 1 125 ? 4.879 -19.078 2.799 1 98.81 125 SER B O 1
ATOM 2566 N N . PHE B 1 126 ? 7.02 -18.484 3.295 1 98.88 126 PHE B N 1
ATOM 2567 C CA . PHE B 1 126 ? 6.723 -17.484 4.316 1 98.88 126 PHE B CA 1
ATOM 2568 C C . PHE B 1 126 ? 7.332 -16.141 3.951 1 98.88 126 PHE B C 1
ATOM 2570 O O . PHE B 1 126 ? 8.547 -16.031 3.768 1 98.88 126 PHE B O 1
ATOM 2577 N N . VAL B 1 127 ? 6.441 -15.172 3.766 1 98.94 127 VAL B N 1
ATOM 2578 C CA . VAL B 1 127 ? 6.883 -13.805 3.523 1 98.94 127 VAL B CA 1
ATOM 2579 C C . VAL B 1 127 ? 6.762 -12.984 4.809 1 98.94 127 VAL B C 1
ATOM 2581 O O . VAL B 1 127 ? 5.652 -12.695 5.266 1 98.94 127 VAL B O 1
ATOM 2584 N N . GLY B 1 128 ? 7.832 -12.555 5.305 1 98.69 128 GLY B N 1
ATOM 2585 C CA . GLY B 1 128 ? 7.93 -12.023 6.656 1 98.69 128 GLY B CA 1
ATOM 2586 C C . GLY B 1 128 ? 7.348 -10.633 6.797 1 98.69 128 GLY B C 1
ATOM 2587 O O . GLY B 1 128 ? 6.891 -10.039 5.812 1 98.69 128 GLY B O 1
ATOM 2588 N N . PHE B 1 129 ? 7.426 -10.102 8.078 1 97.94 129 PHE B N 1
ATOM 2589 C CA . PHE B 1 129 ? 6.812 -8.836 8.469 1 97.94 129 PHE B CA 1
ATOM 2590 C C . PHE B 1 129 ? 7.406 -7.68 7.672 1 97.94 129 PHE B C 1
ATOM 2592 O O . PHE B 1 129 ? 8.625 -7.555 7.566 1 97.94 129 PHE B O 1
ATOM 2599 N N . GLN B 1 130 ? 6.461 -6.852 7.066 1 97.88 130 GLN B N 1
ATOM 2600 C CA . GLN B 1 130 ? 6.84 -5.598 6.422 1 97.88 130 GLN B CA 1
ATOM 2601 C C . GLN B 1 130 ? 7.801 -5.844 5.262 1 97.88 130 GLN B C 1
ATOM 2603 O O . GLN B 1 130 ? 8.547 -4.945 4.867 1 97.88 130 GLN B O 1
ATOM 2608 N N . SER B 1 131 ? 7.82 -7.121 4.773 1 98.56 131 SER B N 1
ATOM 2609 C CA . SER B 1 131 ? 8.672 -7.41 3.621 1 98.56 131 SER B CA 1
ATOM 2610 C C . SER B 1 131 ? 7.977 -7.035 2.314 1 98.56 131 SER B C 1
ATOM 2612 O O . SER B 1 131 ? 6.762 -6.82 2.291 1 98.56 131 SER B O 1
ATOM 2614 N N . LEU B 1 132 ? 8.797 -6.891 1.252 1 98.75 132 LEU B N 1
ATOM 2615 C CA . LEU B 1 132 ? 8.32 -6.512 -0.074 1 98.75 132 LEU B CA 1
ATOM 2616 C C . LEU B 1 132 ? 8.75 -7.535 -1.119 1 98.75 132 LEU B C 1
ATOM 2618 O O . LEU B 1 132 ? 9.93 -7.875 -1.211 1 98.75 132 LEU B O 1
ATOM 2622 N N . VAL B 1 133 ? 7.828 -8.125 -1.811 1 98.88 133 VAL B N 1
ATOM 2623 C CA . VAL B 1 133 ? 8.078 -8.906 -3.016 1 98.88 133 VAL B CA 1
ATOM 2624 C C . VAL B 1 133 ? 7.52 -8.18 -4.234 1 98.88 133 VAL B C 1
ATOM 2626 O O . VAL B 1 133 ? 6.309 -7.953 -4.324 1 98.88 133 VAL B O 1
ATOM 2629 N N . PHE B 1 134 ? 8.375 -7.781 -5.121 1 98.31 134 PHE B N 1
ATOM 2630 C CA . PHE B 1 134 ? 7.965 -6.988 -6.27 1 98.31 134 PHE B CA 1
ATOM 2631 C C . PHE B 1 134 ? 8.664 -7.457 -7.539 1 98.31 134 PHE B C 1
ATOM 2633 O O . PHE B 1 134 ? 9.898 -7.441 -7.613 1 98.31 134 PHE B O 1
ATOM 2640 N N . GLN B 1 135 ? 7.91 -7.836 -8.539 1 97.31 135 GLN B N 1
ATOM 2641 C CA . GLN B 1 135 ? 8.484 -8.32 -9.797 1 97.31 135 GLN B CA 1
ATOM 2642 C C . GLN B 1 135 ? 9.492 -9.445 -9.539 1 97.31 135 GLN B C 1
ATOM 2644 O O . GLN B 1 135 ? 10.672 -9.312 -9.875 1 97.31 135 GLN B O 1
ATOM 2649 N N . ALA B 1 136 ? 8.984 -10.555 -9.008 1 98.69 136 ALA B N 1
ATOM 2650 C CA . ALA B 1 136 ? 9.891 -11.633 -8.617 1 98.69 136 ALA B CA 1
ATOM 2651 C C . ALA B 1 136 ? 9.172 -12.977 -8.609 1 98.69 136 ALA B C 1
ATOM 2653 O O . ALA B 1 136 ? 7.945 -13.031 -8.484 1 98.69 136 ALA B O 1
ATOM 2654 N N . ILE B 1 137 ? 9.953 -13.977 -8.805 1 98.81 137 ILE B N 1
ATOM 2655 C CA . ILE B 1 137 ? 9.508 -15.359 -8.633 1 98.81 137 ILE B CA 1
ATOM 2656 C C . ILE B 1 137 ? 10.156 -15.953 -7.383 1 98.81 137 ILE B C 1
ATOM 2658 O O . ILE B 1 137 ? 11.375 -16.109 -7.316 1 98.81 137 ILE B O 1
ATOM 2662 N N . VAL B 1 138 ? 9.344 -16.25 -6.406 1 98.94 138 VAL B N 1
ATOM 2663 C CA . VAL B 1 138 ? 9.797 -16.906 -5.184 1 98.94 138 VAL B CA 1
ATOM 2664 C C . VAL B 1 138 ? 9.438 -18.391 -5.227 1 98.94 138 VAL B C 1
ATOM 2666 O O . VAL B 1 138 ? 8.266 -18.75 -5.344 1 98.94 138 VAL B O 1
ATOM 2669 N N . GLY B 1 139 ? 10.453 -19.234 -5.113 1 98.81 139 GLY B N 1
ATOM 2670 C CA . GLY B 1 139 ? 10.211 -20.672 -5.141 1 98.81 139 GLY B CA 1
ATOM 2671 C C . GLY B 1 139 ? 9.414 -21.172 -3.953 1 98.81 139 GLY B C 1
ATOM 2672 O O . GLY B 1 139 ? 8.852 -20.375 -3.195 1 98.81 139 GLY B O 1
ATOM 2673 N N . SER B 1 140 ? 9.367 -22.547 -3.824 1 98.81 140 SER B N 1
ATOM 2674 C CA . SER B 1 140 ? 8.641 -23.172 -2.73 1 98.81 140 SER B CA 1
ATOM 2675 C C . SER B 1 140 ? 9.508 -23.281 -1.48 1 98.81 140 SER B C 1
ATOM 2677 O O . SER B 1 140 ? 10.734 -23.406 -1.576 1 98.81 140 SER B O 1
ATOM 2679 N N . ASN B 1 141 ? 8.828 -23.156 -0.366 1 98.75 141 ASN B N 1
ATOM 2680 C CA . ASN B 1 141 ? 9.492 -23.328 0.926 1 98.75 141 ASN B CA 1
ATOM 2681 C C . ASN B 1 141 ? 10.617 -22.312 1.118 1 98.75 141 ASN B C 1
ATOM 2683 O O . ASN B 1 141 ? 11.703 -22.672 1.576 1 98.75 141 ASN B O 1
ATOM 2687 N N . VAL B 1 142 ? 10.375 -21.172 0.714 1 98.88 142 VAL B N 1
ATOM 2688 C CA . VAL B 1 142 ? 11.281 -20.047 0.939 1 98.88 142 VAL B CA 1
ATOM 2689 C C . VAL B 1 142 ? 10.828 -19.25 2.158 1 98.88 142 VAL B C 1
ATOM 2691 O O . VAL B 1 142 ? 9.633 -19 2.34 1 98.88 142 VAL B O 1
ATOM 2694 N N . HIS B 1 143 ? 11.781 -18.875 2.982 1 98.88 143 HIS B N 1
ATOM 2695 C CA . HIS B 1 143 ? 11.508 -17.984 4.105 1 98.88 143 HIS B CA 1
ATOM 2696 C C . HIS B 1 143 ? 12.133 -16.609 3.883 1 98.88 143 HIS B C 1
ATOM 2698 O O . HIS B 1 143 ? 13.359 -16.469 3.936 1 98.88 143 HIS B O 1
ATOM 2704 N N . ILE B 1 144 ? 11.312 -15.68 3.605 1 98.88 144 ILE B N 1
ATOM 2705 C CA . ILE B 1 144 ? 11.742 -14.289 3.535 1 98.88 144 ILE B CA 1
ATOM 2706 C C . ILE B 1 144 ? 11.578 -13.633 4.898 1 98.88 144 ILE B C 1
ATOM 2708 O O . ILE B 1 144 ? 10.453 -13.43 5.367 1 98.88 144 ILE B O 1
ATOM 2712 N N . ALA B 1 145 ? 12.641 -13.266 5.523 1 98.56 145 ALA B N 1
ATOM 2713 C CA . ALA B 1 145 ? 12.586 -12.703 6.871 1 98.56 145 ALA B CA 1
ATOM 2714 C C . ALA B 1 145 ? 12.094 -11.258 6.848 1 98.56 145 ALA B C 1
ATOM 2716 O O . ALA B 1 145 ? 11.914 -10.68 5.777 1 98.56 145 ALA B O 1
ATOM 2717 N N . ASN B 1 146 ? 11.922 -10.719 8.078 1 98.19 146 ASN B N 1
ATOM 2718 C CA . ASN B 1 146 ? 11.289 -9.414 8.234 1 98.19 146 ASN B CA 1
ATOM 2719 C C . ASN B 1 146 ? 12.078 -8.32 7.527 1 98.19 146 ASN B C 1
ATOM 2721 O O . ASN B 1 146 ? 13.312 -8.336 7.523 1 98.19 146 ASN B O 1
ATOM 2725 N N . ASN B 1 147 ? 11.336 -7.43 6.863 1 97.62 147 ASN B N 1
ATOM 2726 C CA . ASN B 1 147 ? 11.844 -6.195 6.277 1 97.62 147 ASN B CA 1
ATOM 2727 C C . ASN B 1 147 ? 12.742 -6.477 5.074 1 97.62 147 ASN B C 1
ATOM 2729 O O . ASN B 1 147 ? 13.43 -5.578 4.586 1 97.62 147 ASN B O 1
ATOM 2733 N N . ALA B 1 148 ? 12.773 -7.727 4.637 1 98.5 148 ALA B N 1
ATOM 2734 C CA . ALA B 1 148 ? 13.547 -8.031 3.436 1 98.5 148 ALA B CA 1
ATOM 2735 C C . ALA B 1 148 ? 12.805 -7.566 2.18 1 98.5 148 ALA B C 1
ATOM 2737 O O . ALA B 1 148 ? 11.586 -7.387 2.201 1 98.5 148 ALA B O 1
ATOM 2738 N N . VAL B 1 149 ? 13.586 -7.309 1.146 1 98.69 149 VAL B N 1
ATOM 2739 C CA . VAL B 1 149 ? 13.047 -6.863 -0.135 1 98.69 149 VAL B CA 1
ATOM 2740 C C . VAL B 1 149 ? 13.523 -7.793 -1.249 1 98.69 149 VAL B C 1
ATOM 2742 O O . VAL B 1 149 ? 14.719 -8.055 -1.379 1 98.69 149 VAL B O 1
ATOM 2745 N N . VAL B 1 150 ? 12.625 -8.383 -1.944 1 98.81 150 VAL B N 1
ATOM 2746 C CA . VAL B 1 150 ? 12.891 -9.18 -3.139 1 98.81 150 VAL B CA 1
ATOM 2747 C C . VAL B 1 150 ? 12.312 -8.484 -4.363 1 98.81 150 VAL B C 1
ATOM 2749 O O . VAL B 1 150 ? 11.086 -8.375 -4.504 1 98.81 150 VAL B O 1
ATOM 2752 N N . ILE B 1 151 ? 13.242 -7.98 -5.262 1 97.56 151 ILE B N 1
ATOM 2753 C CA . ILE B 1 151 ? 12.758 -7.098 -6.316 1 97.56 151 ILE B CA 1
ATOM 2754 C C . ILE B 1 151 ? 13.664 -7.211 -7.543 1 97.56 151 ILE B C 1
ATOM 2756 O O . ILE B 1 151 ? 14.797 -7.68 -7.441 1 97.56 151 ILE B O 1
ATOM 2760 N N . GLY B 1 152 ? 13.172 -6.875 -8.727 1 94.81 152 GLY B N 1
ATOM 2761 C CA . GLY B 1 152 ? 14.031 -6.691 -9.891 1 94.81 152 GLY B CA 1
ATOM 2762 C C . GLY B 1 152 ? 14.117 -7.926 -10.766 1 94.81 152 GLY B C 1
ATOM 2763 O O . GLY B 1 152 ? 15.203 -8.289 -11.219 1 94.81 152 GLY B O 1
ATOM 2764 N N . ASN B 1 153 ? 13.023 -8.57 -10.938 1 96.5 153 ASN B N 1
ATOM 2765 C CA . ASN B 1 153 ? 12.922 -9.711 -11.836 1 96.5 153 ASN B CA 1
ATOM 2766 C C . ASN B 1 153 ? 13.852 -10.844 -11.414 1 96.5 153 ASN B C 1
ATOM 2768 O O . ASN B 1 153 ? 14.5 -11.469 -12.25 1 96.5 153 ASN B O 1
ATOM 2772 N N . VAL B 1 154 ? 13.992 -11.039 -10.117 1 98.19 154 VAL B N 1
ATOM 2773 C CA . VAL B 1 154 ? 14.836 -12.133 -9.625 1 98.19 154 VAL B CA 1
ATOM 2774 C C . VAL B 1 154 ? 13.984 -13.383 -9.414 1 98.19 154 VAL B C 1
ATOM 2776 O O . VAL B 1 154 ? 12.766 -13.297 -9.258 1 98.19 154 VAL B O 1
ATOM 2779 N N . THR B 1 155 ? 14.68 -14.469 -9.516 1 98.75 155 THR B N 1
ATOM 2780 C CA . THR B 1 155 ? 14.109 -15.766 -9.172 1 98.75 155 THR B CA 1
ATOM 2781 C C . THR B 1 155 ? 14.844 -16.375 -7.977 1 98.75 155 THR B C 1
ATOM 2783 O O . THR B 1 155 ? 16.062 -16.547 -8.008 1 98.75 155 THR B O 1
ATOM 2786 N N . ILE B 1 156 ? 14.102 -16.594 -6.922 1 98.94 156 ILE B N 1
ATOM 2787 C CA . ILE B 1 156 ? 14.664 -17.297 -5.766 1 98.94 156 ILE B CA 1
ATOM 2788 C C . ILE B 1 156 ? 14.344 -18.781 -5.859 1 98.94 156 ILE B C 1
ATOM 2790 O O . ILE B 1 156 ? 13.188 -19.172 -6.023 1 98.94 156 ILE B O 1
ATOM 2794 N N . ALA B 1 157 ? 15.312 -19.625 -5.719 1 98.88 157 ALA B N 1
ATOM 2795 C CA . ALA B 1 157 ? 15.141 -21.078 -5.789 1 98.88 157 ALA B CA 1
ATOM 2796 C C . ALA B 1 157 ? 14.375 -21.594 -4.574 1 98.88 157 ALA B C 1
ATOM 2798 O O . ALA B 1 157 ? 14.234 -20.891 -3.574 1 98.88 157 ALA B O 1
ATOM 2799 N N . ASN B 1 158 ? 13.922 -22.875 -4.73 1 98.88 158 ASN B N 1
ATOM 2800 C CA . ASN B 1 158 ? 13.266 -23.516 -3.602 1 98.88 158 ASN B CA 1
ATOM 2801 C C . ASN B 1 158 ? 14.195 -23.625 -2.396 1 98.88 158 ASN B C 1
ATOM 2803 O O . ASN B 1 158 ? 15.422 -23.656 -2.551 1 98.88 158 ASN B O 1
ATOM 2807 N N . ASP B 1 159 ? 13.602 -23.594 -1.247 1 98.81 159 ASP B N 1
ATOM 2808 C CA . ASP B 1 159 ? 14.266 -23.953 -0 1 98.81 159 ASP B CA 1
ATOM 2809 C C . ASP B 1 159 ? 15.383 -22.969 0.334 1 98.81 159 ASP B C 1
ATOM 2811 O O . ASP B 1 159 ? 16.469 -23.375 0.747 1 98.81 159 ASP B O 1
ATOM 2815 N N . ARG B 1 160 ? 15.094 -21.688 0.112 1 98.88 160 ARG B N 1
ATOM 2816 C CA . ARG B 1 160 ? 16.094 -20.656 0.408 1 98.88 160 ARG B CA 1
ATOM 2817 C C . ARG B 1 160 ? 15.625 -19.75 1.544 1 98.88 160 ARG B C 1
ATOM 2819 O O . ARG B 1 160 ? 14.438 -19.703 1.849 1 98.88 160 ARG B O 1
ATOM 2826 N N . PHE B 1 161 ? 16.578 -19.156 2.168 1 98.88 161 PHE B N 1
ATOM 2827 C CA . PHE B 1 161 ? 16.344 -18.219 3.258 1 98.88 161 PHE B CA 1
ATOM 2828 C C . PHE B 1 161 ? 16.844 -16.828 2.887 1 98.88 161 PHE B C 1
ATOM 2830 O O . PHE B 1 161 ? 18 -16.641 2.518 1 98.88 161 PHE B O 1
ATOM 2837 N N . VAL B 1 162 ? 15.93 -15.844 2.912 1 98.88 162 VAL B N 1
ATOM 2838 C CA . VAL B 1 162 ? 16.297 -14.445 2.754 1 98.88 162 VAL B CA 1
ATOM 2839 C C . VAL B 1 162 ? 16.453 -13.789 4.125 1 98.88 162 VAL B C 1
ATOM 2841 O O . VAL B 1 162 ? 15.484 -13.68 4.879 1 98.88 162 VAL B O 1
ATOM 2844 N N . PRO B 1 163 ? 17.609 -13.336 4.461 1 98.62 163 PRO B N 1
ATOM 2845 C CA . PRO B 1 163 ? 17.828 -12.805 5.809 1 98.62 163 PRO B CA 1
ATOM 2846 C C . PRO B 1 163 ? 17.062 -11.508 6.07 1 98.62 163 PRO B C 1
ATOM 2848 O O . PRO B 1 163 ? 16.641 -10.844 5.125 1 98.62 163 PRO B O 1
ATOM 2851 N N . PRO B 1 164 ? 16.938 -11.164 7.426 1 98.12 164 PRO B N 1
ATOM 2852 C CA . PRO B 1 164 ? 16.219 -9.93 7.777 1 98.12 164 PRO B CA 1
ATOM 2853 C C . PRO B 1 164 ? 16.859 -8.688 7.156 1 98.12 164 PRO B C 1
ATOM 2855 O O . PRO B 1 164 ? 18.078 -8.523 7.195 1 98.12 164 PRO B O 1
ATOM 2858 N N . GLY B 1 165 ? 16 -7.965 6.508 1 97.5 165 GLY B N 1
ATOM 2859 C CA . GLY B 1 165 ? 16.453 -6.68 6 1 97.5 165 GLY B CA 1
ATOM 2860 C C . GLY B 1 165 ? 17.234 -6.793 4.707 1 97.5 165 GLY B C 1
ATOM 2861 O O . GLY B 1 165 ? 17.656 -5.781 4.141 1 97.5 165 GLY B O 1
ATOM 2862 N N . ALA B 1 166 ? 17.391 -8.008 4.18 1 98.25 166 ALA B N 1
ATOM 2863 C CA . ALA B 1 166 ? 18.203 -8.195 2.977 1 98.25 166 ALA B CA 1
ATOM 2864 C C . ALA B 1 166 ? 17.516 -7.59 1.757 1 98.25 166 ALA B C 1
ATOM 2866 O O . ALA B 1 166 ? 16.281 -7.605 1.658 1 98.25 166 ALA B O 1
ATOM 2867 N N . MET B 1 167 ? 18.344 -7.004 0.903 1 98.06 167 MET B N 1
ATOM 2868 C CA . MET B 1 167 ? 17.891 -6.52 -0.398 1 98.06 167 MET B CA 1
ATOM 2869 C C . MET B 1 167 ? 18.328 -7.461 -1.514 1 98.06 167 MET B C 1
ATOM 2871 O O . MET B 1 167 ? 19.516 -7.492 -1.869 1 98.06 167 MET B O 1
ATOM 2875 N N . ILE B 1 168 ? 17.406 -8.227 -2.027 1 98.75 168 ILE B N 1
ATOM 2876 C CA . ILE B 1 168 ? 17.688 -9.141 -3.129 1 98.75 168 ILE B CA 1
ATOM 2877 C C . ILE B 1 168 ? 17.188 -8.531 -4.441 1 98.75 168 ILE B C 1
ATOM 2879 O O . ILE B 1 168 ? 16.031 -8.742 -4.832 1 98.75 168 ILE B O 1
ATOM 2883 N N . ASP B 1 169 ? 18.172 -7.812 -5.133 1 97.94 169 ASP B N 1
ATOM 2884 C CA . ASP B 1 169 ? 17.734 -7.043 -6.293 1 97.94 169 ASP B CA 1
ATOM 2885 C C . ASP B 1 169 ? 18.516 -7.461 -7.547 1 97.94 169 ASP B C 1
ATOM 2887 O O . ASP B 1 169 ? 18.406 -6.816 -8.594 1 97.94 169 ASP B O 1
ATOM 2891 N N . THR B 1 170 ? 19.312 -8.508 -7.441 1 98.25 170 THR B N 1
ATOM 2892 C CA . THR B 1 170 ? 19.969 -9.125 -8.586 1 98.25 170 THR B CA 1
ATOM 2893 C C . THR B 1 170 ? 19.875 -10.648 -8.508 1 98.25 170 THR B C 1
ATOM 2895 O O . THR B 1 170 ? 19.781 -11.211 -7.418 1 98.25 170 THR B O 1
ATOM 2898 N N . GLN B 1 171 ? 20 -11.211 -9.727 1 98.62 171 GLN B N 1
ATOM 2899 C CA . GLN B 1 171 ? 19.953 -12.672 -9.742 1 98.62 171 GLN B CA 1
ATOM 2900 C C . GLN B 1 171 ? 21.172 -13.266 -9.031 1 98.62 171 GLN B C 1
ATOM 2902 O O . GLN B 1 171 ? 21.078 -14.312 -8.398 1 98.62 171 GLN B O 1
ATOM 2907 N N . GLU B 1 172 ? 22.281 -12.555 -9.086 1 98.62 172 GLU B N 1
ATOM 2908 C CA . GLU B 1 172 ? 23.484 -13.016 -8.398 1 98.62 172 GLU B CA 1
ATOM 2909 C C . GLU B 1 172 ? 23.25 -13.109 -6.891 1 98.62 172 GLU B C 1
ATOM 2911 O O . GLU B 1 172 ? 23.641 -14.094 -6.262 1 98.62 172 GLU B O 1
ATOM 2916 N N . LYS B 1 173 ? 22.594 -12.117 -6.312 1 98.62 173 LYS B N 1
ATOM 2917 C CA . LYS B 1 173 ? 22.266 -12.141 -4.887 1 98.62 173 LYS B CA 1
ATOM 2918 C C . LYS B 1 173 ? 21.312 -13.281 -4.555 1 98.62 173 LYS B C 1
ATOM 2920 O O . LYS B 1 173 ? 21.469 -13.961 -3.539 1 98.62 173 LYS B O 1
ATOM 2925 N N . ALA B 1 174 ? 20.375 -13.469 -5.395 1 98.81 174 ALA B N 1
ATOM 2926 C CA . ALA B 1 174 ? 19.406 -14.547 -5.191 1 98.81 174 ALA B CA 1
ATOM 2927 C C . ALA B 1 174 ? 20.094 -15.906 -5.203 1 98.81 174 ALA B C 1
ATOM 2929 O O . ALA B 1 174 ? 19.781 -16.766 -4.375 1 98.81 174 ALA B O 1
ATOM 2930 N N . ASP B 1 175 ? 21.031 -16.031 -6.137 1 98.62 175 ASP B N 1
ATOM 2931 C CA . ASP B 1 175 ? 21.719 -17.312 -6.316 1 98.62 175 ASP B CA 1
ATOM 2932 C C . ASP B 1 175 ? 22.594 -17.641 -5.113 1 98.62 175 ASP B C 1
ATOM 2934 O O . ASP B 1 175 ? 22.953 -18.797 -4.891 1 98.62 175 ASP B O 1
ATOM 2938 N N . ARG B 1 176 ? 22.922 -16.641 -4.344 1 98.5 176 ARG B N 1
ATOM 2939 C CA . ARG B 1 176 ? 23.859 -16.828 -3.244 1 98.5 176 ARG B CA 1
ATOM 2940 C C . ARG B 1 176 ? 23.125 -17.125 -1.94 1 98.5 176 ARG B C 1
ATOM 2942 O O . ARG B 1 176 ? 23.75 -17.391 -0.917 1 98.5 176 ARG B O 1
ATOM 2949 N N . LEU B 1 177 ? 21.844 -17.094 -1.964 1 98.75 177 LEU B N 1
ATOM 2950 C CA . LEU B 1 177 ? 21.078 -17.328 -0.745 1 98.75 177 LEU B CA 1
ATOM 2951 C C . LEU B 1 177 ? 21.328 -18.719 -0.197 1 98.75 177 LEU B C 1
ATOM 2953 O O . LEU B 1 177 ? 21.438 -19.688 -0.963 1 98.75 177 LEU B O 1
ATOM 2957 N N . LYS B 1 178 ? 21.344 -18.875 1.076 1 98.56 178 LYS B N 1
ATOM 2958 C CA . LYS B 1 178 ? 21.609 -20.141 1.758 1 98.56 178 LYS B CA 1
ATOM 2959 C C . LYS B 1 178 ? 20.312 -20.938 1.929 1 98.56 178 LYS B C 1
ATOM 2961 O O . LYS B 1 178 ? 19.219 -20.391 1.8 1 98.56 178 LYS B O 1
ATOM 2966 N N . PRO B 1 179 ? 20.469 -22.219 2.195 1 98.56 179 PRO B N 1
ATOM 2967 C CA . PRO B 1 179 ? 19.281 -23.031 2.477 1 98.56 179 PRO B CA 1
ATOM 2968 C C . PRO B 1 179 ? 18.531 -22.562 3.725 1 98.56 179 PRO B C 1
ATOM 2970 O O . PRO B 1 179 ? 19.141 -22.031 4.652 1 98.56 179 PRO B O 1
ATOM 2973 N N . ILE B 1 180 ? 17.266 -22.812 3.74 1 98.38 180 ILE B N 1
ATOM 2974 C CA . ILE B 1 180 ? 16.422 -22.422 4.859 1 98.38 180 ILE B CA 1
ATOM 2975 C C . ILE B 1 180 ? 16.828 -23.188 6.113 1 98.38 180 ILE B C 1
ATOM 2977 O O . ILE B 1 180 ? 16.922 -24.422 6.09 1 98.38 180 ILE B O 1
ATOM 2981 N N . PRO B 1 181 ? 17.078 -22.5 7.172 1 98 181 PRO B N 1
ATOM 2982 C CA . PRO B 1 181 ? 17.344 -23.203 8.43 1 98 181 PRO B CA 1
ATOM 2983 C C . PRO B 1 181 ? 16.125 -23.938 8.977 1 98 181 PRO B C 1
ATOM 2985 O O . PRO B 1 181 ? 14.992 -23.5 8.758 1 98 181 PRO B O 1
ATOM 2988 N N . GLN B 1 182 ? 16.375 -24.875 9.773 1 97.12 182 GLN B N 1
ATOM 2989 C CA . GLN B 1 182 ? 15.312 -25.734 10.281 1 97.12 182 GLN B CA 1
ATOM 2990 C C . GLN B 1 182 ? 14.352 -24.938 11.172 1 97.12 182 GLN B C 1
ATOM 2992 O O . GLN B 1 182 ? 13.141 -25.172 11.141 1 97.12 182 GLN B O 1
ATOM 2997 N N . ASP B 1 183 ? 14.836 -24.141 11.945 1 97.62 183 ASP B N 1
ATOM 2998 C CA . ASP B 1 183 ? 13.992 -23.391 12.867 1 97.62 183 ASP B CA 1
ATOM 2999 C C . ASP B 1 183 ? 13.047 -22.453 12.117 1 97.62 183 ASP B C 1
ATOM 3001 O O . ASP B 1 183 ? 11.914 -22.234 12.547 1 97.62 183 ASP B O 1
ATOM 3005 N N . LYS B 1 184 ? 13.5 -21.922 11.047 1 96.94 184 LYS B N 1
ATOM 3006 C CA . LYS B 1 184 ? 12.648 -21.062 10.227 1 96.94 184 LYS B CA 1
ATOM 3007 C C . LYS B 1 184 ? 11.562 -21.875 9.523 1 96.94 184 LYS B C 1
ATOM 3009 O O . LYS B 1 184 ? 10.422 -21.438 9.422 1 96.94 184 LYS B O 1
ATOM 3014 N N . GLU B 1 185 ? 11.977 -22.938 9.094 1 96.62 185 GLU B N 1
ATOM 3015 C CA . GLU B 1 185 ? 11.008 -23.844 8.469 1 96.62 185 GLU B CA 1
ATOM 3016 C C . GLU B 1 185 ? 9.922 -24.25 9.461 1 96.62 185 GLU B C 1
ATOM 3018 O O . GLU B 1 185 ? 8.734 -24.25 9.125 1 96.62 185 GLU B O 1
ATOM 3023 N N . ALA B 1 186 ? 10.344 -24.562 10.602 1 96.56 186 ALA B N 1
ATOM 3024 C CA . ALA B 1 186 ? 9.406 -24.969 11.648 1 96.56 186 ALA B CA 1
ATOM 3025 C C . ALA B 1 186 ? 8.484 -23.812 12.031 1 96.56 186 ALA B C 1
ATOM 3027 O O . ALA B 1 186 ? 7.293 -24.016 12.273 1 96.56 186 ALA B O 1
ATOM 3028 N N . PHE B 1 187 ? 9.031 -22.719 12.188 1 96.94 187 PHE B N 1
ATOM 3029 C CA . PHE B 1 187 ? 8.25 -21.531 12.5 1 96.94 187 PHE B CA 1
ATOM 3030 C C . PHE B 1 187 ? 7.16 -21.312 11.461 1 96.94 187 PHE B C 1
ATOM 3032 O O . PHE B 1 187 ? 5.992 -21.109 11.812 1 96.94 187 PHE B O 1
ATOM 3039 N N . ALA B 1 188 ? 7.504 -21.359 10.227 1 96.31 188 ALA B N 1
ATOM 3040 C CA . ALA B 1 188 ? 6.555 -21.156 9.141 1 96.31 188 ALA B CA 1
ATOM 3041 C C . ALA B 1 188 ? 5.441 -22.203 9.18 1 96.31 188 ALA B C 1
ATOM 3043 O O . ALA B 1 188 ? 4.273 -21.891 8.945 1 96.31 188 ALA B O 1
ATOM 3044 N N . ALA B 1 189 ? 5.84 -23.344 9.414 1 96.19 189 ALA B N 1
ATOM 3045 C CA . ALA B 1 189 ? 4.863 -24.438 9.5 1 96.19 189 ALA B CA 1
ATOM 3046 C C . ALA B 1 189 ? 3.859 -24.172 10.617 1 96.19 189 ALA B C 1
ATOM 3048 O O . ALA B 1 189 ? 2.662 -24.438 10.461 1 96.19 189 ALA B O 1
ATOM 3049 N N . GLU B 1 190 ? 4.355 -23.688 11.727 1 96.19 190 GLU B N 1
ATOM 3050 C CA . GLU B 1 190 ? 3.477 -23.391 12.852 1 96.19 190 GLU B CA 1
ATOM 3051 C C . GLU B 1 190 ? 2.529 -22.234 12.531 1 96.19 190 GLU B C 1
ATOM 3053 O O . GLU B 1 190 ? 1.348 -22.281 12.883 1 96.19 190 GLU B O 1
ATOM 3058 N N . VAL B 1 191 ? 3.031 -21.25 11.914 1 96.19 191 VAL B N 1
ATOM 3059 C CA . VAL B 1 191 ? 2.195 -20.141 11.492 1 96.19 191 VAL B CA 1
ATOM 3060 C C . VAL B 1 191 ? 1.078 -20.641 10.578 1 96.19 191 VAL B C 1
ATOM 3062 O O . VAL B 1 191 ? -0.081 -20.25 10.734 1 96.19 191 VAL B O 1
ATOM 3065 N N . GLN B 1 192 ? 1.431 -21.469 9.695 1 95.38 192 GLN B N 1
ATOM 3066 C CA . GLN B 1 192 ? 0.458 -22.047 8.773 1 95.38 192 GLN B CA 1
ATOM 3067 C C . GLN B 1 192 ? -0.625 -22.812 9.523 1 95.38 192 GLN B C 1
ATOM 3069 O O . GLN B 1 192 ? -1.815 -22.656 9.242 1 95.38 192 GLN B O 1
ATOM 3074 N N . ARG B 1 193 ? -0.167 -23.562 10.406 1 93.25 193 ARG B N 1
ATOM 3075 C CA . ARG B 1 193 ? -1.105 -24.359 11.172 1 93.25 193 ARG B CA 1
ATOM 3076 C C . ARG B 1 193 ? -2.1 -23.484 11.922 1 93.25 193 ARG B C 1
ATOM 3078 O O . ARG B 1 193 ? -3.311 -23.703 11.852 1 93.25 193 ARG B O 1
ATOM 3085 N N . VAL B 1 194 ? -1.642 -22.547 12.617 1 94.06 194 VAL B N 1
ATOM 3086 C CA . VAL B 1 194 ? -2.473 -21.672 13.438 1 94.06 194 VAL B CA 1
ATOM 3087 C C . VAL B 1 194 ? -3.451 -20.906 12.547 1 94.06 194 VAL B C 1
ATOM 3089 O O . VAL B 1 194 ? -4.645 -20.828 12.844 1 94.06 194 VAL B O 1
ATOM 3092 N N . ASN B 1 195 ? -2.992 -20.391 11.445 1 93.31 195 ASN B N 1
ATOM 3093 C CA . ASN B 1 195 ? -3.836 -19.547 10.617 1 93.31 195 ASN B CA 1
ATOM 3094 C C . ASN B 1 195 ? -4.883 -20.359 9.859 1 93.31 195 ASN B C 1
ATOM 3096 O O . ASN B 1 195 ? -5.969 -19.859 9.562 1 93.31 195 ASN B O 1
ATOM 3100 N N . ARG B 1 196 ? -4.605 -21.547 9.602 1 91.94 196 ARG B N 1
ATOM 3101 C CA . ARG B 1 196 ? -5.613 -22.438 9.023 1 91.94 196 ARG B CA 1
ATOM 3102 C C . ARG B 1 196 ? -6.793 -22.609 9.969 1 91.94 196 ARG B C 1
ATOM 3104 O O . ARG B 1 196 ? -7.941 -22.703 9.531 1 91.94 196 ARG B O 1
ATOM 3111 N N . GLU B 1 197 ? -6.449 -22.594 11.203 1 92.06 197 GLU B N 1
ATOM 3112 C CA . GLU B 1 197 ? -7.5 -22.734 12.203 1 92.06 197 GLU B CA 1
ATOM 3113 C C . GLU B 1 197 ? -8.367 -21.469 12.273 1 92.06 197 GLU B C 1
ATOM 3115 O O . GLU B 1 197 ? -9.562 -21.562 12.547 1 92.06 197 GLU B O 1
ATOM 3120 N N . PHE B 1 198 ? -7.801 -20.406 12.047 1 91.81 198 PHE B N 1
ATOM 3121 C CA . PHE B 1 198 ? -8.555 -19.172 12.094 1 91.81 198 PHE B CA 1
ATOM 3122 C C . PHE B 1 198 ? -9.625 -19.141 11.008 1 91.81 198 PHE B C 1
ATOM 3124 O O . PHE B 1 198 ? -10.766 -18.734 11.266 1 91.81 198 PHE B O 1
ATOM 3131 N N . ALA B 1 199 ? -9.25 -19.547 9.789 1 89.62 199 ALA B N 1
ATOM 3132 C CA . ALA B 1 199 ? -10.227 -19.547 8.703 1 89.62 199 ALA B CA 1
ATOM 3133 C C . ALA B 1 199 ? -11.477 -20.328 9.078 1 89.62 199 ALA B C 1
ATOM 3135 O O . ALA B 1 199 ? -12.594 -19.844 8.898 1 89.62 199 ALA B O 1
ATOM 3136 N N . ALA B 1 200 ? -11.266 -21.406 9.688 1 86.75 200 ALA B N 1
ATOM 3137 C CA . ALA B 1 200 ? -12.383 -22.266 10.086 1 86.75 200 ALA B CA 1
ATOM 3138 C C . ALA B 1 200 ? -13.148 -21.656 11.258 1 86.75 200 ALA B C 1
ATOM 3140 O O . ALA B 1 200 ? -14.383 -21.609 11.242 1 86.75 200 ALA B O 1
ATOM 3141 N N . SER B 1 201 ? -12.453 -21.172 12.242 1 88.56 201 SER B N 1
ATOM 3142 C CA . SER B 1 201 ? -13.07 -20.703 13.484 1 88.56 201 SER B CA 1
ATOM 3143 C C . SER B 1 201 ? -13.867 -19.422 13.258 1 88.56 201 SER B C 1
ATOM 3145 O O . SER B 1 201 ? -14.984 -19.281 13.758 1 88.56 201 SER B O 1
ATOM 3147 N N . TYR B 1 202 ? -13.344 -18.547 12.531 1 85.88 202 TYR B N 1
ATOM 3148 C CA . TYR B 1 202 ? -14.062 -17.312 12.227 1 85.88 202 TYR B CA 1
ATOM 3149 C C . TYR B 1 202 ? -15.281 -17.594 11.359 1 85.88 202 TYR B C 1
ATOM 3151 O O . TYR B 1 202 ? -16.328 -16.953 11.508 1 85.88 202 TYR B O 1
ATOM 3159 N N . SER B 1 203 ? -15.023 -18.516 10.406 1 79.56 203 SER B N 1
ATOM 3160 C CA . SER B 1 203 ? -16.141 -18.891 9.547 1 79.56 203 SER B CA 1
ATOM 3161 C C . SER B 1 203 ? -17.297 -19.469 10.367 1 79.56 203 SER B C 1
ATOM 3163 O O . SER B 1 203 ? -18.453 -19.203 10.086 1 79.56 203 SER B O 1
ATOM 3165 N N . LEU B 1 204 ? -16.938 -20.219 11.352 1 77.44 204 LEU B N 1
ATOM 3166 C CA . LEU B 1 204 ? -17.953 -20.797 12.234 1 77.44 204 LEU B CA 1
ATOM 3167 C C . LEU B 1 204 ? -18.625 -19.703 13.07 1 77.44 204 LEU B C 1
ATOM 3169 O O . LEU B 1 204 ? -19.828 -19.766 13.305 1 77.44 204 LEU B O 1
ATOM 3173 N N . MET B 1 205 ? -17.844 -18.844 13.562 1 78.44 205 MET B N 1
ATOM 3174 C CA . MET B 1 205 ? -18.344 -17.766 14.406 1 78.44 205 MET B CA 1
ATOM 3175 C C . MET B 1 205 ? -19.344 -16.906 13.641 1 78.44 205 MET B C 1
ATOM 3177 O O . MET B 1 205 ? -20.359 -16.469 14.195 1 78.44 205 MET B O 1
ATOM 3181 N N . PHE B 1 206 ? -18.906 -16.562 12.414 1 69 206 PHE B N 1
ATOM 3182 C CA . PHE B 1 206 ? -19.781 -15.703 11.633 1 69 206 PHE B CA 1
ATOM 3183 C C . PHE B 1 206 ? -20.672 -16.531 10.711 1 69 206 PHE B C 1
ATOM 3185 O O . PHE B 1 206 ? -21.547 -15.992 10.031 1 69 206 PHE B O 1
ATOM 3192 N N . GLY B 1 207 ? -20.547 -17.844 10.664 1 52.41 207 GLY B N 1
ATOM 3193 C CA . GLY B 1 207 ? -21.25 -19.047 10.211 1 52.41 207 GLY B CA 1
ATOM 3194 C C . GLY B 1 207 ? -22.328 -18.75 9.188 1 52.41 207 GLY B C 1
ATOM 3195 O O . GLY B 1 207 ? -22.078 -18.047 8.203 1 52.41 207 GLY B O 1
ATOM 3196 N N . LYS B 1 208 ? -23.844 -19.438 9.57 1 46.47 208 LYS B N 1
ATOM 3197 C CA . LYS B 1 208 ? -24.875 -20.078 8.766 1 46.47 208 LYS B CA 1
ATOM 3198 C C . LYS B 1 208 ? -25.391 -19.156 7.668 1 46.47 208 LYS B C 1
ATOM 3200 O O . LYS B 1 208 ? -26 -19.609 6.699 1 46.47 208 LYS B O 1
ATOM 3205 N N . ARG B 1 209 ? -25.891 -18.062 7.934 1 38.81 209 ARG B N 1
ATOM 3206 C CA . ARG B 1 209 ? -26.656 -17.297 6.949 1 38.81 209 ARG B CA 1
ATOM 3207 C C . ARG B 1 209 ? -25.75 -16.453 6.07 1 38.81 209 ARG B C 1
ATOM 3209 O O . ARG B 1 209 ? -25.375 -15.344 6.445 1 38.81 209 ARG B O 1
ATOM 3216 N N . ARG B 1 210 ? -24.672 -17.141 5.457 1 40.81 210 ARG B N 1
ATOM 3217 C CA . ARG B 1 210 ? -24 -16.328 4.445 1 40.81 210 ARG B CA 1
ATOM 3218 C C . ARG B 1 210 ? -24.922 -16.078 3.25 1 40.81 210 ARG B C 1
ATOM 3220 O O . ARG B 1 210 ? -25.469 -17.031 2.682 1 40.81 210 ARG B O 1
ATOM 3227 N N . CYS B 1 211 ? -25.594 -15.094 3.123 1 39.38 211 CYS B N 1
ATOM 3228 C CA . CYS B 1 211 ? -26.438 -14.867 1.954 1 39.38 211 CYS B CA 1
ATOM 3229 C C . CYS B 1 211 ? -25.609 -14.859 0.677 1 39.38 211 CYS B C 1
ATOM 3231 O O . CYS B 1 211 ? -24.391 -14.648 0.721 1 39.38 211 CYS B O 1
ATOM 3233 N N . SER B 1 212 ? -26.172 -15.562 -0.348 1 38.03 212 SER B N 1
ATOM 3234 C CA . SER B 1 212 ? -25.594 -15.664 -1.683 1 38.03 212 SER B CA 1
ATOM 3235 C C . SER B 1 212 ? -24.844 -14.391 -2.055 1 38.03 212 SER B C 1
ATOM 3237 O O . SER B 1 212 ? -24.047 -14.383 -2.994 1 38.03 212 SER B O 1
ATOM 3239 N N . CYS B 1 213 ? -25.297 -13.195 -1.612 1 35.59 213 CYS B N 1
ATOM 3240 C CA . CYS B 1 213 ? -24.719 -11.914 -2.016 1 35.59 213 CYS B CA 1
ATOM 3241 C C . CYS B 1 213 ? -23.422 -11.648 -1.286 1 35.59 213 CYS B C 1
ATOM 3243 O O . CYS B 1 213 ? -22.766 -10.625 -1.514 1 35.59 213 CYS B O 1
ATOM 3245 N N . GLY B 1 214 ? -22.672 -12.711 -0.726 1 34.72 214 GLY B N 1
ATOM 3246 C CA . GLY B 1 214 ? -21.469 -12.727 0.106 1 34.72 214 GLY B CA 1
ATOM 3247 C C . GLY B 1 214 ? -21.75 -12.328 1.544 1 34.72 214 GLY B C 1
ATOM 3248 O O . GLY B 1 214 ? -20.812 -12.148 2.332 1 34.72 214 GLY B O 1
ATOM 3249 N N . ILE B 1 215 ? -22.938 -11.82 1.854 1 33.72 215 ILE B N 1
ATOM 3250 C CA . ILE B 1 215 ? -23.5 -11.43 3.143 1 33.72 215 ILE B CA 1
ATOM 3251 C C . ILE B 1 215 ? -24.031 -12.656 3.869 1 33.72 215 ILE B C 1
ATOM 3253 O O . ILE B 1 215 ? -24.625 -13.547 3.246 1 33.72 215 ILE B O 1
ATOM 3257 N N . ALA B 1 216 ? -23.547 -13 5.043 1 35.78 216 ALA B N 1
ATOM 3258 C CA . ALA B 1 216 ? -24.156 -14 5.906 1 35.78 216 ALA B CA 1
ATOM 3259 C C . ALA B 1 216 ? -25.609 -13.656 6.195 1 35.78 216 ALA B C 1
ATOM 3261 O O . ALA B 1 216 ? -25.906 -12.578 6.727 1 35.78 216 ALA B O 1
ATOM 3262 N N . CYS B 1 217 ? -26.594 -13.93 5.23 1 34.19 217 CYS B N 1
ATOM 3263 C CA . CYS B 1 217 ? -28.016 -13.734 5.473 1 34.19 217 CYS B CA 1
ATOM 3264 C C . CYS B 1 217 ? -28.547 -14.75 6.484 1 34.19 217 CYS B C 1
ATOM 3266 O O . CYS B 1 217 ? -28.375 -15.953 6.301 1 34.19 217 CYS B O 1
ATOM 3268 N N . ASP B 1 218 ? -28.406 -14.453 7.715 1 31.33 218 ASP B N 1
ATOM 3269 C CA . ASP B 1 218 ? -29.172 -15.219 8.695 1 31.33 218 ASP B CA 1
ATOM 3270 C C . ASP B 1 218 ? -30.672 -15.047 8.477 1 31.33 218 ASP B C 1
ATOM 3272 O O . ASP B 1 218 ? -31.484 -15.578 9.234 1 31.33 218 ASP B O 1
ATOM 3276 N N . ALA B 1 219 ? -31.547 -14.93 7.461 1 26.11 219 ALA B N 1
ATOM 3277 C CA . ALA B 1 219 ? -32.938 -15.047 7.844 1 26.11 219 ALA B CA 1
ATOM 3278 C C . ALA B 1 219 ? -33.281 -16.5 8.195 1 26.11 219 ALA B C 1
ATOM 3280 O O . ALA B 1 219 ? -32.812 -17.422 7.559 1 26.11 219 ALA B O 1
#

pLDDT: mean 91.62, std 15.93, range [26.11, 98.94]